Protein AF-A0A397A5M8-F1 (afdb_monomer_lite)

Sequence (441 aa):
MMSLLLGSLPPAYLTAELLSSIERLCSAVSSDRFISDEIHRYLLYNFRLWVPASLKIQNSIFDKLHVAIKKKFVSSSVVSIRYMLRLLSTQYQSSILPPTAGTGGGGRSSHMRGRILETIRILLYDPESWAKAQSQRKYQLNSIIMGVSNSVNSMGVSFDAARTLIYSMLGKATFPQGNIDDTIKGTVVSEAEMDAGAIPEHVAETDIPDLLQILVDFSVTPATQTEFLSIFERLGGLRIWLPLISTANAQVRRMTLRLLRTYIVIKCDSYPNANPKPSLSAVDVRMILDSLHVAEFPLQMGSFNELVSLVLGIEYGDPTADPFALVSHDHAEMLADNILLTSSIRHPNMVVPMLELIQKCHLHVRWVGLECFKLLLSDDNVEGALNRRVFLACYATQGYAPYPVEVFFASFVTDAPQLPASDNSFAEAFSSVSTTGIVLS

Radius of gyration: 26.4 Å; chains: 1; bounding box: 61×60×76 Å

Structure (mmCIF, N/CA/C/O backbone):
data_AF-A0A397A5M8-F1
#
_entry.id   AF-A0A397A5M8-F1
#
loop_
_atom_site.group_PDB
_atom_site.id
_atom_site.type_symbol
_atom_site.label_atom_id
_atom_site.label_alt_id
_atom_site.label_comp_id
_atom_site.label_asym_id
_atom_site.label_entity_id
_atom_site.label_seq_id
_atom_site.pdbx_PDB_ins_code
_atom_site.Cartn_x
_atom_site.Cartn_y
_atom_site.Cartn_z
_atom_site.occupancy
_atom_site.B_iso_or_equiv
_atom_site.auth_seq_id
_atom_site.auth_comp_id
_atom_site.auth_asym_id
_atom_site.auth_atom_id
_atom_site.pdbx_PDB_model_num
ATOM 1 N N . MET A 1 1 ? -17.939 -7.088 41.141 1.00 52.75 1 MET A N 1
ATOM 2 C CA . MET A 1 1 ? -19.241 -7.792 40.987 1.00 52.75 1 MET A CA 1
ATOM 3 C C . MET A 1 1 ? -19.966 -7.382 39.707 1.00 52.75 1 MET A C 1
ATOM 5 O O . MET A 1 1 ? -20.363 -8.246 38.943 1.00 52.75 1 MET A O 1
ATOM 9 N N . MET A 1 2 ? -20.092 -6.085 39.421 1.00 58.66 2 MET A N 1
ATOM 10 C CA . MET A 1 2 ? -20.733 -5.603 38.191 1.00 58.66 2 MET A CA 1
ATOM 11 C C . MET A 1 2 ? -19.908 -5.829 36.915 1.00 58.66 2 MET A C 1
ATOM 13 O O . MET A 1 2 ? -20.463 -6.196 35.886 1.00 58.66 2 MET A O 1
ATOM 17 N N . SER A 1 3 ? -18.582 -5.695 36.996 1.00 52.03 3 SER A N 1
ATOM 18 C CA . SER A 1 3 ? -17.651 -6.123 35.943 1.00 52.03 3 SER A CA 1
ATOM 19 C C . SER A 1 3 ? -17.813 -7.606 35.595 1.00 52.03 3 SER A C 1
ATOM 21 O O . SER A 1 3 ? -17.889 -7.966 34.425 1.00 52.03 3 SER A O 1
ATOM 23 N N . LEU A 1 4 ? -17.961 -8.456 36.616 1.00 61.22 4 LEU A N 1
ATOM 24 C CA . LEU A 1 4 ? -18.234 -9.888 36.457 1.00 61.22 4 LEU A CA 1
ATOM 25 C C . LEU A 1 4 ? -19.601 -10.151 35.804 1.00 61.22 4 LEU A C 1
ATOM 27 O O . LEU A 1 4 ? -19.684 -11.016 34.941 1.00 61.22 4 LEU A O 1
ATOM 31 N N . LEU A 1 5 ? -20.640 -9.383 36.156 1.00 65.56 5 LEU A N 1
ATOM 32 C CA . LEU A 1 5 ? -21.968 -9.464 35.526 1.00 65.56 5 LEU A CA 1
ATOM 33 C C . LEU A 1 5 ? -21.950 -9.045 34.049 1.00 65.56 5 LEU A C 1
ATOM 35 O O . LEU A 1 5 ? -22.602 -9.678 33.229 1.00 65.56 5 LEU A O 1
ATOM 39 N N . LEU A 1 6 ? -21.187 -8.007 33.689 1.00 64.38 6 LEU A N 1
ATOM 40 C CA . LEU A 1 6 ? -20.979 -7.617 32.287 1.00 64.38 6 LEU A CA 1
ATOM 41 C C . LEU A 1 6 ? -20.141 -8.649 31.520 1.00 64.38 6 LEU A C 1
ATOM 43 O O . LEU A 1 6 ? -20.343 -8.841 30.323 1.00 64.38 6 LEU A O 1
ATOM 47 N N . GLY A 1 7 ? -19.209 -9.315 32.204 1.00 60.00 7 GLY A N 1
ATOM 48 C CA . GLY A 1 7 ? -18.420 -10.413 31.650 1.00 60.00 7 GLY A CA 1
ATOM 49 C C . GLY A 1 7 ? -19.240 -11.678 31.378 1.00 60.00 7 GLY A C 1
ATOM 50 O O . GLY A 1 7 ? -18.936 -12.397 30.430 1.00 60.00 7 GLY A O 1
ATOM 51 N N . SER A 1 8 ? -20.286 -11.932 32.170 1.00 67.00 8 SER A N 1
ATOM 52 C CA . SER A 1 8 ? -21.163 -13.104 32.046 1.00 67.00 8 SER A CA 1
ATOM 53 C C . SER A 1 8 ? -22.466 -12.842 31.285 1.00 67.00 8 SER A C 1
ATOM 55 O O . SER A 1 8 ? -23.243 -13.775 31.077 1.00 67.00 8 SER A O 1
ATOM 57 N N . LEU A 1 9 ? -22.719 -11.599 30.862 1.00 68.44 9 LEU A N 1
ATOM 58 C CA . LEU A 1 9 ? -23.963 -11.233 30.194 1.00 68.44 9 LEU A CA 1
ATOM 59 C C . LEU A 1 9 ? -24.041 -11.896 28.806 1.00 68.44 9 LEU A C 1
ATOM 61 O O . LEU A 1 9 ? -23.155 -11.677 27.973 1.00 68.44 9 LEU A O 1
ATOM 65 N N . PRO A 1 10 ? -25.102 -12.668 28.504 1.00 71.00 10 PRO A N 1
ATOM 66 C CA . PRO A 1 10 ? -25.277 -13.195 27.163 1.00 71.00 10 PRO A CA 1
ATOM 67 C C . PRO A 1 10 ? -25.513 -12.041 26.175 1.00 71.00 10 PRO A C 1
ATOM 69 O O . PRO A 1 10 ? -26.248 -11.100 26.493 1.00 71.00 10 PRO A O 1
ATOM 72 N N . PRO A 1 11 ? -24.957 -12.110 24.954 1.00 65.44 11 PRO A N 1
ATOM 73 C CA . PRO A 1 11 ? -25.002 -11.007 23.991 1.00 65.44 11 PRO A CA 1
ATOM 74 C C . PRO A 1 11 ? -26.427 -10.596 23.589 1.00 65.44 11 PRO A C 1
ATOM 76 O O . PRO A 1 11 ? -26.665 -9.439 23.252 1.00 65.44 11 PRO A O 1
ATOM 79 N N . ALA A 1 12 ? -27.393 -11.516 23.684 1.00 67.62 12 ALA A N 1
ATOM 80 C CA . ALA A 1 12 ? -28.809 -11.253 23.421 1.00 67.62 12 ALA A CA 1
ATOM 81 C C . ALA A 1 12 ? -29.438 -10.215 24.372 1.00 67.62 12 ALA A C 1
ATOM 83 O O . ALA A 1 12 ? -30.454 -9.614 24.030 1.00 67.62 12 ALA A O 1
ATOM 84 N N . TYR A 1 13 ? -28.843 -9.986 25.546 1.00 71.31 13 TYR A N 1
ATOM 85 C CA . TYR A 1 13 ? -29.378 -9.074 26.558 1.00 71.31 13 TYR A CA 1
ATOM 86 C C . TYR A 1 13 ? -28.771 -7.670 26.506 1.00 71.31 13 TYR A C 1
ATOM 88 O O . TYR A 1 13 ? -29.216 -6.797 27.252 1.00 71.31 13 TYR A O 1
ATOM 96 N N . LEU A 1 14 ? -27.798 -7.407 25.624 1.00 76.69 14 LEU A N 1
ATOM 97 C CA . LEU A 1 14 ? -27.300 -6.048 25.422 1.00 76.69 14 LEU A CA 1
ATOM 98 C C . LEU A 1 14 ? -28.309 -5.234 24.597 1.00 76.69 14 LEU A C 1
ATOM 100 O O . LEU A 1 14 ? -28.233 -5.167 23.370 1.00 76.69 14 LEU A O 1
ATOM 104 N N . THR A 1 15 ? -29.267 -4.613 25.286 1.00 81.56 15 THR A N 1
ATOM 105 C CA . THR A 1 15 ? -30.270 -3.709 24.706 1.00 81.56 15 THR A CA 1
ATOM 106 C C . THR A 1 15 ? -29.846 -2.242 24.828 1.00 81.56 15 THR A C 1
ATOM 108 O O . THR A 1 15 ? -28.948 -1.894 25.595 1.00 81.56 15 THR A O 1
ATOM 111 N N . ALA A 1 16 ? -30.504 -1.348 24.082 1.00 80.69 16 ALA A N 1
ATOM 112 C CA . ALA A 1 16 ? -30.236 0.091 24.164 1.00 80.69 16 ALA A CA 1
ATOM 113 C C . ALA A 1 16 ? -30.560 0.668 25.556 1.00 80.69 16 ALA A C 1
ATOM 115 O O . ALA A 1 16 ? -29.860 1.555 26.040 1.00 80.69 16 ALA A O 1
ATOM 116 N N . GLU A 1 17 ? -31.589 0.136 26.220 1.00 80.62 17 GLU A N 1
ATOM 117 C CA . GLU A 1 17 ? -31.954 0.515 27.588 1.00 80.62 17 GLU A CA 1
ATOM 118 C C . GLU A 1 17 ? -30.909 0.055 28.602 1.00 80.62 17 GLU A C 1
ATOM 120 O O . GLU A 1 17 ? -30.544 0.821 29.497 1.00 80.62 17 GLU A O 1
ATOM 125 N N . LEU A 1 18 ? -30.379 -1.164 28.440 1.00 80.81 18 LEU A N 1
ATOM 126 C CA . LEU A 1 18 ? -29.306 -1.660 29.293 1.00 80.81 18 LEU A CA 1
ATOM 127 C C . LEU A 1 18 ? -28.034 -0.831 29.097 1.00 80.81 18 LEU A C 1
ATOM 129 O O . LEU A 1 18 ? -27.423 -0.425 30.081 1.00 80.81 18 LEU A O 1
ATOM 133 N N . LEU A 1 19 ? -27.681 -0.509 27.849 1.00 82.19 19 LEU A N 1
ATOM 134 C CA . LEU A 1 19 ? -26.562 0.380 27.542 1.00 82.19 19 LEU A CA 1
ATOM 135 C C . LEU A 1 19 ? -26.747 1.752 28.213 1.00 82.19 19 LEU A C 1
ATOM 137 O O . LEU A 1 19 ? -25.863 2.204 28.933 1.00 82.19 19 LEU A O 1
ATOM 141 N N . SER A 1 20 ? -27.922 2.375 28.071 1.00 81.81 20 SER A N 1
ATOM 142 C CA . SER A 1 20 ? -28.234 3.650 28.733 1.00 81.81 20 SER A CA 1
ATOM 143 C C . SER A 1 20 ? -28.180 3.549 30.263 1.00 81.81 20 SER A C 1
ATOM 145 O O . SER A 1 20 ? -27.728 4.477 30.933 1.00 81.81 20 SER A O 1
ATOM 147 N N . SER A 1 21 ? -28.594 2.417 30.830 1.00 81.31 21 SER A N 1
ATOM 148 C CA . SER A 1 21 ? -28.544 2.173 32.273 1.00 81.31 21 SER A CA 1
ATOM 149 C C . SER A 1 21 ? -27.108 2.030 32.775 1.00 81.31 21 SER A C 1
ATOM 151 O O . SER A 1 21 ? -26.757 2.645 33.781 1.00 81.31 21 SER A O 1
ATOM 153 N N . ILE A 1 22 ? -26.258 1.299 32.044 1.00 79.50 22 ILE A N 1
ATOM 154 C CA . ILE A 1 22 ? -24.818 1.198 32.322 1.00 79.50 22 ILE A CA 1
ATOM 155 C C . ILE A 1 22 ? -24.172 2.585 32.247 1.00 79.50 22 ILE A C 1
ATOM 157 O O . ILE A 1 22 ? -23.347 2.925 33.087 1.00 79.50 22 ILE A O 1
ATOM 161 N N . GLU A 1 23 ? -24.576 3.423 31.293 1.00 78.56 23 GLU A N 1
ATOM 162 C CA . GLU A 1 23 ? -24.056 4.785 31.151 1.00 78.56 23 GLU A CA 1
ATOM 163 C C . GLU A 1 23 ? -24.457 5.710 32.295 1.00 78.56 23 GLU A C 1
ATOM 165 O O . GLU A 1 23 ? -23.599 6.381 32.866 1.00 78.56 23 GLU A O 1
ATOM 170 N N . ARG A 1 24 ? -25.743 5.729 32.665 1.00 80.62 24 ARG A N 1
ATOM 171 C CA . ARG A 1 24 ? -26.220 6.501 33.823 1.00 80.62 24 ARG A CA 1
ATOM 172 C C . ARG A 1 24 ? -25.519 6.059 35.093 1.00 80.62 24 ARG A C 1
ATOM 174 O O . ARG A 1 24 ? -25.170 6.893 35.923 1.00 80.62 24 ARG A O 1
ATOM 181 N N . LEU A 1 25 ? -25.282 4.759 35.221 1.00 74.88 25 LEU A N 1
ATOM 182 C CA . LEU A 1 25 ? -24.540 4.208 36.333 1.00 74.88 25 LEU A CA 1
ATOM 183 C C . LEU A 1 25 ? -23.081 4.664 36.305 1.00 74.88 25 LEU A C 1
ATOM 185 O O . LEU A 1 25 ? -22.619 5.195 37.304 1.00 74.88 25 LEU A O 1
ATOM 189 N N . CYS A 1 26 ? -22.386 4.578 35.167 1.00 74.69 26 CYS A N 1
ATOM 190 C CA . CYS A 1 26 ? -21.038 5.131 34.996 1.00 74.69 26 CYS A CA 1
ATOM 191 C C . CYS A 1 26 ? -20.949 6.615 35.379 1.00 74.69 26 CYS A C 1
ATOM 193 O O . CYS A 1 26 ? -19.942 7.030 35.953 1.00 74.69 26 CYS A O 1
ATOM 195 N N . SER A 1 27 ? -21.979 7.406 35.065 1.00 78.06 27 SER A N 1
ATOM 196 C CA . SER A 1 27 ? -22.089 8.803 35.493 1.00 78.06 27 SER A CA 1
ATOM 197 C C . SER A 1 27 ? -22.337 8.933 36.996 1.00 78.06 27 SER A C 1
ATOM 199 O O . SER A 1 27 ? -21.758 9.808 37.625 1.00 78.06 27 SER A O 1
ATOM 201 N N . ALA A 1 28 ? -23.150 8.062 37.593 1.00 79.00 28 ALA A N 1
ATOM 202 C CA . ALA A 1 28 ? -23.415 8.071 39.030 1.00 79.00 28 ALA A CA 1
ATOM 203 C C . ALA A 1 28 ? -22.181 7.682 39.861 1.00 79.00 28 ALA A C 1
ATOM 205 O O . ALA A 1 28 ? -21.971 8.236 40.936 1.00 79.00 28 ALA A O 1
ATOM 206 N N . VAL A 1 29 ? -21.341 6.772 39.353 1.00 75.94 29 VAL A N 1
ATOM 207 C CA . VAL A 1 29 ? -20.074 6.374 39.994 1.00 75.94 29 VAL A CA 1
ATOM 208 C C . VAL A 1 29 ? -18.871 7.178 39.491 1.00 75.94 29 VAL A C 1
ATOM 210 O O . VAL A 1 29 ? -17.735 6.797 39.748 1.00 75.94 29 VAL A O 1
ATOM 213 N N . SER A 1 30 ? -19.070 8.301 38.788 1.00 71.75 30 SER A N 1
ATOM 214 C CA . SER A 1 30 ? -17.959 9.063 38.193 1.00 71.75 30 SER A CA 1
ATOM 215 C C . SER A 1 30 ? -16.992 9.664 39.218 1.00 71.75 30 SER A C 1
ATOM 217 O O . SER A 1 30 ? -15.871 10.019 38.861 1.00 71.75 30 SER A O 1
ATOM 219 N N . SER A 1 31 ? -17.426 9.811 40.474 1.00 76.38 31 SER A N 1
ATOM 220 C CA . SER A 1 31 ? -16.577 10.218 41.599 1.00 76.38 31 SER A CA 1
ATOM 221 C C . SER A 1 31 ? -15.517 9.166 41.940 1.00 76.38 31 SER A C 1
ATOM 223 O O . SER A 1 31 ? -14.426 9.530 42.376 1.00 76.38 31 SER A O 1
ATOM 225 N N . ASP A 1 32 ? -15.798 7.885 41.683 1.00 76.56 32 ASP A N 1
ATOM 226 C CA . ASP A 1 32 ? -14.837 6.791 41.775 1.00 76.56 32 ASP A CA 1
ATOM 227 C C . ASP A 1 32 ? -14.281 6.468 40.383 1.00 76.56 32 ASP A C 1
ATOM 229 O O . ASP A 1 32 ? -14.829 5.690 39.591 1.00 76.56 32 ASP A O 1
ATOM 233 N N . ARG A 1 33 ? -13.144 7.099 40.082 1.00 70.81 33 ARG A N 1
ATOM 234 C CA . ARG A 1 33 ? -12.459 6.950 38.796 1.00 70.81 33 ARG A CA 1
ATOM 235 C C . ARG A 1 33 ? -12.072 5.499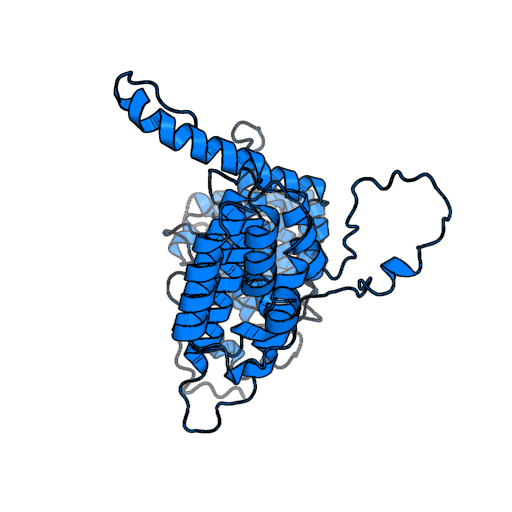 38.503 1.00 70.81 33 ARG A C 1
ATOM 237 O O . ARG A 1 33 ? -12.044 5.126 37.334 1.00 70.81 33 ARG A O 1
ATOM 244 N N . PHE A 1 34 ? -11.780 4.688 39.520 1.00 74.62 34 PHE A N 1
ATOM 245 C CA . PHE A 1 34 ? -11.373 3.298 39.325 1.00 74.62 34 PHE A CA 1
ATOM 246 C C . PHE A 1 34 ? -12.553 2.452 38.841 1.00 74.62 34 PHE A C 1
ATOM 248 O O . PHE A 1 34 ? -12.464 1.801 37.800 1.00 74.62 34 PHE A O 1
ATOM 255 N N . ILE A 1 35 ? -13.685 2.533 39.544 1.00 70.12 35 ILE A N 1
ATOM 256 C CA . ILE A 1 35 ? -14.890 1.764 39.211 1.00 70.12 35 ILE A CA 1
ATOM 257 C C . ILE A 1 35 ? -15.464 2.205 37.862 1.00 70.12 35 ILE A C 1
ATOM 259 O O . ILE A 1 35 ? -15.795 1.363 37.024 1.00 70.12 35 ILE A O 1
ATOM 263 N N . SER A 1 36 ? -15.549 3.516 37.616 1.00 69.88 36 SER A N 1
ATOM 264 C CA . SER A 1 36 ? -16.031 4.045 36.335 1.00 69.88 36 SER A CA 1
ATOM 265 C C . SER A 1 36 ? -15.164 3.567 35.163 1.00 69.88 36 SER A C 1
ATOM 267 O O . SER A 1 36 ? -15.686 3.170 34.117 1.00 69.88 36 SER A O 1
ATOM 269 N N . ASP A 1 37 ? -13.841 3.529 35.341 1.00 72.19 37 ASP A N 1
ATOM 270 C CA . ASP A 1 37 ? -12.913 3.048 34.319 1.00 72.19 37 ASP A CA 1
ATOM 271 C C . ASP A 1 37 ? -13.034 1.542 34.082 1.00 72.19 37 ASP A C 1
ATOM 273 O O . ASP A 1 37 ? -12.950 1.101 32.934 1.00 72.19 37 ASP A O 1
ATOM 277 N N . GLU A 1 38 ? -13.264 0.756 35.132 1.00 72.50 38 GLU A N 1
ATOM 278 C CA . GLU A 1 38 ? -13.459 -0.686 35.029 1.00 72.50 38 GLU A CA 1
ATOM 279 C C . GLU A 1 38 ? -14.762 -1.023 34.285 1.00 72.50 38 GLU A C 1
ATOM 281 O O . GLU A 1 38 ? -14.749 -1.836 33.362 1.00 72.50 38 GLU A O 1
ATOM 286 N N . ILE A 1 39 ? -15.873 -0.343 34.581 1.00 68.31 39 ILE A N 1
ATOM 287 C CA . ILE A 1 39 ? -17.148 -0.559 33.874 1.00 68.31 39 ILE A CA 1
ATOM 288 C C . ILE A 1 39 ? -17.009 -0.228 32.381 1.00 68.31 39 ILE A C 1
ATOM 290 O O . ILE A 1 39 ? -17.405 -1.030 31.531 1.00 68.31 39 ILE A O 1
ATOM 294 N N . HIS A 1 40 ? -16.394 0.913 32.043 1.00 72.56 40 HIS A N 1
ATOM 295 C CA . HIS A 1 40 ? -16.121 1.266 30.646 1.00 72.56 40 HIS A CA 1
ATOM 296 C C . HIS A 1 40 ? -15.199 0.248 29.970 1.00 72.56 40 HIS A C 1
ATOM 298 O O . HIS A 1 40 ? -15.418 -0.089 28.811 1.00 72.56 40 HIS A O 1
ATOM 304 N N . ARG A 1 41 ? -14.194 -0.270 30.684 1.00 73.00 41 ARG A N 1
ATOM 305 C CA . ARG A 1 41 ? -13.279 -1.298 30.178 1.00 73.00 41 ARG A CA 1
ATOM 306 C C . ARG A 1 41 ? -14.034 -2.565 29.778 1.00 73.00 41 ARG A C 1
ATOM 308 O O . ARG A 1 41 ? -13.881 -3.032 28.654 1.00 73.00 41 ARG A O 1
ATOM 315 N N . TYR A 1 42 ? -14.874 -3.096 30.662 1.00 72.75 42 TYR A N 1
ATOM 316 C CA . TYR A 1 42 ? -15.640 -4.311 30.373 1.00 72.75 42 TYR A CA 1
ATOM 317 C C . TYR A 1 42 ? -16.688 -4.099 29.278 1.00 72.75 42 TYR A C 1
ATOM 319 O O . TYR A 1 42 ? -16.881 -4.987 28.456 1.00 72.75 42 TYR A O 1
ATOM 327 N N . LEU A 1 43 ? -17.327 -2.928 29.211 1.00 72.44 43 LEU A N 1
ATOM 328 C CA . LEU A 1 43 ? -18.300 -2.631 28.160 1.00 72.44 43 LEU A CA 1
ATOM 329 C C . LEU A 1 43 ? -17.640 -2.460 26.784 1.00 72.44 43 LEU A C 1
ATOM 331 O O . LEU A 1 43 ? -18.090 -3.056 25.811 1.00 72.44 43 LEU A O 1
ATOM 335 N N . LEU A 1 44 ? -16.591 -1.63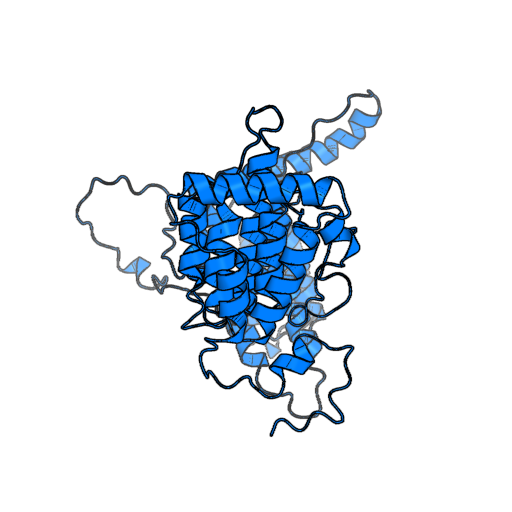9 26.690 1.00 72.06 44 LEU A N 1
ATOM 336 C CA . LEU A 1 44 ? -15.965 -1.295 25.411 1.00 72.06 44 LEU A CA 1
ATOM 337 C C . LEU A 1 44 ? -15.120 -2.445 24.859 1.00 72.06 44 LEU A C 1
ATOM 339 O O . LEU A 1 44 ? -15.060 -2.622 23.646 1.00 72.06 44 LEU A O 1
ATOM 343 N N . TYR A 1 45 ? -14.486 -3.235 25.728 1.00 71.19 45 TYR A N 1
ATOM 344 C CA . TYR A 1 45 ? -13.490 -4.224 25.308 1.00 71.19 45 TYR A CA 1
ATOM 345 C C . TYR A 1 45 ? -13.986 -5.671 25.357 1.00 71.19 45 TYR A C 1
ATOM 347 O O . TYR A 1 45 ? -13.287 -6.563 24.885 1.00 71.19 45 TYR A O 1
ATOM 355 N N . ASN A 1 46 ? -15.197 -5.932 25.860 1.00 73.81 46 ASN A N 1
ATOM 356 C CA . ASN A 1 46 ? -15.829 -7.240 25.704 1.00 73.81 46 ASN A CA 1
ATOM 357 C C . ASN A 1 46 ? -16.533 -7.322 24.343 1.00 73.81 46 ASN A C 1
ATOM 359 O O . ASN A 1 46 ? -17.750 -7.206 24.241 1.00 73.81 46 ASN A O 1
ATOM 363 N N . PHE A 1 47 ? -15.770 -7.533 23.274 1.00 73.75 47 PHE A N 1
ATOM 364 C CA . PHE A 1 47 ? -16.330 -7.602 21.921 1.00 73.75 47 PHE A CA 1
ATOM 365 C C . PHE A 1 47 ? -17.344 -8.742 21.759 1.00 73.75 47 PHE A C 1
ATOM 367 O O . PHE A 1 47 ? -18.303 -8.601 21.007 1.00 73.75 47 PHE A O 1
ATOM 374 N N . ARG A 1 48 ? -17.212 -9.837 22.522 1.00 71.44 48 ARG A N 1
ATOM 375 C CA . ARG A 1 48 ? -18.216 -10.916 22.539 1.00 71.44 48 ARG A CA 1
ATOM 376 C C . ARG A 1 48 ? -19.597 -10.412 22.963 1.00 71.44 48 ARG A C 1
ATOM 378 O O . ARG A 1 48 ? -20.597 -10.947 22.497 1.00 71.44 48 ARG A O 1
ATOM 385 N N . LEU A 1 49 ? -19.644 -9.390 23.819 1.00 73.69 49 LEU A N 1
ATOM 386 C CA . LEU A 1 49 ? -20.878 -8.808 24.333 1.00 73.69 49 LEU A CA 1
ATOM 387 C C . LEU A 1 49 ? -21.618 -7.998 23.265 1.00 73.69 49 LEU A C 1
ATOM 389 O O . LEU A 1 49 ? -22.819 -8.175 23.083 1.00 73.69 49 LEU A O 1
ATOM 393 N N . TRP A 1 50 ? -20.921 -7.098 22.568 1.00 77.19 50 TRP A N 1
ATOM 394 C CA . TRP A 1 50 ? -21.578 -6.094 21.727 1.00 77.19 50 TRP A CA 1
ATOM 395 C C . TRP A 1 50 ? -21.414 -6.288 20.219 1.00 77.19 50 TRP A C 1
ATOM 397 O O . TRP A 1 50 ? -22.198 -5.720 19.458 1.00 77.19 50 TRP A O 1
ATOM 407 N N . VAL A 1 51 ? -20.479 -7.120 19.752 1.00 76.62 51 VAL A N 1
ATOM 408 C CA . VAL A 1 51 ? -20.385 -7.472 18.324 1.00 76.62 51 VAL A CA 1
ATOM 409 C C . VAL A 1 51 ? -21.674 -8.132 17.810 1.00 76.62 51 VAL A C 1
ATOM 411 O O . VAL A 1 51 ? -22.119 -7.761 16.726 1.00 76.62 51 VAL A O 1
ATOM 414 N N . PRO A 1 52 ? -22.370 -9.010 18.556 1.00 75.50 52 PRO A N 1
ATOM 415 C CA . PRO A 1 52 ? -23.654 -9.550 18.099 1.00 75.50 52 PRO A CA 1
ATOM 416 C C . PRO A 1 52 ? -24.827 -8.560 18.215 1.00 75.50 52 PRO A C 1
ATOM 418 O O . PRO A 1 52 ? -25.869 -8.774 17.588 1.00 75.50 52 PRO A O 1
ATOM 421 N N . ALA A 1 53 ? -24.674 -7.469 18.974 1.00 77.19 53 ALA A N 1
ATOM 422 C CA . ALA A 1 53 ? -25.744 -6.515 19.260 1.00 77.19 53 ALA A CA 1
ATOM 423 C C . ALA A 1 53 ? -26.173 -5.698 18.028 1.00 77.19 53 ALA A C 1
ATOM 425 O O . ALA A 1 53 ? -25.499 -5.675 16.999 1.00 77.19 53 ALA A O 1
ATOM 426 N N . SER A 1 54 ? -27.315 -5.009 18.125 1.00 80.88 54 SER A N 1
ATOM 427 C CA . SER A 1 54 ? -27.854 -4.200 17.020 1.00 80.88 54 SER A CA 1
ATOM 428 C C . SER A 1 54 ? -26.872 -3.120 16.531 1.00 80.88 54 SER A C 1
ATOM 430 O O . SER A 1 54 ? -26.079 -2.592 17.311 1.00 80.88 54 SER A O 1
ATOM 432 N N . LEU A 1 55 ? -26.977 -2.723 15.256 1.00 81.19 55 LEU A N 1
ATOM 433 C CA . LEU A 1 55 ? -26.096 -1.717 14.638 1.00 81.19 55 LEU A CA 1
ATOM 434 C C . LEU A 1 55 ? -26.041 -0.397 15.432 1.00 81.19 55 LEU A C 1
ATOM 436 O O . LEU A 1 55 ? -24.979 0.196 15.584 1.00 81.19 55 LEU A O 1
ATOM 440 N N . LYS A 1 56 ? -27.171 0.044 16.004 1.00 82.56 56 LYS A N 1
ATOM 441 C CA . LYS A 1 56 ? -27.234 1.262 16.833 1.00 82.56 56 LYS A CA 1
ATOM 442 C C . LYS A 1 56 ? -26.350 1.162 18.082 1.00 82.56 56 LYS A C 1
ATOM 444 O O . LYS A 1 56 ? -25.688 2.130 18.444 1.00 82.56 56 LYS A O 1
ATOM 449 N N . ILE A 1 57 ? -26.331 -0.008 18.721 1.00 83.44 57 ILE A N 1
ATOM 450 C CA . ILE A 1 57 ? -25.525 -0.278 19.919 1.00 83.44 57 ILE A CA 1
ATOM 451 C C . ILE A 1 57 ? -24.045 -0.365 19.546 1.00 83.44 57 ILE A C 1
ATOM 453 O O . ILE A 1 57 ? -23.219 0.265 20.201 1.00 83.44 57 ILE A O 1
ATOM 457 N N . GLN A 1 58 ? -23.725 -1.070 18.456 1.00 82.94 58 GLN A N 1
ATOM 458 C CA . GLN A 1 58 ? -22.365 -1.135 17.919 1.00 82.94 58 GLN A CA 1
ATOM 459 C C . GLN A 1 58 ? -21.812 0.270 17.638 1.00 82.94 58 GLN A C 1
ATOM 461 O O . GLN A 1 58 ? -20.710 0.585 18.077 1.00 82.94 58 GLN A O 1
ATOM 466 N N . ASN A 1 59 ? -22.589 1.141 16.983 1.00 85.19 59 ASN A N 1
ATOM 467 C CA . ASN A 1 59 ? -22.179 2.518 16.679 1.00 85.19 59 ASN A CA 1
ATOM 468 C C . ASN A 1 59 ? -21.893 3.324 17.940 1.00 85.19 59 ASN A C 1
ATOM 470 O O . ASN A 1 59 ? -20.827 3.921 18.052 1.00 85.19 59 ASN A O 1
ATOM 474 N N . SER A 1 60 ? -22.808 3.278 18.911 1.00 84.94 60 SER A N 1
ATOM 475 C CA . SER A 1 60 ? -22.630 3.974 20.185 1.00 84.94 60 SER A CA 1
ATOM 476 C C . SER A 1 60 ? -21.360 3.519 20.913 1.00 84.94 60 SER A C 1
ATOM 478 O O . SER A 1 60 ? -20.599 4.343 21.425 1.00 84.94 60 SER A O 1
ATOM 480 N N . ILE A 1 61 ? -21.085 2.213 20.912 1.00 84.19 61 ILE A N 1
ATOM 481 C CA . ILE A 1 61 ? -19.891 1.650 21.543 1.00 84.19 61 ILE A CA 1
ATOM 482 C C . ILE A 1 61 ? -18.625 2.026 20.773 1.00 84.19 61 ILE A C 1
ATOM 484 O O . ILE A 1 61 ? -17.654 2.439 21.403 1.00 84.19 61 ILE A O 1
ATOM 488 N N . PHE A 1 62 ? -18.626 1.973 19.438 1.00 85.88 62 PHE A N 1
ATOM 489 C CA . PHE A 1 62 ? -17.478 2.413 18.648 1.00 85.88 62 PHE A CA 1
ATOM 490 C C . PHE A 1 62 ? -17.190 3.907 18.809 1.00 85.88 62 PHE A C 1
ATOM 492 O O . PHE A 1 62 ? -16.027 4.280 18.929 1.00 85.88 62 PHE A O 1
ATOM 499 N N . ASP A 1 63 ? -18.208 4.770 18.847 1.00 85.12 63 ASP A N 1
ATOM 500 C CA . ASP A 1 63 ? -18.014 6.209 19.064 1.00 85.12 63 ASP A CA 1
ATOM 501 C C . ASP A 1 63 ? -17.354 6.460 20.427 1.00 85.12 63 ASP A C 1
ATOM 503 O O . ASP A 1 63 ? -16.411 7.246 20.553 1.00 85.12 63 ASP A O 1
ATOM 507 N N . LYS A 1 64 ? -17.784 5.720 21.454 1.00 81.69 64 LYS A N 1
ATOM 508 C CA . LYS A 1 64 ? -17.183 5.776 22.791 1.00 81.69 64 LYS A CA 1
ATOM 509 C C . LYS A 1 64 ? -15.783 5.193 22.828 1.00 81.69 64 LYS A C 1
ATOM 511 O O . LYS A 1 64 ? -14.924 5.776 23.484 1.00 81.69 64 LYS A O 1
ATOM 516 N N . LEU A 1 65 ? -15.534 4.099 22.114 1.00 80.38 65 LEU A N 1
ATOM 517 C CA . LEU A 1 65 ? -14.212 3.503 21.965 1.00 80.38 65 LEU A CA 1
ATOM 518 C C . LEU A 1 65 ? -13.251 4.501 21.314 1.00 80.38 65 LEU A C 1
ATOM 520 O O . LEU A 1 65 ? -12.173 4.749 21.844 1.00 80.38 65 LEU A O 1
ATOM 524 N N . HIS A 1 66 ? -13.665 5.148 20.225 1.00 81.94 66 HIS A N 1
ATOM 525 C CA . HIS A 1 66 ? -12.873 6.165 19.532 1.00 81.94 66 HIS A CA 1
ATOM 526 C C . HIS A 1 66 ? -12.568 7.361 20.434 1.00 81.94 66 HIS A C 1
ATOM 528 O O . HIS A 1 66 ? -11.432 7.832 20.469 1.00 81.94 66 HIS A O 1
ATOM 534 N N . VAL A 1 67 ? -13.548 7.837 21.207 1.00 78.38 67 VAL A N 1
ATOM 535 C CA . VAL A 1 67 ? -13.341 8.906 22.197 1.00 78.38 67 VAL A CA 1
ATOM 536 C C . VAL A 1 67 ? -12.416 8.452 23.328 1.00 78.38 67 VAL A C 1
ATOM 538 O O . VAL A 1 67 ? -11.563 9.227 23.760 1.00 78.38 67 VAL A O 1
ATOM 541 N N . ALA A 1 68 ? -12.566 7.221 23.814 1.00 74.25 68 ALA A N 1
ATOM 542 C CA . ALA A 1 68 ? -11.759 6.672 24.896 1.00 74.25 68 ALA A CA 1
ATOM 543 C C . ALA A 1 68 ? -10.296 6.520 24.475 1.00 74.25 68 ALA A C 1
ATOM 545 O O . ALA A 1 68 ? -9.424 6.992 25.202 1.00 74.25 68 ALA A O 1
ATOM 546 N N . ILE A 1 69 ? -10.038 5.961 23.289 1.00 74.00 69 ILE A N 1
ATOM 547 C CA . ILE A 1 69 ? -8.696 5.856 22.706 1.00 74.00 69 ILE A CA 1
ATOM 548 C C . ILE A 1 69 ? -8.087 7.258 22.608 1.00 74.00 69 ILE A C 1
ATOM 550 O O . ILE A 1 69 ? -7.060 7.519 23.226 1.00 74.00 69 ILE A O 1
ATOM 554 N N . LYS A 1 70 ? -8.798 8.211 21.986 1.00 72.06 70 LYS A N 1
ATOM 555 C CA . LYS A 1 70 ? -8.339 9.604 21.832 1.00 72.06 70 LYS A CA 1
ATOM 556 C C . LYS A 1 70 ? -8.054 10.325 23.158 1.00 72.06 70 LYS A C 1
ATOM 558 O O . LYS A 1 70 ? -7.195 11.199 23.180 1.00 72.06 70 LYS A O 1
ATOM 563 N N . LYS A 1 71 ? -8.770 10.008 24.247 1.00 69.44 71 LYS A N 1
ATOM 564 C CA . LYS A 1 71 ? -8.626 10.666 25.564 1.00 69.44 71 LYS A CA 1
ATOM 565 C C . LYS A 1 71 ? -7.639 9.978 26.514 1.00 69.44 71 LYS A C 1
ATOM 567 O O . LYS A 1 71 ? -7.103 10.652 27.388 1.00 69.44 71 LYS A O 1
ATOM 572 N N . LYS A 1 72 ? -7.447 8.658 26.410 1.00 60.81 72 LYS A N 1
ATOM 573 C CA . LYS A 1 72 ? -6.715 7.826 27.390 1.00 60.81 72 LYS A CA 1
ATOM 574 C C . LYS A 1 72 ? -5.450 7.169 26.831 1.00 60.81 72 LYS A C 1
ATOM 576 O O . LYS A 1 72 ? -4.959 6.215 27.425 1.00 60.81 72 LYS A O 1
ATOM 581 N N . PHE A 1 73 ? -4.901 7.704 25.744 1.00 51.66 73 PHE A N 1
ATOM 582 C CA . PHE A 1 73 ? -3.728 7.208 25.008 1.00 51.66 73 PHE A CA 1
ATOM 583 C C . PHE A 1 73 ? -2.453 6.899 25.838 1.00 51.66 73 PHE A C 1
ATOM 585 O O . PHE A 1 73 ? -1.494 6.368 25.294 1.00 51.66 73 PHE A O 1
ATOM 592 N N . VAL A 1 74 ? -2.436 7.175 27.147 1.00 42.03 74 VAL A N 1
ATOM 593 C CA . VAL A 1 74 ? -1.282 7.023 28.051 1.00 42.03 74 VAL A CA 1
ATOM 594 C C . VAL A 1 74 ? -1.399 5.818 29.015 1.00 42.03 74 VAL A C 1
ATOM 596 O O . VAL A 1 74 ? -0.464 5.540 29.754 1.00 42.03 74 VAL A O 1
ATOM 599 N N . SER A 1 75 ? -2.491 5.035 29.019 1.00 42.31 75 SER A N 1
ATOM 600 C CA . SER A 1 75 ? -2.538 3.770 29.789 1.00 42.31 75 SER A CA 1
ATOM 601 C C . SER A 1 75 ? -2.485 2.553 28.859 1.00 42.31 75 SER A C 1
ATOM 603 O O . SER A 1 75 ? -3.493 2.146 28.281 1.00 42.31 75 SER A O 1
ATOM 605 N N . SER A 1 76 ? -1.287 1.996 28.731 1.00 38.75 76 SER A N 1
ATOM 606 C CA . SER A 1 76 ? -0.762 1.105 27.690 1.00 38.75 76 SER A CA 1
ATOM 607 C C . SER A 1 76 ? -1.355 -0.307 27.518 1.00 38.75 76 SER A C 1
ATOM 609 O O . SER A 1 76 ? -0.725 -1.104 26.831 1.00 38.75 76 SER A O 1
ATOM 611 N N . SER A 1 77 ? -2.510 -0.694 28.078 1.00 45.53 77 SER A N 1
ATOM 612 C CA . SER A 1 77 ? -2.770 -2.145 28.232 1.00 45.53 77 SER A CA 1
ATOM 613 C C . SER A 1 77 ? -4.017 -2.790 27.630 1.00 45.53 77 SER A C 1
ATOM 615 O O . SER A 1 77 ? -4.087 -4.010 27.725 1.00 45.53 77 SER A O 1
ATOM 617 N N . VAL A 1 78 ? -4.999 -2.104 27.021 1.00 50.16 78 VAL A N 1
ATOM 618 C CA . VAL A 1 78 ? -6.319 -2.781 26.891 1.00 50.16 78 VAL A CA 1
ATOM 619 C C . VAL A 1 78 ? -6.853 -3.072 25.486 1.00 50.16 78 VAL A C 1
ATOM 621 O O . VAL A 1 78 ? -7.567 -4.057 25.325 1.00 50.16 78 VAL A O 1
ATOM 624 N N . VAL A 1 79 ? -6.481 -2.327 24.442 1.00 61.12 79 VAL A N 1
ATOM 625 C CA . VAL A 1 79 ? -6.837 -2.697 23.055 1.00 61.12 79 VAL A CA 1
ATOM 626 C C . VAL A 1 79 ? -5.608 -2.572 22.179 1.00 61.12 79 VAL A C 1
ATOM 628 O O . VAL A 1 79 ? -5.095 -1.477 21.972 1.00 61.12 79 VAL A O 1
ATOM 631 N N . SER A 1 80 ? -5.128 -3.709 21.683 1.00 73.38 80 SER A N 1
ATOM 632 C CA . SER A 1 80 ? -4.001 -3.765 20.756 1.00 73.38 80 SER A CA 1
ATOM 633 C C . SER A 1 80 ? -4.496 -3.883 19.319 1.00 73.38 80 SER A C 1
ATOM 635 O O . SER A 1 80 ? -5.577 -4.420 19.063 1.00 73.38 80 SER A O 1
ATOM 637 N N . ILE A 1 81 ? -3.665 -3.445 18.370 1.00 76.19 81 ILE A N 1
ATOM 638 C CA . ILE A 1 81 ? -3.880 -3.704 16.940 1.00 76.19 81 ILE A CA 1
ATOM 639 C C . ILE A 1 81 ? -4.110 -5.201 16.703 1.00 76.19 81 ILE A C 1
ATOM 641 O O . ILE A 1 81 ? -5.057 -5.559 16.014 1.00 76.19 81 ILE A O 1
ATOM 645 N N . ARG A 1 82 ? -3.337 -6.074 17.366 1.00 77.19 82 ARG A N 1
ATOM 646 C CA . ARG A 1 82 ? -3.510 -7.534 17.289 1.00 77.19 82 ARG A CA 1
ATOM 647 C C . ARG A 1 82 ? -4.932 -7.973 17.630 1.00 77.19 82 ARG A C 1
ATOM 649 O O . ARG A 1 82 ? -5.532 -8.745 16.893 1.00 77.19 82 ARG A O 1
ATOM 656 N N . TYR A 1 83 ? -5.513 -7.438 18.702 1.00 76.81 83 TYR A N 1
ATOM 657 C CA . TYR A 1 83 ? -6.873 -7.800 19.095 1.00 76.81 83 TYR A CA 1
ATOM 658 C C . TYR A 1 83 ? -7.929 -7.333 18.080 1.00 76.81 83 TYR A C 1
ATOM 660 O O . TYR A 1 83 ? -8.832 -8.099 17.746 1.00 76.81 83 TYR A O 1
ATOM 668 N N . MET A 1 84 ? -7.781 -6.120 17.533 1.00 79.88 84 MET A N 1
ATOM 669 C CA . MET A 1 84 ? -8.656 -5.613 16.464 1.00 79.88 84 MET A CA 1
ATOM 670 C C . MET A 1 84 ? -8.543 -6.452 15.185 1.00 79.88 84 MET A C 1
ATOM 672 O O . MET A 1 84 ? -9.556 -6.729 14.549 1.00 79.88 84 MET A O 1
ATOM 676 N N . LEU A 1 85 ? -7.334 -6.904 14.842 1.00 78.56 85 LEU A N 1
ATOM 677 C CA . LEU A 1 85 ? -7.091 -7.782 13.698 1.00 78.56 85 LEU A CA 1
ATOM 678 C C . LEU A 1 85 ? -7.725 -9.165 13.894 1.00 78.56 85 LEU A C 1
ATOM 680 O O . LEU A 1 85 ? -8.421 -9.627 12.999 1.00 78.56 85 LEU A O 1
ATOM 684 N N . ARG A 1 86 ? -7.603 -9.788 15.078 1.00 77.94 86 ARG A N 1
ATOM 685 C CA . ARG A 1 86 ? -8.301 -11.057 15.388 1.00 77.94 86 ARG A CA 1
ATOM 686 C C . ARG A 1 86 ? -9.813 -10.933 15.216 1.00 77.94 86 ARG A C 1
ATOM 688 O O . ARG A 1 86 ? -10.470 -11.854 14.732 1.00 77.94 86 ARG A O 1
ATOM 695 N N . LEU A 1 87 ? -10.385 -9.810 15.647 1.00 76.19 87 LEU A N 1
ATOM 696 C CA . LEU A 1 87 ? -11.815 -9.546 15.494 1.00 76.19 87 LEU A CA 1
ATOM 697 C C . LEU A 1 87 ? -12.204 -9.397 14.033 1.00 76.19 87 LEU A C 1
ATOM 699 O O . LEU A 1 87 ? -13.229 -9.943 13.634 1.00 76.19 87 LEU A O 1
ATOM 703 N N . LEU A 1 88 ? -11.375 -8.701 13.253 1.00 75.69 88 LEU A N 1
ATOM 704 C CA . LEU A 1 88 ? -11.551 -8.594 11.816 1.00 75.69 88 LEU A CA 1
ATOM 705 C C . LEU A 1 88 ? -11.541 -9.998 11.197 1.00 75.69 88 LEU A C 1
ATOM 707 O O . LEU A 1 88 ? -12.573 -10.398 10.676 1.00 75.69 88 LEU A O 1
ATOM 711 N N . SER A 1 89 ? -10.499 -10.809 11.400 1.00 74.25 89 SER A N 1
ATOM 712 C CA . SER A 1 89 ? -10.422 -12.168 10.841 1.00 74.25 89 SER A CA 1
ATOM 713 C C . SER A 1 89 ? -11.605 -13.063 11.253 1.00 74.25 89 SER A C 1
ATOM 715 O O . SER A 1 89 ? -12.184 -13.757 10.423 1.00 74.25 89 SER A O 1
ATOM 717 N N . THR A 1 90 ? -12.012 -13.047 12.527 1.00 72.00 90 THR A N 1
ATOM 718 C CA . THR A 1 90 ? -13.067 -13.947 13.046 1.00 72.00 90 THR A CA 1
ATOM 719 C C . THR A 1 90 ? -14.489 -13.536 12.646 1.00 72.00 90 THR A C 1
ATOM 721 O O . THR A 1 90 ? -15.322 -14.386 12.317 1.00 72.00 90 THR A O 1
ATOM 724 N N . GLN A 1 91 ? -14.800 -12.239 12.667 1.00 66.25 91 GLN A N 1
ATOM 725 C CA . GLN A 1 91 ? -16.136 -11.728 12.331 1.00 66.25 91 GLN A CA 1
ATOM 726 C C . GLN A 1 91 ? -16.321 -11.541 10.823 1.00 66.25 91 GLN A C 1
ATOM 728 O O . GLN A 1 91 ? -17.442 -11.609 10.326 1.00 66.25 91 GLN A O 1
ATOM 733 N N . TYR A 1 92 ? -15.229 -11.346 10.084 1.00 62.81 92 TYR A N 1
ATOM 734 C CA . TYR A 1 92 ? -15.253 -11.270 8.630 1.00 62.81 92 TYR A CA 1
ATOM 735 C C . TYR A 1 92 ? -15.474 -12.653 8.005 1.00 62.81 92 TYR A C 1
ATOM 737 O O . TYR A 1 92 ? -16.386 -12.809 7.192 1.00 62.81 92 TYR A O 1
ATOM 745 N N . GLN A 1 93 ? -14.752 -13.688 8.458 1.00 55.81 93 GLN A N 1
ATOM 746 C CA . GLN A 1 93 ? -14.880 -15.054 7.924 1.00 55.81 93 GLN A CA 1
ATOM 747 C C . GLN A 1 93 ? -16.261 -15.680 8.159 1.00 55.81 93 GLN A C 1
ATOM 749 O O . GLN A 1 93 ? -16.781 -16.378 7.291 1.00 55.81 93 GLN A O 1
ATOM 754 N N . SER A 1 94 ? -16.906 -15.385 9.290 1.00 49.78 94 SER A N 1
ATOM 755 C CA . SER A 1 94 ? -18.263 -15.876 9.578 1.00 49.78 94 SER A CA 1
ATOM 756 C C . SER A 1 94 ? -19.347 -15.273 8.668 1.00 49.78 94 SER A C 1
ATOM 758 O O . SER A 1 94 ? -20.445 -15.820 8.594 1.00 49.78 94 SER A O 1
ATOM 760 N N . SER A 1 95 ? -19.039 -14.197 7.932 1.00 45.53 95 SER A N 1
ATOM 761 C CA . SER A 1 95 ? -19.953 -13.532 6.990 1.00 45.53 95 SER A CA 1
ATOM 762 C C . SER A 1 95 ? -19.804 -13.966 5.524 1.00 45.53 95 SER A C 1
ATOM 764 O O . SER A 1 95 ? -20.607 -13.553 4.692 1.00 45.53 95 SER A O 1
ATOM 766 N N . ILE A 1 96 ? -18.807 -14.805 5.208 1.00 42.06 96 ILE A N 1
ATOM 767 C CA . ILE A 1 96 ? -18.561 -15.341 3.853 1.00 42.06 96 ILE A CA 1
ATOM 768 C C . ILE A 1 96 ? -19.507 -16.519 3.532 1.00 42.06 96 ILE A C 1
ATOM 770 O O . ILE A 1 96 ? -19.639 -16.930 2.381 1.00 42.06 96 ILE A O 1
ATOM 774 N N . LEU A 1 97 ? -20.236 -17.038 4.527 1.00 38.69 97 LEU A N 1
ATOM 775 C CA . LEU A 1 97 ? -21.352 -17.952 4.283 1.00 38.69 97 LEU A CA 1
ATOM 776 C C . LEU A 1 97 ? -22.470 -17.196 3.540 1.00 38.69 97 LEU A C 1
ATOM 778 O O . LEU A 1 97 ? -22.878 -16.125 4.001 1.00 38.69 97 LEU A O 1
ATOM 782 N N . PRO A 1 98 ? -22.962 -17.715 2.397 1.00 37.69 98 PRO A N 1
ATOM 783 C CA . PRO A 1 98 ? -23.922 -17.006 1.565 1.00 37.69 98 PRO A CA 1
ATOM 784 C C . PRO A 1 98 ? -25.168 -16.640 2.377 1.00 37.69 98 PRO A C 1
ATOM 786 O O . PRO A 1 98 ? -25.586 -17.414 3.246 1.00 37.69 98 PRO A O 1
ATOM 789 N N . PRO A 1 99 ? -25.779 -15.471 2.106 1.00 41.19 99 PRO A N 1
ATOM 790 C CA . PRO A 1 99 ? -26.967 -15.045 2.817 1.00 41.19 99 PRO A CA 1
ATOM 791 C C . PRO A 1 99 ? -28.053 -16.088 2.572 1.00 41.19 99 PRO A C 1
ATOM 793 O O . PRO A 1 99 ? -28.562 -16.224 1.460 1.00 41.19 99 PRO A O 1
ATOM 796 N N . THR A 1 100 ? -28.431 -16.829 3.612 1.00 35.41 100 THR A N 1
ATOM 797 C CA . THR A 1 100 ? -29.711 -17.532 3.605 1.00 35.41 100 THR A CA 1
ATOM 798 C C . THR A 1 100 ? -30.778 -16.489 3.295 1.00 35.41 100 THR A C 1
ATOM 800 O O . THR A 1 100 ? -30.901 -15.492 4.016 1.00 35.41 100 THR A O 1
ATOM 803 N N . ALA A 1 101 ? -31.460 -16.682 2.165 1.00 34.78 101 ALA A N 1
ATOM 804 C CA . ALA A 1 101 ? -32.411 -15.746 1.588 1.00 34.78 101 ALA A CA 1
ATOM 805 C C . ALA A 1 101 ? -33.357 -15.194 2.668 1.00 34.78 101 ALA A C 1
ATOM 807 O O . ALA A 1 101 ? -34.105 -15.947 3.286 1.00 34.78 101 ALA A O 1
ATOM 808 N N . GLY A 1 102 ? -33.290 -13.880 2.916 1.00 36.19 102 GLY A N 1
ATOM 809 C CA . GLY A 1 102 ? -34.229 -13.188 3.807 1.00 36.19 102 GLY A CA 1
ATOM 810 C C . GLY A 1 102 ? -33.646 -12.139 4.755 1.00 36.19 102 GLY A C 1
ATOM 811 O O . GLY A 1 102 ? -34.418 -11.396 5.353 1.00 36.19 102 GLY A O 1
ATOM 812 N N . THR A 1 103 ? -32.324 -12.002 4.898 1.00 37.28 103 THR A N 1
ATOM 813 C CA . THR A 1 103 ? -31.741 -10.932 5.731 1.00 37.28 103 THR A CA 1
ATOM 814 C C . THR A 1 103 ? -30.660 -10.173 4.967 1.00 37.28 103 THR A C 1
ATOM 816 O O . THR A 1 103 ? -29.754 -10.774 4.401 1.00 37.28 103 THR A O 1
ATOM 819 N N . GLY A 1 104 ? -30.768 -8.840 4.911 1.00 37.62 104 GLY A N 1
ATOM 820 C CA . GLY A 1 104 ? -29.845 -7.927 4.215 1.00 37.62 104 GLY A CA 1
ATOM 821 C C . GLY A 1 104 ? -28.444 -7.857 4.843 1.00 37.62 104 GLY A C 1
ATOM 822 O O . GLY A 1 104 ? -28.012 -6.798 5.294 1.00 37.62 104 GLY A O 1
ATOM 823 N N . GLY A 1 105 ? -27.747 -8.993 4.909 1.00 39.69 105 GLY A N 1
ATOM 824 C CA . GLY A 1 105 ? -26.525 -9.215 5.687 1.00 39.69 105 GLY A CA 1
ATOM 825 C C . GLY A 1 105 ? -25.251 -8.565 5.140 1.00 39.69 105 GLY A C 1
ATOM 826 O O . GLY A 1 105 ? -24.337 -8.312 5.921 1.00 39.69 105 GLY A O 1
ATOM 827 N N . GLY A 1 106 ? -25.196 -8.208 3.851 1.00 47.81 106 GLY A N 1
ATOM 828 C CA . GLY A 1 106 ? -23.988 -7.629 3.239 1.00 47.81 106 GLY A CA 1
ATOM 829 C C . GLY A 1 106 ? -23.585 -6.252 3.791 1.00 47.81 106 GLY A C 1
ATOM 830 O O . GLY A 1 106 ? -22.403 -5.927 3.857 1.00 47.81 106 GLY A O 1
ATOM 831 N N . GLY A 1 107 ? -24.547 -5.444 4.257 1.00 57.16 107 GLY A N 1
ATOM 832 C CA . GLY A 1 107 ? -24.265 -4.095 4.771 1.00 57.16 107 GLY A CA 1
ATOM 833 C C . GLY A 1 107 ? -23.673 -4.069 6.185 1.00 57.16 107 GLY A C 1
ATOM 834 O O . GLY A 1 107 ? -22.931 -3.153 6.538 1.00 57.16 107 GLY A O 1
ATOM 835 N N . ARG A 1 108 ? -23.970 -5.080 7.013 1.00 61.12 108 ARG A N 1
ATOM 836 C CA . ARG A 1 108 ? -23.546 -5.106 8.424 1.00 61.12 108 ARG A CA 1
ATOM 837 C C . ARG A 1 108 ? -22.074 -5.493 8.576 1.00 61.12 108 ARG A C 1
ATOM 839 O O . ARG A 1 108 ? -21.387 -4.905 9.411 1.00 61.12 108 ARG A O 1
ATOM 846 N N . SER A 1 109 ? -21.587 -6.433 7.764 1.00 66.19 109 SER A N 1
ATOM 847 C CA . SER A 1 109 ? -20.173 -6.830 7.741 1.00 66.19 109 SER A CA 1
ATOM 848 C C . SER A 1 109 ? -19.286 -5.701 7.208 1.00 66.19 109 SER A C 1
ATOM 850 O O . SER A 1 109 ? -18.299 -5.352 7.852 1.00 66.19 109 SER A O 1
ATOM 852 N N . SER A 1 110 ? -19.690 -5.053 6.109 1.00 71.81 110 SER A N 1
ATOM 853 C CA . SER A 1 110 ? -18.995 -3.887 5.541 1.00 71.81 110 SER A CA 1
ATOM 854 C C . SER A 1 110 ? -18.906 -2.720 6.534 1.00 71.81 110 SER A C 1
ATOM 856 O O . SER A 1 110 ? -17.833 -2.153 6.744 1.00 71.81 110 SER A O 1
ATOM 858 N N . HIS A 1 111 ? -19.999 -2.414 7.239 1.00 79.88 111 HIS A N 1
ATOM 859 C CA . HIS A 1 111 ? -19.995 -1.377 8.269 1.00 79.88 111 HIS A CA 1
ATOM 860 C C . HIS A 1 111 ? -19.041 -1.705 9.433 1.00 79.88 111 HIS A C 1
ATOM 862 O O . HIS A 1 111 ? -18.247 -0.859 9.849 1.00 79.88 111 HIS A O 1
ATOM 868 N N . MET A 1 112 ? -19.108 -2.930 9.971 1.00 79.69 112 MET A N 1
ATOM 869 C CA . MET A 1 112 ? -18.226 -3.376 11.059 1.00 79.69 112 MET A CA 1
ATOM 870 C C . MET A 1 112 ? -16.753 -3.277 10.647 1.00 79.69 112 MET A C 1
ATOM 872 O O . MET A 1 112 ? -15.946 -2.714 11.386 1.00 79.69 112 MET A O 1
ATOM 876 N N . ARG A 1 113 ? -16.428 -3.748 9.437 1.00 80.88 113 ARG A N 1
ATOM 877 C CA . ARG A 1 113 ? -15.099 -3.644 8.826 1.00 80.88 113 ARG A CA 1
ATOM 878 C C . ARG A 1 113 ? -14.613 -2.195 8.812 1.00 80.88 113 ARG A C 1
ATOM 880 O O . ARG A 1 113 ? -13.556 -1.910 9.366 1.00 80.88 113 ARG A O 1
ATOM 887 N N . GLY A 1 114 ? -15.425 -1.264 8.308 1.00 84.06 114 GLY A N 1
ATOM 888 C CA . GLY A 1 114 ? -15.088 0.164 8.291 1.00 84.06 114 GLY A CA 1
ATOM 889 C C . GLY A 1 114 ? -14.792 0.744 9.682 1.00 84.06 114 GLY A C 1
ATOM 890 O O . GLY A 1 114 ? -13.809 1.462 9.859 1.00 84.06 114 GLY A O 1
ATOM 891 N N . ARG A 1 115 ? -15.586 0.394 10.705 1.00 86.25 115 ARG A N 1
ATOM 892 C CA . ARG A 1 115 ? -15.352 0.863 12.087 1.00 86.25 115 ARG A CA 1
ATOM 893 C C . ARG A 1 115 ? -14.088 0.266 12.712 1.00 86.25 115 ARG A C 1
ATOM 895 O O . ARG A 1 115 ? -13.410 0.960 13.476 1.00 86.25 115 ARG A O 1
ATOM 902 N N . ILE A 1 116 ? -13.758 -0.991 12.406 1.00 85.75 116 ILE A N 1
ATOM 903 C CA . ILE A 1 116 ? -12.515 -1.630 12.858 1.00 85.75 116 ILE A CA 1
ATOM 904 C C . ILE A 1 116 ? -11.307 -0.955 12.203 1.00 85.75 116 ILE A C 1
ATOM 906 O O . ILE A 1 116 ? -10.396 -0.546 12.923 1.00 85.75 116 ILE A O 1
ATOM 910 N N . LEU A 1 117 ? -11.327 -0.766 10.881 1.00 88.25 117 LEU A N 1
ATOM 911 C CA . LEU A 1 117 ? -10.256 -0.090 10.139 1.00 88.25 117 LEU A CA 1
ATOM 912 C C . LEU A 1 117 ? -10.019 1.336 10.650 1.00 88.25 117 LEU A C 1
ATOM 914 O O . LEU A 1 117 ? -8.877 1.724 10.876 1.00 88.25 117 LEU A O 1
ATOM 918 N N . GLU A 1 118 ? -11.084 2.087 10.939 1.00 87.50 118 GLU A N 1
ATOM 919 C CA . GLU A 1 118 ? -10.964 3.422 11.534 1.00 87.50 118 GLU A CA 1
ATOM 920 C C . GLU A 1 118 ? -10.347 3.374 12.939 1.00 87.50 118 GLU A C 1
ATOM 922 O O . GLU A 1 118 ? -9.537 4.220 13.309 1.00 87.50 118 GLU A O 1
ATOM 927 N N . THR A 1 119 ? -10.674 2.349 13.728 1.00 85.94 119 THR A N 1
ATOM 928 C CA . THR A 1 119 ? -10.053 2.156 15.046 1.00 85.94 119 THR A CA 1
ATOM 929 C C . THR A 1 119 ? -8.557 1.859 14.914 1.00 85.94 119 THR A C 1
ATOM 931 O O . THR A 1 119 ? -7.764 2.435 15.654 1.00 85.94 119 THR A O 1
ATOM 934 N N . ILE A 1 120 ? -8.158 1.008 13.959 1.00 87.81 120 ILE A N 1
ATOM 935 C CA . ILE A 1 120 ? -6.746 0.722 13.656 1.00 87.81 120 ILE A CA 1
ATOM 936 C C . ILE A 1 120 ? -6.033 2.003 13.215 1.00 87.81 120 ILE A C 1
ATOM 938 O O . ILE A 1 120 ? -4.965 2.306 13.741 1.00 87.81 120 ILE A O 1
ATOM 942 N N . ARG A 1 121 ? -6.644 2.800 12.330 1.00 88.19 121 ARG A N 1
ATOM 943 C CA . ARG A 1 121 ? -6.108 4.099 11.900 1.00 88.19 121 ARG A CA 1
ATOM 944 C C . ARG A 1 121 ? -5.876 5.034 13.087 1.00 88.19 121 ARG A C 1
ATOM 946 O O . ARG A 1 121 ? -4.807 5.624 13.186 1.00 88.19 121 ARG A O 1
ATOM 953 N N . ILE A 1 122 ? -6.829 5.129 14.019 1.00 84.19 122 ILE A N 1
ATOM 954 C CA . ILE A 1 122 ? -6.661 5.930 15.240 1.00 84.19 122 ILE A CA 1
ATOM 955 C C . ILE A 1 122 ? -5.481 5.408 16.074 1.00 84.19 122 ILE A C 1
ATOM 957 O O . ILE A 1 122 ? -4.673 6.211 16.525 1.00 84.19 122 ILE A O 1
ATOM 961 N N . LEU A 1 123 ? -5.365 4.089 16.265 1.00 84.31 123 LEU A N 1
ATOM 962 C CA . LEU A 1 123 ? -4.294 3.464 17.057 1.00 84.31 123 LEU A CA 1
ATOM 963 C C . LEU A 1 123 ? -2.892 3.638 16.456 1.00 84.31 123 LEU A C 1
ATOM 965 O O . LEU A 1 123 ? -1.913 3.526 17.188 1.00 84.31 123 LEU A O 1
ATOM 969 N N . LEU A 1 124 ? -2.788 3.887 15.149 1.00 87.38 124 LEU A N 1
ATOM 970 C CA . LEU A 1 124 ? -1.513 4.135 14.478 1.00 87.38 124 LEU A CA 1
ATOM 971 C C . LEU A 1 124 ? -0.957 5.537 14.736 1.00 87.38 124 LEU A C 1
ATOM 973 O O . LEU A 1 124 ? 0.234 5.740 14.527 1.00 87.38 124 LEU A O 1
ATOM 977 N N . TYR A 1 125 ? -1.761 6.495 15.202 1.00 85.19 125 TYR A N 1
ATOM 978 C CA . TYR A 1 125 ? -1.236 7.808 15.576 1.00 85.19 125 TYR A CA 1
ATOM 979 C C . TYR A 1 125 ? -0.405 7.736 16.858 1.00 85.19 125 TYR A C 1
ATOM 981 O O . TYR A 1 125 ? -0.730 7.007 17.796 1.00 85.19 125 TYR A O 1
ATOM 989 N N . ASP A 1 126 ? 0.659 8.533 16.909 1.00 78.38 126 ASP A N 1
ATOM 990 C CA . ASP A 1 126 ? 1.476 8.707 18.101 1.00 78.38 126 ASP A CA 1
ATOM 991 C C . ASP A 1 126 ? 0.668 9.413 19.216 1.00 78.38 126 ASP A C 1
ATOM 993 O O . ASP A 1 126 ? 0.175 10.531 19.007 1.00 78.38 126 ASP A O 1
ATOM 997 N N . PRO A 1 127 ? 0.543 8.792 20.407 1.00 70.19 127 PRO A N 1
ATOM 998 C CA . PRO A 1 127 ? -0.119 9.360 21.580 1.00 70.19 127 PRO A CA 1
ATOM 999 C C . PRO A 1 127 ? 0.294 10.798 21.907 1.00 70.19 127 PRO A C 1
ATOM 1001 O O . PRO A 1 127 ? -0.555 11.646 22.206 1.00 70.19 127 PRO A O 1
ATOM 1004 N N . GLU A 1 128 ? 1.599 11.078 21.874 1.00 69.69 128 GLU A N 1
ATOM 1005 C CA . GLU A 1 128 ? 2.141 12.364 22.304 1.00 69.69 128 GLU A CA 1
ATOM 1006 C C . GLU A 1 128 ? 1.869 13.454 21.275 1.00 69.69 128 GLU A C 1
ATOM 1008 O O . GLU A 1 128 ? 1.418 14.552 21.619 1.00 69.69 128 GLU A O 1
ATOM 1013 N N . SER A 1 129 ? 2.102 13.143 20.003 1.00 67.88 129 SER A N 1
ATOM 1014 C CA . SER A 1 129 ? 1.811 14.037 18.887 1.00 67.88 129 SER A CA 1
ATOM 1015 C C . SER A 1 129 ? 0.316 14.333 18.780 1.00 67.88 129 SER A C 1
ATOM 1017 O O . SER A 1 129 ? -0.077 15.481 18.558 1.00 67.88 129 SER A O 1
ATOM 1019 N N . TRP A 1 130 ? -0.538 13.338 19.037 1.00 66.44 130 TRP A N 1
ATOM 1020 C CA . TRP A 1 130 ? -1.987 13.518 19.092 1.00 66.44 130 TRP A CA 1
ATOM 1021 C C . TRP A 1 130 ? -2.415 14.448 20.238 1.00 66.44 130 TRP A C 1
ATOM 1023 O O . TRP A 1 130 ? -3.219 15.366 20.041 1.00 66.44 130 TRP A O 1
ATOM 1033 N N . ALA A 1 131 ? -1.853 14.260 21.437 1.00 65.06 131 ALA A N 1
ATOM 1034 C CA . ALA A 1 131 ? -2.135 15.112 22.592 1.00 65.06 131 ALA A CA 1
ATOM 1035 C C . ALA A 1 131 ? -1.691 16.569 22.363 1.00 65.06 131 ALA A C 1
ATOM 1037 O O . ALA A 1 131 ? -2.431 17.503 22.693 1.00 65.06 131 ALA A O 1
ATOM 1038 N N . LYS A 1 132 ? -0.518 16.771 21.746 1.00 65.50 132 LYS A N 1
ATOM 1039 C CA . LYS A 1 132 ? 0.007 18.094 21.362 1.00 65.50 132 LYS A CA 1
ATOM 1040 C C . LYS A 1 132 ? -0.852 18.765 20.284 1.00 65.50 132 LYS A C 1
ATOM 1042 O O . LYS A 1 132 ? -1.180 19.943 20.412 1.00 65.50 132 LYS A O 1
ATOM 1047 N N . ALA A 1 133 ? -1.302 18.023 19.272 1.00 62.34 133 ALA A N 1
ATOM 1048 C CA . ALA A 1 133 ? -2.200 18.551 18.243 1.00 62.34 133 ALA A CA 1
ATOM 1049 C C . ALA A 1 133 ? -3.549 19.014 18.832 1.00 62.34 133 ALA A C 1
ATOM 1051 O O . ALA A 1 133 ? -4.089 20.053 18.439 1.00 62.34 133 ALA A O 1
ATOM 1052 N N . GLN A 1 134 ? -4.092 18.288 19.817 1.00 60.06 134 GLN A N 1
ATOM 1053 C CA . GLN A 1 134 ? -5.327 18.689 20.497 1.00 60.06 134 GLN A CA 1
ATOM 1054 C C . GLN A 1 134 ? -5.160 19.909 21.406 1.00 60.06 134 GLN A C 1
ATOM 1056 O O . GLN A 1 134 ? -6.061 20.754 21.453 1.00 60.06 134 GLN A O 1
ATOM 1061 N N . SER A 1 135 ? -4.044 20.020 22.132 1.00 58.16 135 SER A N 1
ATOM 1062 C CA . SER A 1 135 ? -3.788 21.186 22.981 1.00 58.16 135 SER A CA 1
ATOM 1063 C C . SER A 1 135 ? -3.600 22.445 22.134 1.00 58.16 135 SER A C 1
ATOM 1065 O O . SER A 1 135 ? -4.212 23.469 22.430 1.00 58.16 135 SER A O 1
ATOM 1067 N N . GLN A 1 136 ? -2.878 22.359 21.013 1.00 54.81 136 GLN A N 1
ATOM 1068 C CA . GLN A 1 136 ? -2.699 23.482 20.093 1.00 54.81 136 GLN A CA 1
ATOM 1069 C C . GLN A 1 136 ? -3.994 23.925 19.408 1.00 54.81 136 GLN A C 1
ATOM 1071 O O . GLN A 1 136 ? -4.186 25.123 19.233 1.00 54.81 136 GLN A O 1
ATOM 1076 N N . ARG A 1 137 ? -4.939 23.022 19.106 1.00 52.22 137 ARG A N 1
ATOM 1077 C CA . ARG A 1 137 ? -6.269 23.410 18.590 1.00 52.22 137 ARG A CA 1
ATOM 1078 C C . ARG A 1 137 ? -7.040 24.321 19.553 1.00 52.22 137 ARG A C 1
ATOM 1080 O O . ARG A 1 137 ? -7.779 25.192 19.105 1.00 52.22 137 ARG A O 1
ATOM 1087 N N . LYS A 1 138 ? -6.852 24.154 20.870 1.00 49.69 138 LYS A N 1
ATOM 1088 C CA . LYS A 1 138 ? -7.422 25.059 21.885 1.00 49.69 138 LYS A CA 1
ATOM 1089 C C . LYS A 1 138 ? -6.722 26.422 21.917 1.00 49.69 138 LYS A C 1
ATOM 1091 O O . LYS A 1 138 ? -7.378 27.415 22.203 1.00 49.69 138 LYS A O 1
ATOM 1096 N N . TYR A 1 139 ? -5.427 26.483 21.596 1.00 47.19 139 TYR A N 1
ATOM 1097 C CA . TYR A 1 139 ? -4.659 27.734 21.528 1.00 47.19 139 TYR A CA 1
ATOM 1098 C C . TYR A 1 139 ? -4.758 28.451 20.171 1.00 47.19 139 TYR A C 1
ATOM 1100 O O . TYR A 1 139 ? -4.609 29.669 20.126 1.00 47.19 139 TYR A O 1
ATOM 1108 N N . GLN A 1 140 ? -5.076 27.748 19.079 1.00 45.06 140 GLN A N 1
ATOM 1109 C CA . GLN A 1 140 ? -5.281 28.342 17.751 1.00 45.06 140 GLN A CA 1
ATOM 1110 C C . GLN A 1 140 ? -6.488 29.287 17.706 1.00 45.06 140 GLN A C 1
ATOM 1112 O O . GLN A 1 140 ? -6.464 30.268 16.971 1.00 45.06 140 GLN A O 1
ATOM 1117 N N . LEU A 1 141 ? -7.497 29.067 18.554 1.00 46.59 141 LEU A N 1
ATOM 1118 C CA . LEU A 1 141 ? -8.588 30.027 18.761 1.00 46.59 141 LEU A CA 1
ATOM 1119 C C . LEU A 1 141 ? -8.100 31.370 19.342 1.00 46.59 141 LEU A C 1
ATOM 1121 O O . LEU A 1 141 ? -8.724 32.392 19.084 1.00 46.59 141 LEU A O 1
ATOM 1125 N N . ASN A 1 142 ? -6.960 31.389 20.045 1.00 42.03 142 ASN A N 1
ATOM 1126 C CA . ASN A 1 142 ? -6.339 32.613 20.565 1.00 42.03 142 ASN A CA 1
ATOM 1127 C C . ASN A 1 142 ? -5.289 33.215 19.608 1.00 42.03 142 ASN A C 1
ATOM 1129 O O . ASN A 1 142 ? -5.005 34.407 19.697 1.00 42.03 142 ASN A O 1
ATOM 1133 N N . SER A 1 143 ? -4.704 32.432 18.690 1.00 41.72 143 SER A N 1
ATOM 1134 C CA . SER A 1 143 ? -3.616 32.891 17.805 1.00 41.72 143 SER A CA 1
ATOM 1135 C C . SER A 1 143 ? -4.080 33.510 16.481 1.00 41.72 143 SER A C 1
ATOM 1137 O O . SER A 1 143 ? -3.261 34.095 15.775 1.00 41.72 143 SER A O 1
ATOM 1139 N N . ILE A 1 144 ? -5.377 33.440 16.148 1.00 46.53 144 ILE A N 1
ATOM 1140 C CA . ILE A 1 144 ? -5.970 34.132 14.981 1.00 46.53 144 ILE A CA 1
ATOM 1141 C C . ILE A 1 144 ? -5.792 35.666 15.078 1.00 46.53 144 ILE A C 1
ATOM 1143 O O . ILE A 1 144 ? -5.837 36.359 14.068 1.00 46.53 144 ILE A O 1
ATOM 1147 N N . ILE A 1 145 ? -5.491 36.199 16.268 1.00 49.72 145 ILE A N 1
ATOM 1148 C CA . ILE A 1 145 ? -5.280 37.634 16.512 1.00 49.72 145 ILE A CA 1
ATOM 1149 C C . ILE A 1 145 ? -3.879 38.126 16.068 1.00 49.72 145 ILE A C 1
ATOM 1151 O O . ILE A 1 145 ? -3.705 39.324 15.876 1.00 49.72 145 ILE A O 1
ATOM 1155 N N . MET A 1 146 ? -2.881 37.251 15.861 1.00 42.12 146 MET A N 1
ATOM 1156 C CA . MET A 1 146 ? -1.467 37.675 15.709 1.00 42.12 146 MET A CA 1
ATOM 1157 C C . MET A 1 146 ? -0.752 37.235 14.417 1.00 42.12 146 MET A C 1
ATOM 1159 O O . MET A 1 146 ? 0.462 37.371 14.330 1.00 42.12 146 MET A O 1
ATOM 1163 N N . GLY A 1 147 ? -1.462 36.754 13.391 1.00 37.56 147 GLY A N 1
ATOM 1164 C CA . GLY A 1 147 ? -0.913 36.663 12.024 1.00 37.56 147 GLY A CA 1
ATOM 1165 C C . GLY A 1 147 ? 0.373 35.837 11.842 1.00 37.56 147 GLY A C 1
ATOM 1166 O O . GLY A 1 147 ? 1.129 36.097 10.910 1.00 37.56 147 GLY A O 1
ATOM 1167 N N . VAL A 1 148 ? 0.645 34.852 12.704 1.00 38.19 148 VAL A N 1
ATOM 1168 C CA . VAL A 1 148 ? 1.804 33.958 12.553 1.00 38.19 148 VAL A CA 1
ATOM 1169 C C . VAL A 1 148 ? 1.384 32.733 11.743 1.00 38.19 148 VAL A C 1
ATOM 1171 O O . VAL A 1 148 ? 0.484 31.993 12.144 1.00 38.19 148 VAL A O 1
ATOM 1174 N N . SER A 1 149 ? 2.025 32.517 10.592 1.00 36.41 149 SER A N 1
ATOM 1175 C CA . SER A 1 149 ? 1.856 31.312 9.777 1.00 36.41 149 SER A CA 1
ATOM 1176 C C . SER A 1 149 ? 2.272 30.080 10.586 1.00 36.41 149 SER A C 1
ATOM 1178 O O . SER A 1 149 ? 3.458 29.883 10.857 1.00 36.41 149 SER A 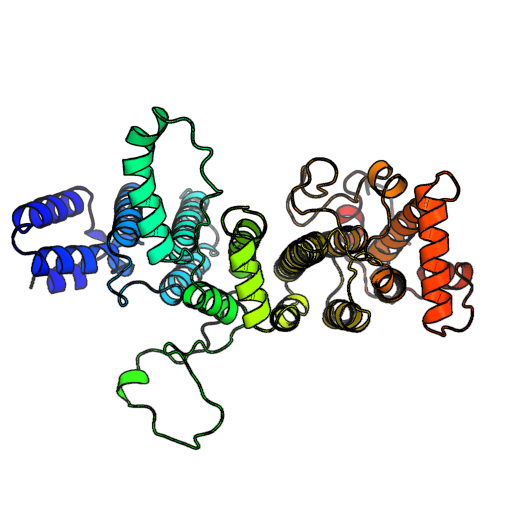O 1
ATOM 1180 N N . ASN A 1 150 ? 1.303 29.259 10.993 1.00 38.31 150 ASN A N 1
ATOM 1181 C CA . ASN A 1 150 ? 1.584 28.020 11.710 1.00 38.31 150 ASN A CA 1
ATOM 1182 C C . ASN A 1 150 ? 2.327 27.040 10.794 1.00 38.31 150 ASN A C 1
ATOM 1184 O O . ASN A 1 150 ? 1.833 26.673 9.728 1.00 38.31 150 ASN A O 1
ATOM 1188 N N . SER A 1 151 ? 3.501 26.609 11.256 1.00 41.19 151 SER A N 1
ATOM 1189 C CA . SER A 1 151 ? 4.210 25.422 10.785 1.00 41.19 151 SER A CA 1
ATOM 1190 C C . SER A 1 151 ? 3.245 24.245 10.627 1.00 41.19 151 SER A C 1
ATOM 1192 O O . SER A 1 151 ? 2.394 24.033 11.492 1.00 41.19 151 SER A O 1
ATOM 1194 N N . VAL A 1 152 ? 3.392 23.476 9.547 1.00 44.03 152 VAL A N 1
ATOM 1195 C CA . VAL A 1 152 ? 2.641 22.236 9.302 1.00 44.03 152 VAL A CA 1
ATOM 1196 C C . VAL A 1 152 ? 2.712 21.356 10.554 1.00 44.03 152 VAL A C 1
ATOM 1198 O O . VAL A 1 152 ? 3.785 20.911 10.955 1.00 44.03 152 VAL A O 1
ATOM 1201 N N . ASN A 1 153 ? 1.569 21.155 11.210 1.00 51.41 153 ASN A N 1
ATOM 1202 C CA . ASN A 1 153 ? 1.473 20.330 12.409 1.00 51.41 153 ASN A CA 1
ATOM 1203 C C . ASN A 1 153 ? 1.702 18.865 12.014 1.00 51.41 153 ASN A C 1
ATOM 1205 O O . ASN A 1 153 ? 0.779 18.212 11.526 1.00 51.41 153 ASN A O 1
ATOM 1209 N N . SER A 1 154 ? 2.921 18.362 12.214 1.00 53.75 154 SER A N 1
ATOM 1210 C CA . SER A 1 154 ? 3.244 16.942 12.055 1.00 53.75 154 SER A CA 1
ATOM 1211 C C . SER A 1 154 ? 2.397 16.141 13.046 1.00 53.75 154 SER A C 1
ATOM 1213 O O . SER A 1 154 ? 2.579 16.259 14.260 1.00 53.75 154 SER A O 1
ATOM 1215 N N . MET A 1 155 ? 1.430 15.367 12.550 1.00 65.69 155 MET A N 1
ATOM 1216 C CA . MET A 1 155 ? 0.763 14.357 13.368 1.00 65.69 155 MET A CA 1
ATOM 1217 C C . MET A 1 155 ? 1.636 13.118 13.319 1.00 65.69 155 MET A C 1
ATOM 1219 O O . MET A 1 155 ? 1.867 12.576 12.243 1.00 65.69 155 MET A O 1
ATOM 1223 N N . GLY A 1 156 ? 2.131 12.697 14.478 1.00 73.69 156 GLY A N 1
ATOM 1224 C CA . GLY A 1 156 ? 3.050 11.579 14.516 1.00 73.69 156 GLY A CA 1
ATOM 1225 C C . GLY A 1 156 ? 2.378 10.222 14.300 1.00 73.69 156 GLY A C 1
ATOM 1226 O O . GLY A 1 156 ? 1.194 10.058 14.605 1.00 73.69 156 GLY A O 1
ATOM 1227 N N . VAL A 1 157 ? 3.127 9.250 13.786 1.00 84.81 157 VAL A N 1
ATOM 1228 C CA . VAL A 1 157 ? 2.738 7.844 13.596 1.00 84.81 157 VAL A CA 1
ATOM 1229 C C . VAL A 1 157 ? 3.512 6.972 14.584 1.00 84.81 157 VAL A C 1
ATOM 1231 O O . VAL A 1 157 ? 4.734 6.923 14.571 1.00 84.81 157 VAL A O 1
ATOM 1234 N N . SER A 1 158 ? 2.815 6.207 15.420 1.00 85.88 158 SER A N 1
ATOM 1235 C CA . SER A 1 158 ? 3.450 5.322 16.396 1.00 85.88 158 SER A CA 1
ATOM 1236 C C . SER A 1 158 ? 4.230 4.193 15.709 1.00 85.88 158 SER A C 1
ATOM 1238 O O . SER A 1 158 ? 3.649 3.314 15.064 1.00 85.88 158 SER A O 1
ATOM 1240 N N . PHE A 1 159 ? 5.553 4.169 15.909 1.00 85.44 159 PHE A N 1
ATOM 1241 C CA . PHE A 1 159 ? 6.429 3.113 15.389 1.00 85.44 159 PHE A CA 1
ATOM 1242 C C . PHE A 1 159 ? 6.010 1.716 15.865 1.00 85.44 159 PHE A C 1
ATOM 1244 O O . PHE A 1 159 ? 5.953 0.791 15.059 1.00 85.44 159 PHE A O 1
ATOM 1251 N N . ASP A 1 160 ? 5.692 1.542 17.151 1.00 82.50 160 ASP A N 1
ATOM 1252 C CA . ASP A 1 160 ? 5.315 0.231 17.695 1.00 82.50 160 ASP A CA 1
ATOM 1253 C C . ASP A 1 160 ? 3.976 -0.262 17.151 1.00 82.50 160 ASP A C 1
ATOM 1255 O O . ASP A 1 160 ? 3.830 -1.448 16.835 1.00 82.50 160 ASP A O 1
ATOM 1259 N N . ALA A 1 161 ? 3.015 0.648 16.987 1.00 84.06 161 ALA A N 1
ATOM 1260 C CA . ALA A 1 161 ? 1.726 0.340 16.391 1.00 84.06 161 ALA A CA 1
ATOM 1261 C C . ALA A 1 161 ? 1.887 -0.060 14.913 1.00 84.06 161 ALA A C 1
ATOM 1263 O O . ALA A 1 161 ? 1.405 -1.117 14.498 1.00 84.06 161 ALA A O 1
ATOM 1264 N N . ALA A 1 162 ? 2.638 0.731 14.138 1.00 88.38 162 ALA A N 1
ATOM 1265 C CA . ALA A 1 162 ? 2.917 0.456 12.732 1.00 88.38 162 ALA A CA 1
ATOM 1266 C C . ALA A 1 162 ? 3.699 -0.853 12.546 1.00 88.38 162 ALA A C 1
ATOM 1268 O O . ALA A 1 162 ? 3.300 -1.700 11.749 1.00 88.38 162 ALA A O 1
ATOM 1269 N N . ARG A 1 163 ? 4.753 -1.080 13.340 1.00 87.19 163 ARG A N 1
ATOM 1270 C CA . ARG A 1 163 ? 5.515 -2.339 13.364 1.00 87.19 163 ARG A CA 1
ATOM 1271 C C . ARG A 1 163 ? 4.604 -3.528 13.641 1.00 87.19 163 ARG A C 1
ATOM 1273 O O . ARG A 1 163 ? 4.690 -4.536 12.946 1.00 87.19 163 ARG A O 1
ATOM 1280 N N . THR A 1 164 ? 3.720 -3.402 14.631 1.00 85.81 164 THR A N 1
ATOM 1281 C CA . THR A 1 164 ? 2.783 -4.469 14.995 1.00 85.81 164 THR A CA 1
ATOM 1282 C C . THR A 1 164 ? 1.849 -4.805 13.837 1.00 85.81 164 THR A C 1
ATOM 1284 O O . THR A 1 164 ? 1.681 -5.981 13.512 1.00 85.81 164 THR A O 1
ATOM 1287 N N . LEU A 1 165 ? 1.278 -3.791 13.183 1.00 88.69 165 LEU A N 1
ATOM 1288 C CA . LEU A 1 165 ? 0.412 -3.975 12.021 1.00 88.69 165 LEU A CA 1
ATOM 1289 C C . LEU A 1 165 ? 1.152 -4.661 10.864 1.00 88.69 165 LEU A C 1
ATOM 1291 O O . LEU A 1 165 ? 0.683 -5.672 10.345 1.00 88.69 165 LEU A O 1
ATOM 1295 N N . ILE A 1 166 ? 2.330 -4.148 10.502 1.00 89.31 166 ILE A N 1
ATOM 1296 C CA . ILE A 1 166 ? 3.133 -4.653 9.381 1.00 89.31 166 ILE A CA 1
ATOM 1297 C C . ILE A 1 166 ? 3.537 -6.106 9.613 1.00 89.31 166 ILE A C 1
ATOM 1299 O O . ILE A 1 166 ? 3.368 -6.952 8.739 1.00 89.31 166 ILE A O 1
ATOM 1303 N N . TYR A 1 167 ? 4.025 -6.431 10.806 1.00 87.56 167 TYR A N 1
ATOM 1304 C CA . TYR A 1 167 ? 4.448 -7.793 11.111 1.00 87.56 167 TYR A CA 1
ATOM 1305 C C . TYR A 1 167 ? 3.267 -8.768 11.170 1.00 87.56 167 TYR A C 1
ATOM 1307 O O . TYR A 1 167 ? 3.433 -9.915 10.767 1.00 87.56 167 TYR A O 1
ATOM 1315 N N . SER A 1 168 ? 2.076 -8.313 11.577 1.00 85.19 168 SER A N 1
ATOM 1316 C CA . SER A 1 168 ? 0.857 -9.137 11.528 1.00 85.19 168 SER A CA 1
ATOM 1317 C C . SER A 1 168 ? 0.467 -9.486 10.083 1.00 85.19 168 SER A C 1
ATOM 1319 O O . SER A 1 168 ? 0.092 -10.622 9.802 1.00 85.19 168 SER A O 1
ATOM 1321 N N . MET A 1 169 ? 0.634 -8.554 9.135 1.00 89.38 169 MET A N 1
ATOM 1322 C CA . MET A 1 169 ? 0.444 -8.848 7.705 1.00 89.38 169 MET A CA 1
ATOM 1323 C C . MET A 1 169 ? 1.505 -9.814 7.166 1.00 89.38 169 MET A C 1
ATOM 1325 O O . MET A 1 169 ? 1.197 -10.675 6.356 1.00 89.38 169 MET A O 1
ATOM 1329 N N . LEU A 1 170 ? 2.751 -9.710 7.633 1.00 85.88 170 LEU A N 1
ATOM 1330 C CA . LEU A 1 170 ? 3.862 -10.559 7.178 1.00 85.88 170 LEU A CA 1
ATOM 1331 C C . LEU A 1 170 ? 3.934 -11.924 7.872 1.00 85.88 170 LEU A C 1
ATOM 1333 O O . LEU A 1 170 ? 4.799 -12.727 7.532 1.00 85.88 170 LEU A O 1
ATOM 1337 N N . GLY A 1 171 ? 3.106 -12.163 8.893 1.00 76.81 171 GLY A N 1
ATOM 1338 C CA . GLY A 1 171 ? 3.205 -13.359 9.734 1.00 76.81 171 GLY A CA 1
ATOM 1339 C C . GLY A 1 171 ? 4.479 -13.407 10.592 1.00 76.81 171 GLY A C 1
ATOM 1340 O O . GLY A 1 171 ? 4.904 -14.481 11.011 1.00 76.81 171 GLY A O 1
ATOM 1341 N N . LYS A 1 172 ? 5.113 -12.256 10.859 1.00 76.50 172 LYS A N 1
ATOM 1342 C CA . LYS A 1 172 ? 6.305 -12.155 11.715 1.00 76.50 172 LYS A CA 1
ATOM 1343 C C . LYS A 1 172 ? 5.906 -11.968 13.178 1.00 76.50 172 LYS A C 1
ATOM 1345 O O . LYS A 1 172 ? 4.976 -11.229 13.497 1.00 76.50 172 LYS A O 1
ATOM 1350 N N . ALA A 1 173 ? 6.653 -12.594 14.086 1.00 62.75 173 ALA A N 1
ATOM 1351 C CA . ALA A 1 173 ? 6.437 -12.423 15.518 1.00 62.75 173 ALA A CA 1
ATOM 1352 C C . ALA A 1 173 ? 6.681 -10.962 15.943 1.00 62.75 173 ALA A C 1
ATOM 1354 O O . ALA A 1 173 ? 7.687 -10.346 15.587 1.00 62.75 173 ALA A O 1
ATOM 1355 N N . THR A 1 174 ? 5.753 -10.407 16.720 1.00 56.94 174 THR A N 1
ATOM 1356 C CA . THR A 1 174 ? 5.841 -9.054 17.283 1.00 56.94 174 THR A CA 1
ATOM 1357 C C . THR A 1 174 ? 6.209 -9.145 18.758 1.00 56.94 174 THR A C 1
ATOM 1359 O O . THR A 1 174 ? 5.370 -9.489 19.593 1.00 56.94 174 THR A O 1
ATOM 1362 N N . PHE A 1 175 ? 7.466 -8.842 19.094 1.00 47.78 175 PHE A N 1
ATOM 1363 C CA . PHE A 1 175 ? 7.897 -8.755 20.490 1.00 47.78 175 PHE A CA 1
ATOM 1364 C C . PHE A 1 175 ? 7.244 -7.531 21.154 1.00 47.78 175 PHE A C 1
ATOM 1366 O O . PHE A 1 175 ? 7.447 -6.412 20.671 1.00 47.78 175 PHE A O 1
ATOM 1373 N N . PRO A 1 176 ? 6.469 -7.703 22.244 1.00 40.06 176 PRO A N 1
ATOM 1374 C CA . PRO A 1 176 ? 5.787 -6.592 22.907 1.00 40.06 176 PRO A CA 1
ATOM 1375 C C . PRO A 1 176 ? 6.728 -5.655 23.672 1.00 40.06 176 PRO A C 1
ATOM 1377 O O . PRO A 1 176 ? 6.266 -4.643 24.187 1.00 40.06 176 PRO A O 1
ATOM 1380 N N . GLN A 1 177 ? 8.020 -5.977 23.777 1.00 35.84 177 GLN A N 1
ATOM 1381 C CA . GLN A 1 177 ? 8.995 -5.151 24.481 1.00 35.84 177 GLN A CA 1
ATOM 1382 C C . GLN A 1 177 ? 10.150 -4.790 23.549 1.00 35.84 177 GLN A C 1
ATOM 1384 O O . GLN A 1 177 ? 10.666 -5.629 22.810 1.00 35.84 177 GLN A O 1
ATOM 1389 N N . GLY A 1 178 ? 10.474 -3.499 23.521 1.00 38.31 178 GLY A N 1
ATOM 1390 C CA . GLY A 1 178 ? 11.598 -2.954 22.776 1.00 38.31 178 GLY A CA 1
ATOM 1391 C C . GLY A 1 178 ? 12.931 -3.545 23.237 1.00 38.31 178 GLY A C 1
ATOM 1392 O O . GLY A 1 178 ? 13.091 -3.912 24.396 1.00 38.31 178 GLY A O 1
ATOM 1393 N N . ASN A 1 179 ? 13.869 -3.563 22.291 1.00 34.38 179 ASN A N 1
ATOM 1394 C CA . ASN A 1 179 ? 15.266 -3.993 22.376 1.00 34.38 179 ASN A CA 1
ATOM 1395 C C . ASN A 1 179 ? 15.495 -5.503 22.521 1.00 34.38 179 ASN A C 1
ATOM 1397 O O . ASN A 1 179 ? 15.431 -6.069 23.606 1.00 34.38 179 ASN A O 1
ATOM 1401 N N . ILE A 1 180 ? 15.896 -6.125 21.410 1.00 34.41 180 ILE A N 1
ATOM 1402 C CA . ILE A 1 180 ? 16.766 -7.298 21.455 1.00 34.41 180 ILE A CA 1
ATOM 1403 C C . ILE A 1 180 ? 18.128 -6.804 20.983 1.00 34.41 180 ILE A C 1
ATOM 1405 O O . ILE A 1 180 ? 18.342 -6.562 19.799 1.00 34.41 180 ILE A O 1
ATOM 1409 N N . ASP A 1 181 ? 18.985 -6.556 21.965 1.00 28.34 181 ASP A N 1
ATOM 1410 C CA . ASP A 1 181 ? 20.424 -6.440 21.786 1.00 28.34 181 ASP A CA 1
ATOM 1411 C C . ASP A 1 181 ? 20.957 -7.840 21.426 1.00 28.34 181 ASP A C 1
ATOM 1413 O O . ASP A 1 181 ? 20.591 -8.832 22.063 1.00 28.34 181 ASP A O 1
ATOM 1417 N N . ASP A 1 182 ? 21.801 -7.932 20.401 1.00 30.66 182 ASP A N 1
ATOM 1418 C CA . ASP A 1 182 ? 22.209 -9.169 19.706 1.00 30.66 182 ASP A CA 1
ATOM 1419 C C . ASP A 1 182 ? 23.134 -10.112 20.521 1.00 30.66 182 ASP A C 1
ATOM 1421 O O . ASP A 1 182 ? 23.872 -10.924 19.961 1.00 30.66 182 ASP A O 1
ATOM 1425 N N . THR A 1 183 ? 23.152 -10.037 21.857 1.00 29.98 183 THR A N 1
ATOM 1426 C CA . THR A 1 183 ? 24.245 -10.629 22.659 1.00 29.98 183 THR A CA 1
ATOM 1427 C C . THR A 1 183 ? 23.883 -11.629 23.757 1.00 29.98 183 THR A C 1
ATOM 1429 O O . THR A 1 183 ? 24.808 -12.154 24.377 1.00 29.98 183 THR A O 1
ATOM 1432 N N . ILE A 1 184 ? 22.620 -12.009 23.994 1.00 31.95 184 ILE A N 1
ATOM 1433 C CA . ILE A 1 184 ? 22.313 -12.915 25.124 1.00 31.95 184 ILE A CA 1
ATOM 1434 C C . ILE A 1 184 ? 21.653 -14.227 24.688 1.00 31.95 184 ILE A C 1
ATOM 1436 O O . ILE A 1 184 ? 20.477 -14.307 24.344 1.00 31.95 184 ILE A O 1
ATOM 1440 N N . LYS A 1 185 ? 22.459 -15.293 24.772 1.00 31.27 185 LYS A N 1
ATOM 1441 C CA . LYS A 1 185 ? 22.039 -16.695 24.782 1.00 31.27 185 LYS A CA 1
ATOM 1442 C C . LYS A 1 185 ? 21.085 -16.956 25.955 1.00 31.27 185 LYS A C 1
ATOM 1444 O O . LYS A 1 185 ? 21.494 -16.817 27.099 1.00 31.27 185 LYS A O 1
ATOM 1449 N N . GLY A 1 186 ? 19.883 -17.432 25.630 1.00 41.25 186 GLY A N 1
ATOM 1450 C CA . GLY A 1 186 ? 19.032 -18.295 26.454 1.00 41.25 186 GLY A CA 1
ATOM 1451 C C . GLY A 1 186 ? 18.577 -17.768 27.817 1.00 41.25 186 GLY A C 1
ATOM 1452 O O . GLY A 1 186 ? 19.292 -17.936 28.798 1.00 41.25 186 GLY A O 1
ATOM 1453 N N . THR A 1 187 ? 17.312 -17.338 27.913 1.00 28.55 187 THR A N 1
ATOM 1454 C CA . THR A 1 187 ? 16.591 -17.365 29.197 1.00 28.55 187 THR A CA 1
ATOM 1455 C C . THR A 1 187 ? 15.079 -17.518 29.013 1.00 28.55 187 THR A C 1
ATOM 1457 O O . THR A 1 187 ? 14.402 -16.640 28.494 1.00 28.55 187 THR A O 1
ATOM 1460 N N . VAL A 1 188 ? 14.610 -18.698 29.426 1.00 33.94 188 VAL A N 1
ATOM 1461 C CA . VAL A 1 188 ? 13.319 -19.072 30.031 1.00 33.94 188 VAL A CA 1
ATOM 1462 C C . VAL A 1 188 ? 12.166 -18.066 29.891 1.00 33.94 188 VAL A C 1
ATOM 1464 O O . VAL A 1 188 ? 12.091 -17.070 30.606 1.00 33.94 188 VAL A O 1
ATOM 1467 N N . VAL A 1 189 ? 11.219 -18.420 29.020 1.00 31.48 189 VAL A N 1
ATOM 1468 C CA . VAL A 1 189 ? 9.875 -17.834 28.928 1.00 31.48 189 VAL A CA 1
ATOM 1469 C C . VAL A 1 189 ? 9.078 -18.247 30.171 1.00 31.48 189 VAL A C 1
ATOM 1471 O O . VAL A 1 189 ? 9.038 -19.427 30.515 1.00 31.48 189 VAL A O 1
ATOM 1474 N N . SER A 1 190 ? 8.468 -17.283 30.860 1.00 30.02 190 SER A N 1
ATOM 1475 C CA . SER A 1 190 ? 7.587 -17.535 32.008 1.00 30.02 190 SER A CA 1
ATOM 1476 C C . SER A 1 190 ? 6.280 -18.183 31.536 1.00 30.02 190 SER A C 1
ATOM 1478 O O . SER A 1 190 ? 5.670 -17.706 30.582 1.00 30.02 190 SER A O 1
ATOM 1480 N N . GLU A 1 191 ? 5.810 -19.239 32.210 1.00 31.08 191 GLU A N 1
ATOM 1481 C CA . GLU A 1 191 ? 4.574 -19.974 31.865 1.00 31.08 191 GLU A CA 1
ATOM 1482 C C . GLU A 1 191 ? 3.319 -19.076 31.802 1.00 31.08 191 GLU A C 1
ATOM 1484 O O . GLU A 1 191 ? 2.366 -19.397 31.096 1.00 31.08 191 GLU A O 1
ATOM 1489 N N . ALA A 1 192 ? 3.331 -17.902 32.444 1.00 34.53 192 ALA A N 1
ATOM 1490 C CA . ALA A 1 192 ? 2.251 -16.914 32.350 1.00 34.53 192 ALA A CA 1
ATOM 1491 C C . ALA A 1 192 ? 2.162 -16.201 30.978 1.00 34.53 192 ALA A C 1
ATOM 1493 O O . ALA A 1 192 ? 1.153 -15.561 30.685 1.00 34.53 192 ALA A O 1
ATOM 1494 N N . GLU A 1 193 ? 3.187 -16.312 30.127 1.00 37.84 193 GLU A N 1
ATOM 1495 C CA . GLU A 1 193 ? 3.214 -15.762 28.762 1.00 37.84 193 GLU A CA 1
ATOM 1496 C C . GLU A 1 193 ? 2.805 -16.794 27.696 1.00 37.84 193 GLU A C 1
ATOM 1498 O O . GLU A 1 193 ? 2.480 -16.416 26.569 1.00 37.84 193 GLU A O 1
ATOM 1503 N N . MET A 1 194 ? 2.741 -18.087 28.047 1.00 35.12 194 MET A N 1
ATOM 1504 C CA . MET A 1 194 ? 2.304 -19.150 27.130 1.00 35.12 194 MET A CA 1
ATOM 1505 C C . MET A 1 194 ? 0.798 -19.103 26.825 1.00 35.12 194 MET A C 1
ATOM 1507 O O . MET A 1 194 ? 0.393 -19.520 25.742 1.00 35.12 194 MET A O 1
ATOM 1511 N N . ASP A 1 195 ? -0.021 -18.514 27.703 1.00 31.97 195 ASP A N 1
ATOM 1512 C CA . ASP A 1 195 ? -1.469 -18.346 27.477 1.00 31.97 195 ASP A CA 1
ATOM 1513 C C . ASP A 1 195 ? -1.828 -17.058 26.706 1.00 31.97 195 ASP A C 1
ATOM 1515 O O . ASP A 1 195 ? -2.955 -16.886 26.234 1.00 31.97 195 ASP A O 1
ATOM 1519 N N . ALA A 1 196 ? -0.858 -16.159 26.502 1.00 35.28 196 ALA A N 1
ATOM 1520 C CA . ALA A 1 196 ? -1.005 -14.940 25.706 1.00 35.28 196 ALA A CA 1
ATOM 1521 C C . ALA A 1 196 ? -0.366 -15.073 24.313 1.00 35.28 196 ALA A C 1
ATOM 1523 O O . ALA A 1 196 ? 0.165 -14.108 23.770 1.00 35.28 196 ALA A O 1
ATOM 1524 N N . GLY A 1 197 ? -0.458 -16.264 23.718 1.00 35.84 197 GLY A N 1
ATOM 1525 C CA . GLY A 1 197 ? -0.400 -16.470 22.274 1.00 35.84 197 GLY A CA 1
ATOM 1526 C C . GLY A 1 197 ? 0.802 -15.845 21.565 1.00 35.84 197 GLY A C 1
ATOM 1527 O O . GLY A 1 197 ? 0.636 -14.926 20.765 1.00 35.84 197 GLY A O 1
ATOM 1528 N N . ALA A 1 198 ? 1.977 -16.455 21.723 1.00 36.41 198 ALA A N 1
ATOM 1529 C CA . ALA A 1 198 ? 3.004 -16.481 20.677 1.00 36.41 198 ALA A CA 1
ATOM 1530 C C . ALA A 1 198 ? 2.551 -17.358 19.485 1.00 36.41 198 ALA A C 1
ATOM 1532 O O . ALA A 1 198 ? 3.291 -18.195 18.977 1.00 36.41 198 ALA A O 1
ATOM 1533 N N . ILE A 1 199 ? 1.297 -17.195 19.065 1.00 39.94 199 ILE A N 1
ATOM 1534 C CA . ILE A 1 199 ? 0.786 -17.741 17.817 1.00 39.94 199 ILE A CA 1
ATOM 1535 C C . ILE A 1 199 ? 1.209 -16.718 16.760 1.00 39.94 199 ILE A C 1
ATOM 1537 O O . ILE A 1 199 ? 0.978 -15.525 16.972 1.00 39.94 199 ILE A O 1
ATOM 1541 N N . PRO A 1 200 ? 1.863 -17.113 15.658 1.00 45.41 200 PRO A N 1
ATOM 1542 C CA . PRO A 1 200 ? 2.079 -16.206 14.541 1.00 45.41 200 PRO A CA 1
ATOM 1543 C C . PRO A 1 200 ? 0.701 -15.782 14.022 1.00 45.41 200 PRO A C 1
ATOM 1545 O O . PRO A 1 200 ? 0.030 -16.527 13.315 1.00 45.41 200 PRO A O 1
ATOM 1548 N N . GLU A 1 201 ? 0.229 -14.611 14.449 1.00 57.47 201 GLU A N 1
ATOM 1549 C CA . GLU A 1 201 ? -1.086 -14.085 14.081 1.00 57.47 201 GLU A CA 1
ATOM 1550 C C . GLU A 1 201 ? -1.005 -13.466 12.698 1.00 57.47 201 GLU A C 1
ATOM 1552 O O . GLU A 1 201 ? -1.039 -12.247 12.528 1.00 57.47 201 GLU A O 1
ATOM 1557 N N . HIS A 1 202 ? -0.824 -14.330 11.707 1.00 72.25 202 HIS A N 1
ATOM 1558 C CA . HIS A 1 202 ? -0.950 -13.930 10.327 1.00 72.25 202 HIS A CA 1
ATOM 1559 C C . HIS A 1 202 ? -2.408 -13.545 10.069 1.00 72.25 202 HIS A C 1
ATOM 1561 O O . HIS A 1 202 ? -3.335 -14.316 10.331 1.00 72.25 202 HIS A O 1
ATOM 1567 N N . VAL A 1 203 ? -2.607 -12.318 9.602 1.00 80.31 203 VAL A N 1
ATOM 1568 C CA . VAL A 1 203 ? -3.919 -11.851 9.154 1.00 80.31 203 VAL A CA 1
ATOM 1569 C C . VAL A 1 203 ? -4.285 -12.591 7.866 1.00 80.31 203 VAL A C 1
ATOM 1571 O O . VAL A 1 203 ? -3.407 -12.912 7.071 1.00 80.31 203 VAL A O 1
ATOM 1574 N N . ALA A 1 204 ? -5.571 -12.867 7.645 1.00 81.94 204 ALA A N 1
ATOM 1575 C CA . ALA A 1 204 ? -6.003 -13.501 6.407 1.00 81.94 204 ALA A CA 1
ATOM 1576 C C . ALA A 1 204 ? -5.659 -12.612 5.200 1.00 81.94 204 ALA A C 1
ATOM 1578 O O . ALA A 1 204 ? -5.839 -11.394 5.246 1.00 81.94 204 ALA A O 1
ATOM 1579 N N . GLU A 1 205 ? -5.219 -13.219 4.094 1.00 82.62 205 GLU A N 1
ATOM 1580 C CA . GLU A 1 205 ? -4.829 -12.475 2.887 1.00 82.62 205 GLU A CA 1
ATOM 1581 C C . GLU A 1 205 ? -5.951 -11.587 2.329 1.00 82.62 205 GLU A C 1
ATOM 1583 O O . GLU A 1 205 ? -5.674 -10.575 1.694 1.00 82.62 205 GLU A O 1
ATOM 1588 N N . THR A 1 206 ? -7.217 -11.924 2.593 1.00 82.25 206 THR A N 1
ATOM 1589 C CA . THR A 1 206 ? -8.391 -11.131 2.193 1.00 82.25 206 THR A CA 1
ATOM 1590 C C . THR A 1 206 ? -8.465 -9.761 2.861 1.00 82.25 206 THR A C 1
ATOM 1592 O O . THR A 1 206 ? -9.112 -8.859 2.331 1.00 82.25 206 THR A O 1
ATOM 1595 N N . ASP A 1 207 ? -7.821 -9.606 4.015 1.00 82.94 207 ASP A N 1
ATOM 1596 C CA . ASP A 1 207 ? -7.924 -8.409 4.849 1.00 82.94 207 ASP A CA 1
ATOM 1597 C C . ASP A 1 207 ? -6.708 -7.489 4.661 1.00 82.94 207 ASP A C 1
ATOM 1599 O O . ASP A 1 207 ? -6.799 -6.275 4.849 1.00 82.94 207 ASP A O 1
ATOM 1603 N N . ILE A 1 208 ? -5.572 -8.058 4.239 1.00 88.94 208 ILE A N 1
ATOM 1604 C CA . ILE A 1 208 ? -4.314 -7.347 3.970 1.00 88.94 208 ILE A CA 1
ATOM 1605 C C . ILE A 1 208 ? -4.498 -6.132 3.034 1.00 88.94 208 ILE A C 1
ATOM 1607 O O . ILE A 1 208 ? -3.904 -5.093 3.328 1.00 88.94 208 ILE A O 1
ATOM 1611 N N . PRO A 1 209 ? -5.312 -6.176 1.956 1.00 88.19 209 PRO A N 1
ATOM 1612 C CA . PRO A 1 209 ? -5.491 -5.028 1.068 1.00 88.19 209 PRO A CA 1
ATOM 1613 C C . PRO A 1 209 ? -5.989 -3.755 1.764 1.00 88.19 209 PRO A C 1
ATOM 1615 O O . PRO A 1 209 ? -5.490 -2.672 1.460 1.00 88.19 209 PRO A O 1
ATOM 1618 N N . ASP A 1 210 ? -6.915 -3.862 2.723 1.00 86.38 210 ASP A N 1
ATOM 1619 C CA . ASP A 1 210 ? -7.386 -2.685 3.469 1.00 86.38 210 ASP A CA 1
ATOM 1620 C C . ASP A 1 210 ? -6.297 -2.122 4.370 1.00 86.38 210 ASP A C 1
ATOM 1622 O O . ASP A 1 210 ? -6.163 -0.911 4.535 1.00 86.38 210 ASP A O 1
ATOM 1626 N N . LEU A 1 211 ? -5.531 -3.017 4.994 1.00 91.56 211 LEU A N 1
ATOM 1627 C CA . LEU A 1 211 ? -4.458 -2.638 5.899 1.00 91.56 211 LEU A CA 1
ATOM 1628 C C . LEU A 1 211 ? -3.351 -1.928 5.116 1.00 91.56 211 LEU A C 1
ATOM 1630 O O . LEU A 1 211 ? -2.862 -0.892 5.560 1.00 91.56 211 LEU A O 1
ATOM 1634 N N . LEU A 1 212 ? -3.022 -2.422 3.918 1.00 92.12 212 LEU A N 1
ATOM 1635 C CA . LEU A 1 212 ? -2.132 -1.741 2.981 1.00 92.12 212 LEU A CA 1
ATOM 1636 C C . LEU A 1 212 ? -2.697 -0.384 2.549 1.00 92.12 212 LEU A C 1
ATOM 1638 O O . LEU A 1 212 ? -1.930 0.573 2.488 1.00 92.12 212 LEU A O 1
ATOM 1642 N N . GLN A 1 213 ? -4.009 -0.255 2.317 1.00 89.88 213 GLN A N 1
ATOM 1643 C CA . GLN A 1 213 ? -4.619 1.041 1.999 1.00 89.88 213 GLN A CA 1
ATOM 1644 C C . GLN A 1 213 ? -4.418 2.056 3.130 1.00 89.88 213 GLN A C 1
ATOM 1646 O O . GLN A 1 213 ? -4.035 3.188 2.858 1.00 89.88 213 GLN A O 1
ATOM 1651 N N . ILE A 1 214 ? -4.584 1.652 4.395 1.00 91.00 214 ILE A N 1
ATOM 1652 C CA . ILE A 1 214 ? -4.297 2.527 5.543 1.00 91.00 214 ILE A CA 1
ATOM 1653 C C . ILE A 1 214 ? -2.844 3.019 5.493 1.00 91.00 214 ILE A C 1
ATOM 1655 O O . ILE A 1 214 ? -2.588 4.206 5.686 1.00 91.00 214 ILE A O 1
ATOM 1659 N N . LEU A 1 215 ? -1.888 2.126 5.220 1.00 92.25 215 LEU A N 1
ATOM 1660 C CA . LEU A 1 215 ? -0.474 2.493 5.115 1.00 92.25 215 LEU A CA 1
ATOM 1661 C C . LEU A 1 215 ? -0.198 3.444 3.943 1.00 92.25 215 LEU A C 1
ATOM 1663 O O . LEU A 1 215 ? 0.569 4.395 4.096 1.00 92.25 215 LEU A O 1
ATOM 1667 N N . VAL A 1 216 ? -0.849 3.224 2.799 1.00 90.19 216 VAL A N 1
ATOM 1668 C CA . VAL A 1 216 ? -0.777 4.132 1.650 1.00 90.19 216 VAL A CA 1
ATOM 1669 C C . VAL A 1 216 ? -1.315 5.512 2.036 1.00 90.19 216 VAL A C 1
ATOM 1671 O O . VAL A 1 216 ? -0.617 6.500 1.812 1.00 90.19 216 VAL A O 1
ATOM 1674 N N . ASP A 1 217 ? -2.474 5.594 2.695 1.00 88.38 217 ASP A N 1
ATOM 1675 C CA . ASP A 1 217 ? -3.060 6.861 3.154 1.00 88.38 217 ASP A CA 1
ATOM 1676 C C . ASP A 1 217 ? -2.089 7.634 4.066 1.00 88.38 217 ASP A C 1
ATOM 1678 O O . ASP A 1 217 ? -1.883 8.837 3.889 1.00 88.38 217 ASP A O 1
ATOM 1682 N N . PHE A 1 218 ? -1.441 6.947 5.016 1.00 88.44 218 PHE A N 1
ATOM 1683 C CA . PHE A 1 218 ? -0.433 7.553 5.895 1.00 88.44 218 PHE A CA 1
ATOM 1684 C C . PHE A 1 218 ? 0.808 8.037 5.138 1.00 88.44 218 PHE A C 1
ATOM 1686 O O . PHE A 1 218 ? 1.393 9.052 5.521 1.00 88.44 218 PHE A O 1
ATOM 1693 N N . SER A 1 219 ? 1.203 7.337 4.074 1.00 86.69 219 SER A N 1
ATOM 1694 C CA . SER A 1 219 ? 2.376 7.694 3.274 1.00 86.69 219 SER A CA 1
ATOM 1695 C C . SER A 1 219 ? 2.153 8.927 2.391 1.00 86.69 219 SER A C 1
ATOM 1697 O O . SER A 1 219 ? 3.077 9.718 2.219 1.00 86.69 219 SER A O 1
ATOM 1699 N N . VAL A 1 220 ? 0.935 9.139 1.878 1.00 84.94 220 VAL A N 1
ATOM 1700 C CA . VAL A 1 220 ? 0.605 10.314 1.046 1.00 84.94 220 VAL A CA 1
ATOM 1701 C C . VAL A 1 220 ? 0.132 11.516 1.857 1.00 84.94 220 VAL A C 1
ATOM 1703 O O . VAL A 1 220 ? 0.172 12.642 1.371 1.00 84.94 220 VAL A O 1
ATOM 1706 N N . THR A 1 221 ? -0.322 11.308 3.095 1.00 86.38 221 THR A N 1
ATOM 1707 C CA . THR A 1 221 ? -0.817 12.398 3.940 1.00 86.38 221 THR A CA 1
ATOM 1708 C C . THR A 1 221 ? 0.352 13.282 4.406 1.00 86.38 221 THR A C 1
ATOM 1710 O O . THR A 1 221 ? 1.195 12.805 5.171 1.00 86.38 221 THR A O 1
ATOM 1713 N N . PRO A 1 222 ? 0.391 14.589 4.062 1.00 84.19 222 PRO A N 1
ATOM 1714 C CA . PRO A 1 222 ? 1.539 15.457 4.359 1.00 84.19 222 PRO A CA 1
ATOM 1715 C C . PRO A 1 222 ? 1.902 15.545 5.846 1.00 84.19 222 PRO A C 1
ATOM 1717 O O . PRO A 1 222 ? 3.060 15.725 6.205 1.00 84.19 222 PRO A O 1
ATOM 1720 N N . ALA A 1 223 ? 0.909 15.405 6.728 1.00 82.38 223 ALA A N 1
ATOM 1721 C CA . ALA A 1 223 ? 1.109 15.484 8.172 1.00 82.38 223 ALA A CA 1
ATOM 1722 C C . ALA A 1 223 ? 1.843 14.269 8.768 1.00 82.38 223 ALA A C 1
ATOM 1724 O O . ALA A 1 223 ? 2.387 14.398 9.859 1.00 82.38 223 ALA A O 1
ATOM 1725 N N . THR A 1 224 ? 1.823 13.113 8.094 1.00 85.81 224 THR A N 1
ATOM 1726 C CA . THR A 1 224 ? 2.347 11.826 8.597 1.00 85.81 224 THR A CA 1
ATOM 1727 C C . THR A 1 224 ? 3.455 11.247 7.717 1.00 85.81 224 THR A C 1
ATOM 1729 O O . THR A 1 224 ? 4.188 10.363 8.156 1.00 85.81 224 THR A O 1
ATOM 1732 N N . GLN A 1 225 ? 3.593 11.751 6.489 1.00 85.94 225 GLN A N 1
ATOM 1733 C CA . GLN A 1 225 ? 4.494 11.253 5.452 1.00 85.94 225 GLN A CA 1
ATOM 1734 C C . GLN A 1 225 ? 5.938 11.067 5.940 1.00 85.94 225 GLN A C 1
ATOM 1736 O O . GLN A 1 225 ? 6.481 9.971 5.828 1.00 85.94 225 GLN A O 1
ATOM 1741 N N . THR A 1 226 ? 6.554 12.098 6.528 1.00 85.00 226 THR A N 1
ATOM 1742 C CA . THR A 1 226 ? 7.963 12.051 6.966 1.00 85.00 226 THR A CA 1
ATOM 1743 C C . THR A 1 226 ? 8.222 10.960 8.002 1.00 85.00 226 THR A C 1
ATOM 1745 O O . THR A 1 226 ? 9.214 10.236 7.922 1.00 85.00 226 THR A O 1
ATOM 1748 N N . GLU A 1 227 ? 7.328 10.814 8.979 1.00 86.00 227 GLU A N 1
ATOM 1749 C CA . GLU A 1 227 ? 7.486 9.783 10.002 1.00 86.00 227 GLU A CA 1
ATOM 1750 C C . GLU A 1 227 ? 7.224 8.394 9.433 1.00 86.00 227 GLU A C 1
ATOM 1752 O O . GLU A 1 227 ? 7.964 7.458 9.732 1.00 86.00 227 GLU A O 1
ATOM 1757 N N . PHE A 1 228 ? 6.240 8.267 8.542 1.00 86.12 228 PHE A N 1
ATOM 1758 C CA . PHE A 1 228 ? 5.975 7.009 7.865 1.00 86.12 228 PHE A CA 1
ATOM 1759 C C . PHE A 1 228 ? 7.181 6.529 7.038 1.00 86.12 228 PHE A C 1
ATOM 1761 O O . PHE A 1 228 ? 7.542 5.354 7.118 1.00 86.12 228 PHE A O 1
ATOM 1768 N N . LEU A 1 229 ? 7.872 7.430 6.325 1.00 85.88 229 LEU A N 1
ATOM 1769 C CA . LEU A 1 229 ? 9.135 7.121 5.638 1.00 85.88 229 LEU A CA 1
ATOM 1770 C C . LEU A 1 229 ? 10.203 6.609 6.613 1.00 85.88 229 LEU A C 1
ATOM 1772 O O . LEU A 1 229 ? 10.855 5.603 6.338 1.00 85.88 229 LEU A O 1
ATOM 1776 N N . SER A 1 230 ? 10.356 7.264 7.769 1.00 87.44 230 SER A N 1
ATOM 1777 C CA . SER A 1 230 ? 11.319 6.847 8.795 1.00 87.44 230 SER A CA 1
ATOM 1778 C C . SER A 1 230 ? 11.003 5.452 9.345 1.00 87.44 230 SER A C 1
ATOM 1780 O O . SER A 1 230 ? 11.901 4.618 9.479 1.00 87.44 230 SER A O 1
ATOM 1782 N N . ILE A 1 231 ? 9.728 5.155 9.623 1.00 87.94 231 ILE A N 1
ATOM 1783 C CA . ILE A 1 231 ? 9.282 3.823 10.058 1.00 87.94 231 ILE A CA 1
ATOM 1784 C C . ILE A 1 231 ? 9.624 2.780 8.991 1.00 87.94 231 ILE A C 1
ATOM 1786 O O . ILE A 1 231 ? 10.171 1.724 9.313 1.00 87.94 231 ILE A O 1
ATOM 1790 N N . PHE A 1 232 ? 9.336 3.086 7.726 1.00 87.00 232 PHE A N 1
ATOM 1791 C CA . PHE A 1 232 ? 9.605 2.202 6.599 1.00 87.00 232 PHE A CA 1
ATOM 1792 C C . PHE A 1 232 ? 11.098 1.851 6.499 1.00 87.00 232 PHE A C 1
ATOM 1794 O O . PHE A 1 232 ? 11.454 0.680 6.376 1.00 87.00 232 PHE A O 1
ATOM 1801 N N . GLU A 1 233 ? 11.987 2.838 6.630 1.00 86.94 233 GLU A N 1
ATOM 1802 C CA . GLU A 1 233 ? 13.439 2.617 6.621 1.00 86.94 233 GLU A CA 1
ATOM 1803 C C . GLU A 1 233 ? 13.912 1.789 7.820 1.00 86.94 233 GLU A C 1
ATOM 1805 O O . GLU A 1 233 ? 14.667 0.829 7.649 1.00 86.94 233 GLU A O 1
ATOM 1810 N N . ARG A 1 234 ? 13.405 2.087 9.022 1.00 89.00 234 ARG A N 1
ATOM 1811 C CA . ARG A 1 234 ? 13.752 1.370 10.261 1.00 89.00 234 ARG A CA 1
ATOM 1812 C C . ARG A 1 234 ? 13.334 -0.099 10.254 1.00 89.00 234 ARG A C 1
ATOM 1814 O O . ARG A 1 234 ? 13.997 -0.914 10.887 1.00 89.00 234 ARG A O 1
ATOM 1821 N N . LEU A 1 235 ? 12.246 -0.446 9.568 1.00 86.38 235 LEU A N 1
ATOM 1822 C CA . LEU A 1 235 ? 11.747 -1.824 9.484 1.00 86.38 235 LEU A CA 1
ATOM 1823 C C . LEU A 1 235 ? 12.430 -2.664 8.390 1.00 86.38 235 LEU A C 1
ATOM 1825 O O . LEU A 1 235 ? 12.077 -3.827 8.204 1.00 86.38 235 LEU A O 1
ATOM 1829 N N . GLY A 1 236 ? 13.428 -2.117 7.691 1.00 81.00 236 GLY A N 1
ATOM 1830 C CA . GLY A 1 236 ? 14.180 -2.832 6.654 1.00 81.00 236 GLY A CA 1
ATOM 1831 C C . GLY A 1 236 ? 13.900 -2.353 5.230 1.00 81.00 236 GLY A C 1
ATOM 1832 O O . GLY A 1 236 ? 14.262 -3.043 4.271 1.00 81.00 236 GLY A O 1
ATOM 1833 N N . GLY A 1 237 ? 13.273 -1.183 5.077 1.00 85.94 237 GLY A N 1
ATOM 1834 C CA . GLY A 1 237 ? 13.066 -0.530 3.792 1.00 85.94 237 GLY A CA 1
ATOM 1835 C C . GLY A 1 237 ? 12.250 -1.392 2.837 1.00 85.94 237 GLY A C 1
ATOM 1836 O O . GLY A 1 237 ? 11.242 -1.980 3.206 1.00 85.94 237 GLY A O 1
ATOM 1837 N N . LEU A 1 238 ? 12.707 -1.500 1.593 1.00 86.69 238 LEU A N 1
ATOM 1838 C CA . LEU A 1 238 ? 12.028 -2.273 0.554 1.00 86.69 238 LEU A CA 1
ATOM 1839 C C . LEU A 1 238 ? 11.925 -3.775 0.879 1.00 86.69 238 LEU A C 1
ATOM 1841 O O . LEU A 1 238 ? 10.936 -4.427 0.546 1.00 86.69 238 LEU A O 1
ATOM 1845 N N . ARG A 1 239 ? 12.932 -4.333 1.563 1.00 87.62 239 ARG A N 1
ATOM 1846 C CA . ARG A 1 239 ? 13.093 -5.787 1.738 1.00 87.62 239 ARG A CA 1
ATOM 1847 C C . ARG A 1 239 ? 11.975 -6.424 2.548 1.00 87.62 239 ARG A C 1
ATOM 1849 O O . ARG A 1 239 ? 11.643 -7.584 2.327 1.00 87.62 239 ARG A O 1
ATOM 1856 N N . ILE A 1 240 ? 11.409 -5.678 3.494 1.00 89.00 240 ILE A N 1
ATOM 1857 C CA . ILE A 1 240 ? 10.361 -6.199 4.369 1.00 89.00 240 ILE A CA 1
ATOM 1858 C C . ILE A 1 240 ? 9.060 -6.504 3.603 1.00 89.00 240 ILE A C 1
ATOM 1860 O O . ILE A 1 240 ? 8.292 -7.352 4.049 1.00 89.00 240 ILE A O 1
ATOM 1864 N N . TRP A 1 241 ? 8.849 -5.882 2.440 1.00 91.50 241 TRP A N 1
ATOM 1865 C CA . TRP A 1 241 ? 7.621 -5.990 1.644 1.00 91.50 241 TRP A CA 1
ATOM 1866 C C . TRP A 1 241 ? 7.667 -7.063 0.562 1.00 91.50 241 TRP A C 1
ATOM 1868 O O . TRP A 1 241 ? 6.613 -7.489 0.096 1.00 91.50 241 TRP A O 1
ATOM 1878 N N . LEU A 1 242 ? 8.862 -7.527 0.184 1.00 90.62 242 LEU A N 1
ATOM 1879 C CA . LEU A 1 242 ? 9.038 -8.542 -0.861 1.00 90.62 242 LEU A CA 1
ATOM 1880 C C . LEU A 1 242 ? 8.183 -9.803 -0.650 1.00 90.62 242 LEU A C 1
ATOM 1882 O O . LEU A 1 242 ? 7.585 -10.250 -1.627 1.00 90.62 242 LEU A O 1
ATOM 1886 N N . PRO A 1 243 ? 8.014 -10.331 0.584 1.00 90.38 243 PRO A N 1
ATOM 1887 C CA . PRO A 1 243 ? 7.149 -11.488 0.805 1.00 90.38 243 PRO A CA 1
ATOM 1888 C C . PRO A 1 243 ? 5.679 -11.267 0.418 1.00 90.38 243 PRO A C 1
ATOM 1890 O O . PRO A 1 243 ? 5.010 -12.220 0.039 1.00 90.38 243 PRO A O 1
ATOM 1893 N N . LEU A 1 244 ? 5.158 -10.033 0.499 1.00 90.94 244 LEU A N 1
ATOM 1894 C CA . LEU A 1 244 ? 3.778 -9.729 0.087 1.00 90.94 244 LEU A CA 1
ATOM 1895 C C . LEU A 1 244 ? 3.644 -9.601 -1.438 1.00 90.94 244 LEU A C 1
ATOM 1897 O O . LEU A 1 244 ? 2.575 -9.863 -1.988 1.00 90.94 244 LEU A O 1
ATOM 1901 N N . ILE A 1 245 ? 4.732 -9.253 -2.132 1.00 89.94 245 ILE A N 1
ATOM 1902 C CA . ILE A 1 245 ? 4.787 -9.233 -3.601 1.00 89.94 245 ILE A CA 1
ATOM 1903 C C . ILE A 1 245 ? 4.725 -10.661 -4.154 1.00 89.94 245 ILE A C 1
ATOM 1905 O O . ILE A 1 245 ? 4.001 -10.910 -5.118 1.00 89.94 245 ILE A O 1
ATOM 1909 N N . SER A 1 246 ? 5.420 -11.602 -3.510 1.00 86.44 246 SER A N 1
ATOM 1910 C CA . SER A 1 246 ? 5.504 -13.009 -3.921 1.00 86.44 246 SER A CA 1
ATOM 1911 C C . SER A 1 246 ? 4.253 -13.844 -3.605 1.00 86.44 246 SER A C 1
ATOM 1913 O O . SER A 1 246 ? 4.298 -15.064 -3.701 1.00 86.44 246 SER A O 1
ATOM 1915 N N . THR A 1 247 ? 3.141 -13.228 -3.194 1.00 86.62 247 THR A N 1
ATOM 1916 C CA . THR A 1 247 ? 1.894 -13.943 -2.863 1.00 86.62 247 THR A CA 1
ATOM 1917 C C . THR A 1 247 ? 1.091 -14.292 -4.115 1.00 86.62 247 THR A C 1
ATOM 1919 O O . THR A 1 247 ? 1.142 -13.562 -5.105 1.00 86.62 247 THR A O 1
ATOM 1922 N N . ALA A 1 248 ? 0.300 -15.368 -4.072 1.00 85.88 248 ALA A N 1
ATOM 1923 C CA . ALA A 1 248 ? -0.647 -15.710 -5.142 1.00 85.88 248 ALA A CA 1
ATOM 1924 C C . ALA A 1 248 ? -1.834 -14.728 -5.223 1.00 85.88 248 ALA A C 1
ATOM 1926 O O . ALA A 1 248 ? -2.501 -14.6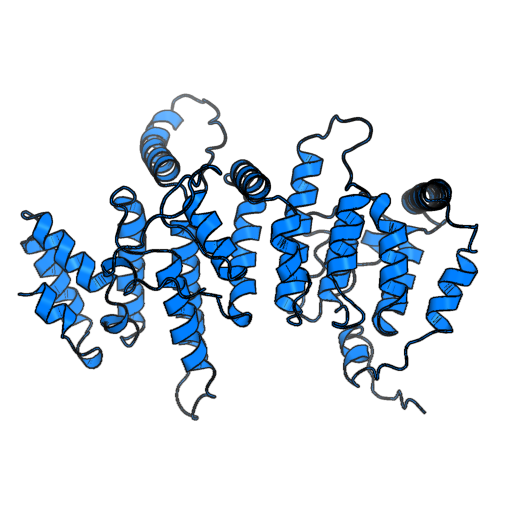25 -6.252 1.00 85.88 248 ALA A O 1
ATOM 1927 N N . ASN A 1 249 ? -2.102 -13.995 -4.139 1.00 88.25 249 ASN A N 1
ATOM 1928 C CA . ASN A 1 249 ? -3.176 -13.019 -4.067 1.00 88.25 249 ASN A CA 1
ATOM 1929 C C . ASN A 1 249 ? -2.810 -11.740 -4.833 1.00 88.25 249 ASN A C 1
ATOM 1931 O O . ASN A 1 249 ? -2.050 -10.885 -4.369 1.00 88.25 249 ASN A O 1
ATOM 1935 N N . ALA A 1 250 ? -3.398 -11.588 -6.016 1.00 85.75 250 ALA A N 1
ATOM 1936 C CA . ALA A 1 250 ? -3.083 -10.478 -6.900 1.00 85.75 250 ALA A CA 1
ATOM 1937 C C . ALA A 1 250 ? -3.448 -9.099 -6.327 1.00 85.75 250 ALA A C 1
ATOM 1939 O O . ALA A 1 250 ? -2.748 -8.117 -6.591 1.00 85.75 250 ALA A O 1
ATOM 1940 N N . GLN A 1 251 ? -4.489 -9.012 -5.492 1.00 86.38 251 GLN A N 1
ATOM 1941 C CA . GLN A 1 251 ? -4.856 -7.765 -4.827 1.00 86.38 251 GLN A CA 1
ATOM 1942 C C . GLN A 1 251 ? -3.797 -7.359 -3.793 1.00 86.38 251 GLN A C 1
ATOM 1944 O O . GLN A 1 251 ? -3.400 -6.193 -3.757 1.00 86.38 251 GLN A O 1
ATOM 1949 N N . VAL A 1 252 ? -3.296 -8.307 -2.994 1.00 91.00 252 VAL A N 1
ATOM 1950 C CA . VAL A 1 252 ? -2.196 -8.066 -2.041 1.00 91.00 252 VAL A CA 1
ATOM 1951 C C . VAL A 1 252 ? -0.939 -7.619 -2.779 1.00 91.00 252 VAL A C 1
ATOM 1953 O O . VAL A 1 252 ? -0.340 -6.603 -2.415 1.00 91.00 252 VAL A O 1
ATOM 1956 N N . ARG A 1 253 ? -0.580 -8.309 -3.864 1.00 91.25 253 ARG A N 1
ATOM 1957 C CA . ARG A 1 253 ? 0.558 -7.942 -4.713 1.00 91.25 253 ARG A CA 1
ATOM 1958 C C . ARG A 1 253 ? 0.435 -6.524 -5.264 1.00 91.25 253 ARG A C 1
ATOM 1960 O O . ARG A 1 253 ? 1.356 -5.726 -5.101 1.00 91.25 253 ARG A O 1
ATOM 1967 N N . ARG A 1 254 ? -0.703 -6.182 -5.876 1.00 89.75 254 ARG A N 1
ATOM 1968 C CA . ARG A 1 254 ? -0.976 -4.840 -6.420 1.00 89.75 254 ARG A CA 1
ATOM 1969 C C . ARG A 1 254 ? -0.866 -3.766 -5.342 1.00 89.75 254 ARG A C 1
ATOM 1971 O O . ARG A 1 254 ? -0.166 -2.779 -5.536 1.00 89.75 254 ARG A O 1
ATOM 1978 N N . MET A 1 255 ? -1.523 -3.961 -4.202 1.00 90.62 255 MET A N 1
ATOM 1979 C CA . MET A 1 255 ? -1.503 -2.992 -3.103 1.00 90.62 255 MET A CA 1
ATOM 1980 C C . MET A 1 255 ? -0.107 -2.835 -2.489 1.00 90.62 255 MET A C 1
ATOM 1982 O O . MET A 1 255 ? 0.270 -1.739 -2.076 1.00 90.62 255 MET A O 1
ATOM 1986 N N . THR A 1 256 ? 0.691 -3.903 -2.482 1.00 93.94 256 THR A N 1
ATOM 1987 C CA . THR A 1 256 ? 2.091 -3.845 -2.049 1.00 93.94 256 THR A CA 1
ATOM 1988 C C . THR A 1 256 ? 2.933 -3.039 -3.038 1.00 93.94 256 THR A C 1
ATOM 1990 O O . THR A 1 256 ? 3.670 -2.150 -2.619 1.00 93.94 256 THR A O 1
ATOM 1993 N N . LEU A 1 257 ? 2.790 -3.280 -4.347 1.00 94.00 257 LEU A N 1
ATOM 1994 C CA . LEU A 1 257 ? 3.462 -2.490 -5.387 1.00 94.00 257 LEU A CA 1
ATOM 1995 C C . LEU A 1 257 ? 3.064 -1.012 -5.328 1.00 94.00 257 LEU A C 1
ATOM 1997 O O . LEU A 1 257 ? 3.929 -0.150 -5.447 1.00 94.00 257 LEU A O 1
ATOM 2001 N N . ARG A 1 258 ? 1.789 -0.718 -5.059 1.00 91.88 258 ARG A N 1
ATOM 2002 C CA . ARG A 1 258 ? 1.292 0.644 -4.840 1.00 91.88 258 ARG A CA 1
ATOM 2003 C C . ARG A 1 258 ? 1.984 1.324 -3.666 1.00 91.88 258 ARG A C 1
ATOM 2005 O O . ARG A 1 258 ? 2.465 2.443 -3.815 1.00 91.88 258 ARG A O 1
ATOM 2012 N N . LEU A 1 259 ? 2.059 0.651 -2.517 1.00 92.62 259 LEU A N 1
ATOM 2013 C CA . LEU A 1 259 ? 2.758 1.167 -1.340 1.00 92.62 259 LEU A CA 1
ATOM 2014 C C . LEU A 1 259 ? 4.241 1.424 -1.641 1.00 92.62 259 LEU A C 1
ATOM 2016 O O . LEU A 1 259 ? 4.765 2.475 -1.275 1.00 92.62 259 LEU A O 1
ATOM 2020 N N . LEU A 1 260 ? 4.903 0.495 -2.342 1.00 92.62 260 LEU A N 1
ATOM 2021 C CA . LEU A 1 260 ? 6.292 0.662 -2.768 1.00 92.62 260 LEU A CA 1
ATOM 2022 C C . LEU A 1 260 ? 6.463 1.838 -3.724 1.00 92.62 260 LEU A C 1
ATOM 2024 O O . LEU A 1 260 ? 7.383 2.629 -3.527 1.00 92.62 260 LEU A O 1
ATOM 2028 N N . ARG A 1 261 ? 5.580 1.984 -4.718 1.00 91.31 261 ARG A N 1
ATOM 2029 C CA . ARG A 1 261 ? 5.599 3.117 -5.645 1.00 91.31 261 ARG A CA 1
ATOM 2030 C C . ARG A 1 261 ? 5.526 4.425 -4.881 1.00 91.31 261 ARG A C 1
ATOM 2032 O O . ARG A 1 261 ? 6.407 5.263 -5.038 1.00 91.31 261 ARG A O 1
ATOM 2039 N N . THR A 1 262 ? 4.521 4.566 -4.023 1.00 89.81 262 THR A N 1
ATOM 2040 C CA . THR A 1 262 ? 4.330 5.770 -3.218 1.00 89.81 262 THR A CA 1
ATOM 2041 C C . THR A 1 262 ? 5.569 6.072 -2.376 1.00 89.81 262 THR A C 1
ATOM 2043 O O . THR A 1 262 ? 6.077 7.188 -2.406 1.00 89.81 262 THR A O 1
ATOM 2046 N N . TYR A 1 263 ? 6.119 5.067 -1.690 1.00 88.62 263 TYR A N 1
ATOM 2047 C CA . TYR A 1 263 ? 7.342 5.220 -0.902 1.00 88.62 263 TYR A CA 1
ATOM 2048 C C . TYR A 1 263 ? 8.543 5.684 -1.743 1.00 88.62 263 TYR A C 1
ATOM 2050 O O . TYR A 1 263 ? 9.237 6.625 -1.357 1.00 88.62 263 TYR A O 1
ATOM 2058 N N . ILE A 1 264 ? 8.797 5.036 -2.884 1.00 89.31 264 ILE A N 1
ATOM 2059 C CA . ILE A 1 264 ? 9.953 5.319 -3.748 1.00 89.31 264 ILE A CA 1
ATOM 2060 C C . ILE A 1 264 ? 9.868 6.735 -4.314 1.00 89.31 264 ILE A C 1
ATOM 2062 O O . ILE A 1 264 ? 10.848 7.473 -4.238 1.00 89.31 264 ILE A O 1
ATOM 2066 N N . VAL A 1 265 ? 8.701 7.122 -4.833 1.00 87.88 265 VAL A N 1
ATOM 2067 C CA . VAL A 1 265 ? 8.442 8.459 -5.380 1.00 87.88 265 VAL A CA 1
ATOM 2068 C C . VAL A 1 265 ? 8.752 9.522 -4.329 1.00 87.88 265 VAL A C 1
ATOM 2070 O O . VAL A 1 265 ? 9.625 10.361 -4.546 1.00 87.88 265 VAL A O 1
ATOM 2073 N N . ILE A 1 266 ? 8.152 9.412 -3.140 1.00 85.69 266 ILE A N 1
ATOM 2074 C CA . ILE A 1 266 ? 8.356 10.371 -2.047 1.00 85.69 266 ILE A CA 1
ATOM 2075 C C . ILE A 1 266 ? 9.830 10.424 -1.622 1.00 85.69 266 ILE A C 1
ATOM 2077 O O . ILE A 1 266 ? 10.392 11.503 -1.412 1.00 85.69 266 ILE A O 1
ATOM 2081 N N . LYS A 1 267 ? 10.483 9.263 -1.497 1.00 84.31 267 LYS A N 1
ATOM 2082 C CA . LYS A 1 267 ? 11.901 9.189 -1.133 1.00 84.31 267 LYS A CA 1
ATOM 2083 C C . LYS A 1 267 ? 12.783 9.890 -2.166 1.00 84.31 267 LYS A C 1
ATOM 2085 O O . LYS A 1 267 ? 13.709 10.605 -1.791 1.00 84.31 267 LYS A O 1
ATOM 2090 N N . CYS A 1 268 ? 12.506 9.698 -3.453 1.00 81.88 268 CYS A N 1
ATOM 2091 C CA . CYS A 1 268 ? 13.237 10.354 -4.530 1.00 81.88 268 CYS A CA 1
ATOM 2092 C C . CYS A 1 268 ? 12.960 11.866 -4.580 1.00 81.88 268 CYS A C 1
ATOM 2094 O O . CYS A 1 268 ? 13.892 12.637 -4.804 1.00 81.88 268 CYS A O 1
ATOM 2096 N N . ASP A 1 269 ? 11.727 12.306 -4.320 1.00 80.19 269 ASP A N 1
ATOM 2097 C CA . ASP A 1 269 ? 11.355 13.731 -4.315 1.00 80.19 269 ASP A CA 1
ATOM 2098 C C . ASP A 1 269 ? 11.842 14.492 -3.082 1.00 80.19 269 ASP A C 1
ATOM 2100 O O . ASP A 1 269 ? 11.998 15.709 -3.133 1.00 80.19 269 ASP A O 1
ATOM 2104 N N . SER A 1 270 ? 12.185 13.789 -2.000 1.00 76.06 270 SER A N 1
ATOM 2105 C CA . SER A 1 270 ? 12.801 14.390 -0.809 1.00 76.06 270 SER A CA 1
ATOM 2106 C C . SER A 1 270 ? 14.199 14.978 -1.078 1.00 76.06 270 SER A C 1
ATOM 2108 O O . SER A 1 270 ? 14.691 15.782 -0.286 1.00 76.06 270 SER A O 1
ATOM 2110 N N . TYR A 1 271 ? 14.837 14.626 -2.203 1.00 67.44 271 TYR A N 1
ATOM 2111 C CA . TYR A 1 271 ? 16.155 15.135 -2.608 1.00 67.44 271 TYR A CA 1
ATOM 2112 C C . TYR A 1 271 ? 16.127 15.752 -4.022 1.00 67.44 271 TYR A C 1
ATOM 2114 O O . TYR A 1 271 ? 16.858 15.304 -4.9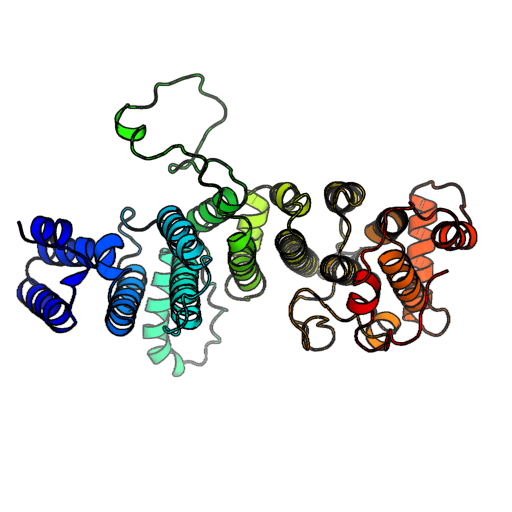11 1.00 67.44 271 TYR A O 1
ATOM 2122 N N . PRO A 1 272 ? 15.329 16.812 -4.256 1.00 62.22 272 PRO A N 1
ATOM 2123 C CA . PRO A 1 272 ? 15.046 17.316 -5.603 1.00 62.22 272 PRO A CA 1
ATOM 2124 C C . PRO A 1 272 ? 16.259 17.990 -6.267 1.00 62.22 272 PRO A C 1
ATOM 2126 O O . PRO A 1 272 ? 16.327 18.084 -7.490 1.00 62.22 272 PRO A O 1
ATOM 2129 N N . ASN A 1 273 ? 17.235 18.428 -5.464 1.00 68.56 273 ASN A N 1
ATOM 2130 C CA . ASN A 1 273 ? 18.437 19.132 -5.920 1.00 68.56 273 ASN A CA 1
ATOM 2131 C C . ASN A 1 273 ? 19.646 18.209 -6.147 1.00 68.56 273 ASN A C 1
ATOM 2133 O O . ASN A 1 273 ? 20.732 18.697 -6.462 1.00 68.56 273 ASN A O 1
ATOM 2137 N N . ALA A 1 274 ? 19.502 16.894 -5.959 1.00 63.44 274 ALA A N 1
ATOM 2138 C CA . ALA A 1 274 ? 20.578 15.959 -6.265 1.00 63.44 274 ALA A CA 1
ATOM 2139 C C . ALA A 1 274 ? 20.776 15.867 -7.788 1.00 63.44 274 ALA A C 1
ATOM 2141 O O . ALA A 1 274 ? 19.814 15.718 -8.542 1.00 63.44 274 ALA A O 1
ATOM 2142 N N . ASN A 1 275 ? 22.029 15.956 -8.241 1.00 59.84 275 ASN A N 1
ATOM 2143 C CA . ASN A 1 275 ? 22.404 15.693 -9.627 1.00 59.84 275 ASN A CA 1
ATOM 2144 C C . ASN A 1 275 ? 23.407 14.525 -9.659 1.00 59.84 275 ASN A C 1
ATOM 2146 O O . ASN A 1 275 ? 24.498 14.677 -9.102 1.00 59.84 275 ASN A O 1
ATOM 2150 N N . PRO A 1 276 ? 23.074 13.375 -10.277 1.00 65.69 276 PRO A N 1
ATOM 2151 C CA . PRO A 1 276 ? 21.817 13.064 -10.973 1.00 65.69 276 PRO A CA 1
ATOM 2152 C C . PRO A 1 276 ? 20.605 12.984 -10.032 1.00 65.69 276 PRO A C 1
ATOM 2154 O O . PRO A 1 276 ? 20.760 12.710 -8.840 1.00 65.69 276 PRO A O 1
ATOM 2157 N N . LYS A 1 277 ? 19.398 13.207 -10.583 1.00 67.56 277 LYS A N 1
ATOM 2158 C CA . LYS A 1 277 ? 18.139 13.037 -9.839 1.00 67.56 277 LYS A CA 1
ATOM 2159 C C . LYS A 1 277 ? 18.091 11.633 -9.211 1.00 67.56 277 LYS A C 1
ATOM 2161 O O . LYS A 1 277 ? 18.493 10.672 -9.878 1.00 67.56 277 LYS A O 1
ATOM 2166 N N . PRO A 1 278 ? 17.587 11.482 -7.973 1.00 74.56 278 PRO A N 1
ATOM 2167 C CA . PRO A 1 278 ? 17.529 10.183 -7.317 1.00 74.56 278 PRO A CA 1
ATOM 2168 C C . PRO A 1 278 ? 16.683 9.202 -8.133 1.00 74.56 278 PRO A C 1
ATOM 2170 O O . PRO A 1 278 ? 15.562 9.515 -8.531 1.00 74.56 278 PRO A O 1
ATOM 2173 N N . SER A 1 279 ? 17.216 8.006 -8.369 1.00 80.62 279 SER A N 1
ATOM 2174 C CA . SER A 1 279 ? 16.528 6.916 -9.062 1.00 80.62 279 SER A CA 1
ATOM 2175 C C . SER A 1 279 ? 16.740 5.603 -8.317 1.00 80.62 279 SER A C 1
ATOM 2177 O O . SER A 1 279 ? 17.659 5.486 -7.500 1.00 80.62 279 SER A O 1
ATOM 2179 N N . LEU A 1 280 ? 15.878 4.618 -8.578 1.00 87.12 280 LEU A N 1
ATOM 2180 C CA . LEU A 1 280 ? 15.998 3.310 -7.947 1.00 87.12 280 LEU A CA 1
ATOM 2181 C C . LEU A 1 280 ? 17.318 2.627 -8.346 1.00 87.12 280 LEU A C 1
ATOM 2183 O O . LEU A 1 280 ? 17.704 2.619 -9.522 1.00 87.12 280 LEU A O 1
ATOM 2187 N N . SER A 1 281 ? 18.012 2.038 -7.369 1.00 87.31 281 SER A N 1
ATOM 2188 C CA . SER A 1 281 ? 19.253 1.305 -7.624 1.00 87.31 281 SER A CA 1
ATOM 2189 C C . SER A 1 281 ? 18.975 0.027 -8.422 1.00 87.31 281 SER A C 1
ATOM 2191 O O . SER A 1 281 ? 17.931 -0.599 -8.252 1.00 87.31 281 SER A O 1
ATOM 2193 N N . ALA A 1 282 ? 19.916 -0.408 -9.266 1.00 85.88 282 ALA A N 1
ATOM 2194 C CA . ALA A 1 282 ? 19.762 -1.649 -10.036 1.00 85.88 282 ALA A CA 1
ATOM 2195 C C . ALA A 1 282 ? 19.530 -2.887 -9.143 1.00 85.88 282 ALA A C 1
ATOM 2197 O O . ALA A 1 282 ? 18.825 -3.814 -9.540 1.00 85.88 282 ALA A O 1
ATOM 2198 N N . VAL A 1 283 ? 20.081 -2.881 -7.922 1.00 88.25 283 VAL A N 1
ATOM 2199 C CA . VAL A 1 283 ? 19.873 -3.944 -6.930 1.00 88.25 283 VAL A CA 1
ATOM 2200 C C . VAL A 1 283 ? 18.424 -3.955 -6.452 1.00 88.25 283 VAL A C 1
ATOM 2202 O O . VAL A 1 283 ? 17.782 -4.999 -6.505 1.00 88.25 283 VAL A O 1
ATOM 2205 N N . ASP A 1 284 ? 17.886 -2.804 -6.044 1.00 89.69 284 ASP A N 1
ATOM 2206 C CA . ASP A 1 284 ? 16.498 -2.709 -5.575 1.00 89.69 284 ASP A CA 1
ATOM 2207 C C . ASP A 1 284 ? 15.505 -3.063 -6.690 1.00 89.69 284 ASP A C 1
ATOM 2209 O O . ASP A 1 284 ? 14.529 -3.765 -6.439 1.00 89.69 284 ASP A O 1
ATOM 2213 N N . VAL A 1 285 ? 15.786 -2.651 -7.934 1.00 90.62 285 VAL A N 1
ATOM 2214 C CA . VAL A 1 285 ? 14.998 -3.038 -9.116 1.00 90.62 285 VAL A CA 1
ATOM 2215 C C . VAL A 1 285 ? 14.906 -4.556 -9.237 1.00 90.62 285 VAL A C 1
ATOM 2217 O O . VAL A 1 285 ? 13.805 -5.098 -9.339 1.00 90.62 285 VAL A O 1
ATOM 2220 N N . ARG A 1 286 ? 16.053 -5.247 -9.226 1.00 89.94 286 ARG A N 1
ATOM 2221 C CA . ARG A 1 286 ? 16.094 -6.711 -9.332 1.00 89.94 286 ARG A CA 1
ATOM 2222 C C . ARG A 1 286 ? 15.360 -7.362 -8.169 1.00 89.94 286 ARG A C 1
ATOM 2224 O O . ARG A 1 286 ? 14.537 -8.236 -8.397 1.00 89.94 286 ARG A O 1
ATOM 2231 N N . MET A 1 287 ? 15.552 -6.863 -6.948 1.00 91.12 287 MET A N 1
ATOM 2232 C CA . MET A 1 287 ? 14.832 -7.365 -5.777 1.00 91.12 287 MET A CA 1
ATOM 2233 C C . MET A 1 287 ? 13.307 -7.279 -5.938 1.00 91.12 287 MET A C 1
ATOM 2235 O O . MET A 1 287 ? 12.628 -8.256 -5.631 1.00 91.12 287 MET A O 1
ATOM 2239 N N . ILE A 1 288 ? 12.758 -6.162 -6.433 1.00 93.06 288 ILE A N 1
ATOM 2240 C CA . ILE A 1 288 ? 11.309 -6.033 -6.685 1.00 93.06 288 ILE A CA 1
ATOM 2241 C C . ILE A 1 288 ? 10.858 -7.023 -7.762 1.00 93.06 288 ILE A C 1
ATOM 2243 O O . ILE A 1 288 ? 9.906 -7.772 -7.549 1.00 93.06 288 ILE A O 1
ATOM 2247 N N . LEU A 1 289 ? 11.515 -6.999 -8.925 1.00 92.56 289 LEU A N 1
ATOM 2248 C CA . LEU A 1 289 ? 11.035 -7.708 -10.109 1.00 92.56 289 LEU A CA 1
ATOM 2249 C C . LEU A 1 289 ? 11.211 -9.223 -9.999 1.00 92.56 289 LEU A C 1
ATOM 2251 O O . LEU A 1 289 ? 10.311 -9.965 -10.385 1.00 92.56 289 LEU A O 1
ATOM 2255 N N . ASP A 1 290 ? 12.317 -9.690 -9.420 1.00 90.19 290 ASP A N 1
ATOM 2256 C CA . ASP A 1 290 ? 12.554 -11.119 -9.215 1.00 90.19 290 ASP A CA 1
ATOM 2257 C C . ASP A 1 290 ? 11.574 -11.694 -8.172 1.00 90.19 290 ASP A C 1
ATOM 2259 O O . ASP A 1 290 ? 11.092 -12.814 -8.340 1.00 90.19 290 ASP A O 1
ATOM 2263 N N . SER A 1 291 ? 11.180 -10.901 -7.162 1.00 92.38 291 SER A N 1
ATOM 2264 C CA . SER A 1 291 ? 10.198 -11.308 -6.137 1.00 92.38 291 SER A CA 1
ATOM 2265 C C . SER A 1 291 ? 8.766 -11.450 -6.664 1.00 92.38 291 SER A C 1
ATOM 2267 O O . SER A 1 291 ? 7.920 -12.015 -5.975 1.00 92.38 291 SER A O 1
ATOM 2269 N N . LEU A 1 292 ? 8.455 -10.951 -7.866 1.00 91.44 292 LEU A N 1
ATOM 2270 C CA . LEU A 1 292 ? 7.128 -11.135 -8.469 1.00 91.44 292 LEU A CA 1
ATOM 2271 C C . LEU A 1 292 ? 6.863 -12.591 -8.859 1.00 91.44 292 LEU A C 1
ATOM 2273 O O . LEU A 1 292 ? 5.699 -12.973 -8.962 1.00 91.44 292 LEU A O 1
ATOM 2277 N N . HIS A 1 293 ? 7.923 -13.378 -9.098 1.00 88.19 293 HIS A N 1
ATOM 2278 C CA . HIS A 1 293 ? 7.832 -14.789 -9.475 1.00 88.19 293 HIS A CA 1
ATOM 2279 C C . HIS A 1 293 ? 6.767 -15.047 -10.560 1.00 88.19 293 HIS A C 1
ATOM 2281 O O . HIS A 1 293 ? 5.952 -15.958 -10.448 1.00 88.19 293 HIS A O 1
ATOM 2287 N N . VAL A 1 294 ? 6.771 -14.240 -11.634 1.00 87.19 294 VAL A N 1
ATOM 2288 C CA . VAL A 1 294 ? 5.696 -14.210 -12.654 1.00 87.19 294 VAL A CA 1
ATOM 2289 C C . VAL A 1 294 ? 5.447 -15.537 -13.378 1.00 87.19 294 VAL A C 1
ATOM 2291 O O . VAL A 1 294 ? 4.392 -15.714 -13.978 1.00 87.19 294 VAL A O 1
ATOM 2294 N N . ALA A 1 295 ? 6.409 -16.462 -13.320 1.00 82.44 295 ALA A N 1
ATOM 2295 C CA . ALA A 1 295 ? 6.268 -17.816 -13.848 1.00 82.44 295 ALA A CA 1
ATOM 2296 C C . ALA A 1 295 ? 5.367 -18.708 -12.973 1.00 82.44 295 ALA A C 1
ATOM 2298 O O . ALA A 1 295 ? 4.668 -19.565 -13.500 1.00 82.44 295 ALA A O 1
ATOM 2299 N N . GLU A 1 296 ? 5.391 -18.514 -11.652 1.00 84.56 296 GLU A N 1
ATOM 2300 C CA . GLU A 1 296 ? 4.544 -19.238 -10.693 1.00 84.56 296 GLU A CA 1
ATOM 2301 C C . GLU A 1 296 ? 3.218 -18.504 -10.472 1.00 84.56 296 GLU A C 1
ATOM 2303 O O . GLU A 1 296 ? 2.155 -19.114 -10.386 1.00 84.56 296 GLU A O 1
ATOM 2308 N N . PHE A 1 297 ? 3.276 -17.174 -10.446 1.00 86.31 297 PHE A N 1
ATOM 2309 C CA . PHE A 1 297 ? 2.134 -16.318 -10.183 1.00 86.31 297 PHE A CA 1
ATOM 2310 C C . PHE A 1 297 ? 1.992 -15.270 -11.293 1.00 86.31 297 PHE A C 1
ATOM 2312 O O . PHE A 1 297 ? 2.635 -14.214 -11.221 1.00 86.31 297 PHE A O 1
ATOM 2319 N N . PRO A 1 298 ? 1.152 -15.525 -12.305 1.00 85.44 298 PRO A N 1
ATOM 2320 C CA . PRO A 1 298 ? 0.946 -14.627 -13.434 1.00 85.44 298 PRO A CA 1
ATOM 2321 C C . PRO A 1 298 ? 0.745 -13.156 -13.050 1.00 85.44 298 PRO A C 1
ATOM 2323 O O . PRO A 1 298 ? 0.000 -12.828 -12.123 1.00 85.44 298 PRO A O 1
ATOM 2326 N N . LEU A 1 299 ? 1.407 -12.250 -13.775 1.00 86.00 299 LEU A N 1
ATOM 2327 C CA . LEU A 1 299 ? 1.229 -10.812 -13.581 1.00 86.00 299 LEU A CA 1
ATOM 2328 C C . LEU A 1 299 ? -0.160 -10.386 -14.077 1.00 86.00 299 LEU A C 1
ATOM 2330 O O . LEU A 1 299 ? -0.484 -10.595 -15.241 1.00 86.00 299 LEU A O 1
ATOM 2334 N N . GLN A 1 300 ? -0.953 -9.758 -13.211 1.00 85.00 300 GLN A N 1
ATOM 2335 C CA . GLN A 1 300 ? -2.228 -9.149 -13.597 1.00 85.00 300 GLN A CA 1
ATOM 2336 C C . GLN A 1 300 ? -2.049 -7.697 -14.056 1.00 85.00 300 GLN A C 1
ATOM 2338 O O . GLN A 1 300 ? -1.120 -7.011 -13.620 1.00 85.00 300 GLN A O 1
ATOM 2343 N N . MET A 1 301 ? -2.998 -7.200 -14.856 1.00 82.38 301 MET A N 1
ATOM 2344 C CA . MET A 1 301 ? -2.994 -5.832 -15.394 1.00 82.38 301 MET A CA 1
ATOM 2345 C C . MET A 1 301 ? -2.860 -4.751 -14.317 1.00 82.38 301 MET A C 1
ATOM 2347 O O . MET A 1 301 ? -2.067 -3.824 -14.465 1.00 82.38 301 MET A O 1
ATOM 2351 N N . GLY A 1 302 ? -3.540 -4.905 -13.179 1.00 82.38 302 GLY A N 1
ATOM 2352 C CA . GLY A 1 302 ? -3.402 -3.962 -12.068 1.00 82.38 302 GLY A CA 1
ATOM 2353 C C . GLY A 1 302 ? -1.976 -3.893 -11.502 1.00 82.38 302 GLY A C 1
ATOM 2354 O O . GLY A 1 302 ? -1.494 -2.808 -11.197 1.00 82.38 302 GLY A O 1
ATOM 2355 N N . SER A 1 303 ? -1.273 -5.026 -11.385 1.00 88.06 303 SER A N 1
ATOM 2356 C CA . SER A 1 303 ? 0.134 -5.045 -10.954 1.00 88.06 303 SER A CA 1
ATOM 2357 C C . SER A 1 303 ? 1.072 -4.506 -12.034 1.00 88.06 303 SER A C 1
ATOM 2359 O O . SER A 1 303 ? 2.032 -3.815 -11.706 1.00 88.06 303 SER A O 1
ATOM 2361 N N . PHE A 1 304 ? 0.787 -4.786 -13.309 1.00 89.69 304 PHE A N 1
ATOM 2362 C CA . PHE A 1 304 ? 1.521 -4.213 -14.436 1.00 89.69 304 PHE A CA 1
ATOM 2363 C C . PHE A 1 304 ? 1.445 -2.679 -14.431 1.00 89.69 304 PHE A C 1
ATOM 2365 O O . PHE A 1 304 ? 2.481 -2.024 -14.503 1.00 89.69 304 PHE A O 1
ATOM 2372 N N . ASN A 1 305 ? 0.254 -2.104 -14.242 1.00 87.31 305 ASN A N 1
ATOM 2373 C CA . ASN A 1 305 ? 0.075 -0.653 -14.175 1.00 87.31 305 ASN A CA 1
ATOM 2374 C C . ASN A 1 305 ? 0.851 -0.021 -13.013 1.00 87.31 305 ASN A C 1
ATOM 2376 O O . ASN A 1 305 ? 1.497 1.003 -13.208 1.00 87.31 305 ASN A O 1
ATOM 2380 N N . GLU A 1 306 ? 0.864 -0.641 -11.829 1.00 90.00 306 GLU A N 1
ATOM 2381 C CA . GLU A 1 306 ? 1.670 -0.144 -10.701 1.00 90.00 306 GLU A CA 1
ATOM 2382 C C . GLU A 1 306 ? 3.178 -0.155 -11.023 1.00 90.00 306 GLU A C 1
ATOM 2384 O O . GLU A 1 306 ? 3.895 0.769 -10.634 1.00 90.00 306 GLU A O 1
ATOM 2389 N N . LEU A 1 307 ? 3.664 -1.147 -11.784 1.00 92.81 307 LEU A N 1
ATOM 2390 C CA . LEU A 1 307 ? 5.052 -1.186 -12.259 1.00 92.81 307 LEU A CA 1
ATOM 2391 C C . LEU A 1 307 ? 5.336 -0.096 -13.299 1.00 92.81 307 LEU A C 1
ATOM 2393 O O . LEU A 1 307 ? 6.360 0.574 -13.184 1.00 92.81 307 LEU A O 1
ATOM 2397 N N . VAL A 1 308 ? 4.447 0.121 -14.276 1.00 91.75 308 VAL A N 1
ATOM 2398 C CA . VAL A 1 308 ? 4.608 1.206 -15.262 1.00 91.75 308 VAL A CA 1
ATOM 2399 C C . VAL A 1 308 ? 4.598 2.561 -14.558 1.00 91.75 308 VAL A C 1
ATOM 2401 O O . VAL A 1 308 ? 5.513 3.359 -14.751 1.00 91.75 308 VAL A O 1
ATOM 2404 N N . SER A 1 309 ? 3.623 2.812 -13.680 1.00 90.88 309 SER A N 1
ATOM 2405 C CA . SER A 1 309 ? 3.569 4.044 -12.893 1.00 90.88 309 SER A CA 1
ATOM 2406 C C . SER A 1 309 ? 4.821 4.244 -12.045 1.00 90.88 309 SER A C 1
ATOM 2408 O O . SER A 1 309 ? 5.281 5.374 -11.915 1.00 90.88 309 SER A O 1
ATOM 2410 N N . LEU A 1 310 ? 5.405 3.172 -11.499 1.00 92.69 310 LEU A N 1
ATOM 2411 C CA . LEU A 1 310 ? 6.682 3.247 -10.798 1.00 92.69 310 LEU A CA 1
ATOM 2412 C C . LEU A 1 310 ? 7.825 3.647 -11.742 1.00 92.69 310 LEU A C 1
ATOM 2414 O O . LEU A 1 310 ? 8.550 4.581 -11.421 1.00 92.69 310 LEU A O 1
ATOM 2418 N N . VAL A 1 311 ? 7.963 3.029 -12.921 1.00 92.12 311 VAL A N 1
ATOM 2419 C CA . VAL A 1 311 ? 8.999 3.400 -13.912 1.00 92.12 311 VAL A CA 1
ATOM 2420 C C . VAL A 1 311 ? 8.935 4.883 -14.287 1.00 92.12 311 VAL A C 1
ATOM 2422 O O . VAL A 1 311 ? 9.976 5.537 -14.416 1.00 92.12 311 VAL A O 1
ATOM 2425 N N . LEU A 1 312 ? 7.720 5.406 -14.447 1.00 91.06 312 LEU A N 1
ATOM 2426 C CA . LEU A 1 312 ? 7.456 6.798 -14.812 1.00 91.06 312 LEU A CA 1
ATOM 2427 C C . LEU A 1 312 ? 7.488 7.749 -13.609 1.00 91.06 312 LEU A C 1
ATOM 2429 O O . LEU A 1 312 ? 7.583 8.959 -13.779 1.00 91.06 312 LEU A O 1
ATOM 2433 N N . GLY A 1 313 ? 7.454 7.216 -12.386 1.00 88.31 313 GLY A N 1
ATOM 2434 C CA . GLY A 1 313 ? 7.415 8.015 -11.170 1.00 88.31 313 GLY A CA 1
ATOM 2435 C C . GLY A 1 313 ? 6.113 8.775 -10.957 1.00 88.31 313 GLY A C 1
ATOM 2436 O O . GLY A 1 313 ? 6.158 9.849 -10.361 1.00 88.31 313 GLY A O 1
ATOM 2437 N N . ILE A 1 314 ? 5.003 8.241 -11.467 1.00 88.38 314 ILE A N 1
ATOM 2438 C CA . ILE A 1 314 ? 3.662 8.811 -11.322 1.00 88.38 314 ILE A CA 1
ATOM 2439 C C . ILE A 1 314 ? 3.223 8.666 -9.863 1.00 88.38 314 ILE A C 1
ATOM 2441 O O . ILE A 1 314 ? 3.289 7.574 -9.286 1.00 88.38 314 ILE A O 1
ATOM 2445 N N . GLU A 1 315 ? 2.770 9.769 -9.272 1.00 84.81 315 GLU A N 1
ATOM 2446 C CA . GLU A 1 315 ? 2.295 9.800 -7.892 1.00 84.81 315 GLU A CA 1
ATOM 2447 C C . GLU A 1 315 ? 0.980 9.021 -7.741 1.00 84.81 315 GLU A C 1
ATOM 2449 O O . GLU A 1 315 ? 0.112 9.024 -8.615 1.00 84.81 315 GLU A O 1
ATOM 2454 N N . TYR A 1 316 ? 0.809 8.336 -6.608 1.00 82.88 316 TYR A N 1
ATOM 2455 C CA . TYR A 1 316 ? -0.470 7.694 -6.315 1.00 82.88 316 TYR A CA 1
ATOM 2456 C C . TYR A 1 316 ? -1.550 8.745 -6.043 1.00 82.88 316 TYR A C 1
ATOM 2458 O O . TYR A 1 316 ? -1.373 9.597 -5.174 1.00 82.88 316 TYR A O 1
ATOM 2466 N N . GLY A 1 317 ? -2.687 8.626 -6.731 1.00 72.62 317 GLY A N 1
ATOM 2467 C CA . GLY A 1 317 ? -3.805 9.560 -6.602 1.00 72.62 317 GLY A CA 1
ATOM 2468 C C . GLY A 1 317 ? -3.666 10.819 -7.459 1.00 72.62 317 GLY A C 1
ATOM 2469 O O . GLY A 1 317 ? -4.451 11.746 -7.269 1.00 72.62 317 GLY A O 1
ATOM 2470 N N . ASP A 1 318 ? -2.704 10.863 -8.390 1.00 74.12 318 ASP A N 1
ATOM 2471 C CA . ASP A 1 318 ? -2.639 11.911 -9.408 1.00 74.12 318 ASP A CA 1
ATOM 2472 C C . ASP A 1 318 ? -3.886 11.837 -10.312 1.00 74.12 318 ASP A C 1
ATOM 2474 O O . ASP A 1 318 ? -4.016 10.893 -11.094 1.00 74.12 318 ASP A O 1
ATOM 2478 N N . PRO A 1 319 ? -4.802 12.823 -10.260 1.00 66.12 319 PRO A N 1
ATOM 2479 C CA . PRO A 1 319 ? -6.048 12.781 -11.021 1.00 66.12 319 PRO A CA 1
ATOM 2480 C C . PRO A 1 319 ? -5.829 12.837 -12.538 1.00 66.12 319 PRO A C 1
ATOM 2482 O O . PRO A 1 319 ? -6.746 12.532 -13.296 1.00 66.12 319 PRO A O 1
ATOM 2485 N N . THR A 1 320 ? -4.641 13.246 -12.993 1.00 63.00 320 THR A N 1
ATOM 2486 C CA . THR A 1 320 ? -4.290 13.313 -14.416 1.00 63.00 320 THR A CA 1
ATOM 2487 C C . THR A 1 320 ? -3.759 11.992 -14.960 1.00 63.00 320 THR A C 1
ATOM 2489 O O . THR A 1 320 ? -3.730 11.808 -16.177 1.00 63.00 320 THR A O 1
ATOM 2492 N N . ALA A 1 321 ? -3.375 11.068 -14.074 1.00 59.00 321 ALA A N 1
ATOM 2493 C CA . ALA A 1 321 ? -2.721 9.820 -14.431 1.00 59.00 321 ALA A CA 1
ATOM 2494 C C . ALA A 1 321 ? -3.146 8.631 -13.554 1.00 59.00 321 ALA A C 1
ATOM 2496 O O . ALA A 1 321 ? -2.370 7.689 -13.393 1.00 59.00 321 ALA A O 1
ATOM 2497 N N . ASP A 1 322 ? -4.362 8.659 -12.994 1.00 61.59 322 ASP A N 1
ATOM 2498 C CA . ASP A 1 322 ? -4.904 7.581 -12.164 1.00 61.59 322 ASP A CA 1
ATOM 2499 C C . ASP A 1 322 ? -5.598 6.505 -13.025 1.00 61.59 322 ASP A C 1
ATOM 2501 O O . ASP A 1 322 ? -6.747 6.693 -13.438 1.00 61.59 322 ASP A O 1
ATOM 2505 N N . PRO A 1 323 ? -4.962 5.338 -13.266 1.00 54.31 323 PRO A N 1
ATOM 2506 C CA . PRO A 1 323 ? -5.576 4.247 -14.026 1.00 54.31 323 PRO A CA 1
ATOM 2507 C C . PRO A 1 323 ? -6.722 3.557 -13.260 1.00 54.31 323 PRO A C 1
ATOM 2509 O O . PRO A 1 323 ? -7.327 2.612 -13.765 1.00 54.31 323 PRO A O 1
ATOM 2512 N N . PHE A 1 324 ? -7.018 3.990 -12.028 1.00 55.88 324 PHE A N 1
ATOM 2513 C CA . PHE A 1 324 ? -8.063 3.438 -11.167 1.00 55.88 324 PHE A CA 1
ATOM 2514 C C . PHE A 1 324 ? -9.256 4.390 -10.970 1.00 55.88 324 PHE A C 1
ATOM 2516 O O . PHE A 1 324 ? -10.151 4.074 -10.185 1.00 55.88 324 PHE A O 1
ATOM 2523 N N . ALA A 1 325 ? -9.305 5.521 -11.685 1.00 50.69 325 ALA A N 1
ATOM 2524 C CA . ALA A 1 325 ? -10.338 6.545 -11.509 1.00 50.69 325 ALA A CA 1
ATOM 2525 C C . ALA A 1 325 ? -11.765 6.083 -11.883 1.00 50.69 325 ALA A C 1
ATOM 2527 O O . ALA A 1 325 ? -12.737 6.639 -11.369 1.00 50.69 325 ALA A O 1
ATOM 2528 N N . LEU A 1 326 ? -11.908 5.088 -12.773 1.00 41.28 326 LEU A N 1
ATOM 2529 C CA . LEU A 1 326 ? -13.192 4.741 -13.406 1.00 41.28 326 LEU A CA 1
ATOM 2530 C C . LEU A 1 326 ? -13.688 3.296 -13.178 1.00 41.28 326 LEU A C 1
ATOM 2532 O O . LEU A 1 326 ? -14.869 3.042 -13.414 1.00 41.28 326 LEU A O 1
ATOM 2536 N N . VAL A 1 327 ? -12.864 2.348 -12.698 1.00 43.75 327 VAL A N 1
ATOM 2537 C CA . VAL A 1 327 ? -13.238 0.912 -12.638 1.00 43.75 327 VAL A CA 1
ATOM 2538 C C . VAL A 1 327 ? -12.752 0.213 -11.357 1.00 43.75 327 VAL A C 1
ATOM 2540 O O . VAL A 1 327 ? -11.736 0.577 -10.763 1.00 43.75 327 VAL A O 1
ATOM 2543 N N . SER A 1 328 ? -13.496 -0.814 -10.915 1.00 41.19 328 SER A N 1
ATOM 2544 C CA . SER A 1 328 ? -13.144 -1.668 -9.773 1.00 41.19 328 SER A CA 1
ATOM 2545 C C . SER A 1 328 ? -11.757 -2.291 -9.924 1.00 41.19 328 SER A C 1
ATOM 2547 O O . SER A 1 328 ? -11.358 -2.684 -11.017 1.00 41.19 328 SER A O 1
ATOM 2549 N N . HIS A 1 329 ? -11.074 -2.440 -8.791 1.00 48.69 329 HIS A N 1
ATOM 2550 C CA . HIS A 1 329 ? -9.629 -2.608 -8.656 1.00 48.69 329 HIS A CA 1
ATOM 2551 C C . HIS A 1 329 ? -8.943 -3.732 -9.459 1.00 48.69 329 HIS A C 1
ATOM 2553 O O . HIS A 1 329 ? -7.720 -3.685 -9.568 1.00 48.69 329 HIS A O 1
ATOM 2559 N N . ASP A 1 330 ? -9.669 -4.688 -10.040 1.00 40.19 330 ASP A N 1
ATOM 2560 C CA . ASP A 1 330 ? -9.097 -5.809 -10.801 1.00 40.19 330 ASP A CA 1
ATOM 2561 C C . ASP A 1 330 ? -9.105 -5.606 -12.333 1.00 40.19 330 ASP A C 1
ATOM 2563 O O . ASP A 1 330 ? -8.388 -6.314 -13.036 1.00 40.19 330 ASP A O 1
ATOM 2567 N N . HIS A 1 331 ? -9.792 -4.573 -12.843 1.00 49.75 331 HIS A N 1
ATOM 2568 C CA . HIS A 1 331 ? -9.807 -4.179 -14.264 1.00 49.75 331 HIS A CA 1
ATOM 2569 C C . HIS A 1 331 ? -9.257 -2.760 -14.437 1.00 49.75 331 HIS A C 1
ATOM 2571 O O . HIS A 1 331 ? -9.952 -1.860 -14.904 1.00 49.75 331 HIS A O 1
ATOM 2577 N N . ALA A 1 332 ? -8.029 -2.528 -13.973 1.00 52.12 332 ALA A N 1
ATOM 2578 C CA . ALA A 1 332 ? -7.377 -1.240 -14.176 1.00 52.12 332 ALA A CA 1
ATOM 2579 C C . ALA A 1 332 ? -7.245 -0.975 -15.681 1.00 52.12 332 ALA A C 1
ATOM 2581 O O . ALA A 1 332 ? -6.647 -1.788 -16.392 1.00 52.12 332 ALA A O 1
ATOM 2582 N N . GLU A 1 333 ? -7.800 0.140 -16.154 1.00 60.91 333 GLU A N 1
ATOM 2583 C CA . GLU A 1 333 ? -7.593 0.575 -17.532 1.00 60.91 333 GLU A CA 1
ATOM 2584 C C . GLU A 1 333 ? -6.097 0.827 -17.751 1.00 60.91 333 GLU A C 1
ATOM 2586 O O . GLU A 1 333 ? -5.349 1.152 -16.822 1.00 60.91 333 GLU A O 1
ATOM 2591 N N . MET A 1 334 ? -5.626 0.621 -18.978 1.00 70.19 334 MET A N 1
ATOM 2592 C CA . MET A 1 334 ? -4.261 0.998 -19.329 1.00 70.19 334 MET A CA 1
ATOM 2593 C C . MET A 1 334 ? -4.063 2.498 -19.094 1.00 70.19 334 MET A C 1
ATOM 2595 O O . MET A 1 334 ? -4.998 3.286 -19.241 1.00 70.19 334 MET A O 1
ATOM 2599 N N . LEU A 1 335 ? -2.834 2.903 -18.756 1.00 74.62 335 LEU A N 1
ATOM 2600 C CA . LEU A 1 335 ? -2.490 4.323 -18.789 1.00 74.62 335 LEU A CA 1
ATOM 2601 C C . LEU A 1 335 ? -2.793 4.861 -20.187 1.00 74.62 335 LEU A C 1
ATOM 2603 O O . LEU A 1 335 ? -2.377 4.265 -21.179 1.00 74.62 335 LEU A O 1
ATOM 2607 N N . ALA A 1 336 ? -3.526 5.970 -20.244 1.00 80.00 336 ALA A N 1
ATOM 2608 C CA . ALA A 1 336 ? -3.957 6.547 -21.503 1.00 80.00 336 ALA A CA 1
ATOM 2609 C C . ALA A 1 336 ? -2.754 6.940 -22.377 1.00 80.00 336 ALA A C 1
ATOM 2611 O O . ALA A 1 336 ? -1.727 7.411 -21.876 1.00 80.00 336 ALA A O 1
ATOM 2612 N N . ASP A 1 337 ? -2.894 6.775 -23.693 1.00 83.75 337 ASP A N 1
ATOM 2613 C CA . ASP A 1 337 ? -1.806 6.984 -24.654 1.00 83.75 337 ASP A CA 1
ATOM 2614 C C . ASP A 1 337 ? -1.183 8.378 -24.544 1.00 83.75 337 ASP A C 1
ATOM 2616 O O . ASP A 1 337 ? 0.031 8.531 -24.647 1.00 83.75 337 ASP A O 1
ATOM 2620 N N . ASN A 1 338 ? -1.998 9.401 -24.274 1.00 84.00 338 ASN A N 1
ATOM 2621 C CA . ASN A 1 338 ? -1.523 10.767 -24.073 1.00 84.00 338 ASN A CA 1
ATOM 2622 C C . ASN A 1 338 ? -0.567 10.878 -22.877 1.00 84.00 338 ASN A C 1
ATOM 2624 O O . ASN A 1 338 ? 0.433 11.577 -22.986 1.00 84.00 338 ASN A O 1
ATOM 2628 N N . ILE A 1 339 ? -0.838 10.171 -21.774 1.00 85.06 339 ILE A N 1
ATOM 2629 C CA . ILE A 1 339 ? 0.044 10.140 -20.601 1.00 85.06 339 ILE A CA 1
ATOM 2630 C C . ILE A 1 339 ? 1.368 9.485 -20.987 1.00 85.06 339 ILE A C 1
ATOM 2632 O O . ILE A 1 339 ? 2.427 10.028 -20.679 1.00 85.06 339 ILE A O 1
ATOM 2636 N N . LEU A 1 340 ? 1.325 8.346 -21.685 1.00 86.50 340 LEU A N 1
ATOM 2637 C CA . LEU A 1 340 ? 2.527 7.623 -22.109 1.00 86.50 340 LEU A CA 1
ATOM 2638 C C . LEU A 1 340 ? 3.384 8.456 -23.072 1.00 86.50 340 LEU A C 1
ATOM 2640 O O . LEU A 1 340 ? 4.597 8.520 -22.900 1.00 86.50 340 LEU A O 1
ATOM 2644 N N . LEU A 1 341 ? 2.764 9.147 -24.030 1.00 86.44 341 LEU A N 1
ATOM 2645 C CA . LEU A 1 341 ? 3.461 9.991 -25.005 1.00 86.44 341 LEU A CA 1
ATOM 2646 C C . LEU A 1 341 ? 4.145 11.210 -24.371 1.00 86.44 341 LEU A C 1
ATOM 2648 O O . LEU A 1 341 ? 5.144 11.678 -24.902 1.00 86.44 341 LEU A O 1
ATOM 2652 N N . THR A 1 342 ? 3.634 11.726 -23.250 1.00 86.50 342 THR A N 1
ATOM 2653 C CA . THR A 1 342 ? 4.210 12.900 -22.567 1.00 86.50 342 THR A CA 1
ATOM 2654 C C . THR A 1 342 ? 5.048 12.549 -21.336 1.00 86.50 342 THR A C 1
ATOM 2656 O O . THR A 1 342 ? 5.534 13.445 -20.648 1.00 86.50 342 THR A O 1
ATOM 2659 N N . SER A 1 343 ? 5.196 11.264 -21.001 1.00 88.81 343 SER A N 1
ATOM 2660 C CA . SER A 1 343 ? 5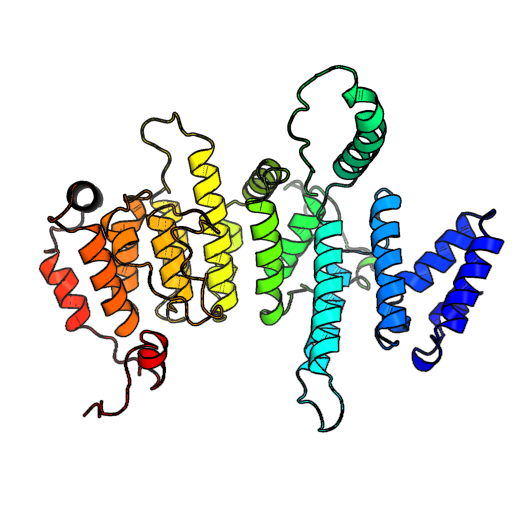.894 10.835 -19.785 1.00 88.81 343 SER A CA 1
ATOM 2661 C C . SER A 1 343 ? 7.393 10.642 -20.005 1.00 88.81 343 SER A C 1
ATOM 2663 O O . SER A 1 343 ? 7.841 10.098 -21.013 1.00 88.81 343 SER A O 1
ATOM 2665 N N . SER A 1 344 ? 8.188 11.010 -18.999 1.00 89.06 344 SER A N 1
ATOM 2666 C CA . SER A 1 344 ? 9.627 10.736 -18.955 1.00 89.06 344 SER A CA 1
ATOM 2667 C C . SER A 1 344 ? 9.928 9.551 -18.036 1.00 89.06 344 SER A C 1
ATOM 2669 O O . SER A 1 344 ? 9.368 9.438 -16.947 1.00 89.06 344 SER A O 1
ATOM 2671 N N . ILE A 1 345 ? 10.847 8.675 -18.447 1.00 90.00 345 ILE A N 1
ATOM 2672 C CA . ILE A 1 345 ? 11.320 7.562 -17.617 1.00 90.00 345 ILE A CA 1
ATOM 2673 C C . ILE A 1 345 ? 12.091 8.113 -16.410 1.00 90.00 345 ILE A C 1
ATOM 2675 O O . ILE A 1 345 ? 13.214 8.607 -16.538 1.00 90.00 345 ILE A O 1
ATOM 2679 N N . ARG A 1 346 ? 11.514 7.965 -15.211 1.00 89.12 346 ARG A N 1
ATOM 2680 C CA . ARG A 1 346 ? 12.122 8.401 -13.944 1.00 89.12 346 ARG A CA 1
ATOM 2681 C C . ARG A 1 346 ? 13.105 7.383 -13.373 1.00 89.12 346 ARG A C 1
ATOM 2683 O O . ARG A 1 346 ? 14.055 7.756 -12.679 1.00 89.12 346 ARG A O 1
ATOM 2690 N N . HIS A 1 347 ? 12.903 6.095 -13.650 1.00 90.06 347 HIS A N 1
ATOM 2691 C CA . HIS A 1 347 ? 13.754 5.016 -13.141 1.00 90.06 347 HIS A CA 1
ATOM 2692 C C . HIS A 1 347 ? 14.380 4.190 -14.279 1.00 90.06 347 HIS A C 1
ATOM 2694 O O . HIS A 1 347 ? 13.920 3.087 -14.573 1.00 90.06 347 HIS A O 1
ATOM 2700 N N . PRO A 1 348 ? 15.475 4.678 -14.898 1.00 87.25 348 PRO A N 1
ATOM 2701 C CA . PRO A 1 348 ? 16.122 4.027 -16.044 1.00 87.25 348 PRO A CA 1
ATOM 2702 C C . PRO A 1 348 ? 16.537 2.573 -15.797 1.00 87.25 348 PRO A C 1
ATOM 2704 O O . PRO A 1 348 ? 16.363 1.712 -16.657 1.00 87.25 348 PRO A O 1
ATOM 2707 N N . ASN A 1 349 ? 17.025 2.275 -14.588 1.00 86.50 349 ASN A N 1
ATOM 2708 C CA . ASN A 1 349 ? 17.463 0.930 -14.207 1.00 86.50 349 ASN A CA 1
ATOM 2709 C C . ASN A 1 349 ? 16.336 -0.112 -14.248 1.00 86.50 349 ASN A C 1
ATOM 2711 O O . ASN A 1 349 ? 16.634 -1.301 -14.293 1.00 86.50 349 ASN A O 1
ATOM 2715 N N . MET A 1 350 ? 15.066 0.312 -14.233 1.00 89.50 350 MET A N 1
ATOM 2716 C CA . MET A 1 350 ? 13.912 -0.583 -14.327 1.00 89.50 350 MET A CA 1
ATOM 2717 C C . MET A 1 350 ? 13.594 -1.022 -15.750 1.00 89.50 350 MET A C 1
ATOM 2719 O O . MET A 1 350 ? 12.980 -2.069 -15.910 1.00 89.50 350 MET A O 1
ATOM 2723 N N . VAL A 1 351 ? 14.003 -0.265 -16.771 1.00 86.62 351 VAL A N 1
ATOM 2724 C CA . VAL A 1 351 ? 13.521 -0.462 -18.145 1.00 86.62 351 VAL A CA 1
ATOM 2725 C C . VAL A 1 351 ? 13.878 -1.853 -18.670 1.00 86.62 351 VAL A C 1
ATOM 2727 O O . VAL A 1 351 ? 12.991 -2.610 -19.051 1.00 86.62 351 VAL A O 1
ATOM 2730 N N . VAL A 1 352 ? 15.162 -2.224 -18.643 1.00 83.31 352 VAL A N 1
ATOM 2731 C CA . VAL A 1 352 ? 15.617 -3.527 -19.163 1.00 83.31 352 VAL A CA 1
ATOM 2732 C C . VAL A 1 352 ? 15.079 -4.700 -18.323 1.00 83.31 352 VAL A C 1
ATOM 2734 O O . VAL A 1 352 ? 14.468 -5.598 -18.900 1.00 83.31 352 VAL A O 1
ATOM 2737 N N . PRO A 1 353 ? 15.190 -4.701 -16.980 1.00 87.44 353 PRO A N 1
ATOM 2738 C CA . PRO A 1 353 ? 14.599 -5.760 -16.158 1.00 87.44 353 PRO A CA 1
ATOM 2739 C C . PRO A 1 353 ? 13.074 -5.900 -16.300 1.00 87.44 353 PRO A C 1
ATOM 2741 O O . PRO A 1 353 ? 12.550 -7.011 -16.248 1.00 87.44 353 PRO A O 1
ATOM 2744 N N . MET A 1 354 ? 12.345 -4.795 -16.492 1.00 88.94 354 MET A N 1
ATOM 2745 C CA . MET A 1 354 ? 10.899 -4.834 -16.718 1.00 88.94 354 MET A CA 1
ATOM 2746 C C . MET A 1 354 ? 10.569 -5.503 -18.048 1.00 88.94 354 MET A C 1
ATOM 2748 O O . MET A 1 354 ? 9.683 -6.350 -18.101 1.00 88.94 354 MET A O 1
ATOM 2752 N N . LEU A 1 355 ? 11.307 -5.174 -19.106 1.00 84.19 355 LEU A N 1
ATOM 2753 C CA . LEU A 1 355 ? 11.176 -5.831 -20.399 1.00 84.19 355 LEU A CA 1
ATOM 2754 C C . LEU A 1 355 ? 11.404 -7.352 -20.276 1.00 84.19 355 LEU A C 1
ATOM 2756 O O . LEU A 1 355 ? 10.548 -8.127 -20.708 1.00 84.19 355 LEU A O 1
ATOM 2760 N N . GLU A 1 356 ? 12.488 -7.793 -19.625 1.00 84.06 356 GLU A N 1
ATOM 2761 C CA . GLU A 1 356 ? 12.760 -9.222 -19.363 1.00 84.06 356 GLU A CA 1
ATOM 2762 C C . GLU A 1 356 ? 11.627 -9.915 -18.587 1.00 84.06 356 GLU A C 1
ATOM 2764 O O . GLU A 1 356 ? 11.325 -11.087 -18.817 1.00 84.06 356 GLU A O 1
ATOM 2769 N N . LEU A 1 357 ? 10.997 -9.204 -17.647 1.00 88.25 357 LEU A N 1
ATOM 2770 C CA . LEU A 1 357 ? 9.860 -9.710 -16.883 1.00 88.25 357 LEU A CA 1
ATOM 2771 C C . LEU A 1 357 ? 8.607 -9.854 -17.757 1.00 88.25 357 LEU A C 1
ATOM 2773 O O . LEU A 1 357 ? 7.950 -10.895 -17.712 1.00 88.25 357 LEU A O 1
ATOM 2777 N N . ILE A 1 358 ? 8.293 -8.856 -18.590 1.00 86.38 358 ILE A N 1
ATOM 2778 C CA . ILE A 1 358 ? 7.157 -8.912 -19.523 1.00 86.38 358 ILE A CA 1
ATOM 2779 C C . ILE A 1 358 ? 7.348 -10.082 -20.497 1.00 86.38 358 ILE A C 1
ATOM 2781 O O . ILE A 1 358 ? 6.390 -10.807 -20.763 1.00 86.38 358 ILE A O 1
ATOM 2785 N N . GLN A 1 359 ? 8.579 -10.346 -20.953 1.00 82.12 359 GLN A N 1
ATOM 2786 C CA . GLN A 1 359 ? 8.889 -11.482 -21.832 1.00 82.12 359 GLN A CA 1
ATOM 2787 C C . GLN A 1 359 ? 8.534 -12.836 -21.196 1.00 82.12 359 GLN A C 1
ATOM 2789 O O . GLN A 1 359 ? 8.328 -13.812 -21.906 1.00 82.12 359 GLN A O 1
ATOM 2794 N N . LYS A 1 360 ? 8.419 -12.918 -19.866 1.00 83.19 360 LYS A N 1
ATOM 2795 C CA . LYS A 1 360 ? 8.018 -14.133 -19.138 1.00 83.19 360 LYS A CA 1
ATOM 2796 C C . LYS A 1 360 ? 6.512 -14.205 -18.853 1.00 83.19 360 LYS A C 1
ATOM 2798 O O . LYS A 1 360 ? 6.036 -15.251 -18.432 1.00 83.19 360 LYS A O 1
ATOM 2803 N N . CYS A 1 361 ? 5.756 -13.131 -19.087 1.00 84.19 361 CYS A N 1
ATOM 2804 C CA . CYS A 1 361 ? 4.320 -13.055 -18.789 1.00 84.19 361 CYS A CA 1
ATOM 2805 C C . CYS A 1 361 ? 3.453 -13.741 -19.864 1.00 84.19 361 CYS A C 1
ATOM 2807 O O . CYS A 1 361 ? 3.966 -14.185 -20.892 1.00 84.19 361 CYS A O 1
ATOM 2809 N N . HIS A 1 362 ? 2.133 -13.808 -19.658 1.00 80.88 362 HIS A N 1
ATOM 2810 C CA . HIS A 1 362 ? 1.180 -14.270 -20.679 1.00 80.88 362 HIS A CA 1
ATOM 2811 C C . HIS A 1 362 ? 1.064 -13.294 -21.853 1.00 80.88 362 HIS A C 1
ATOM 2813 O O . HIS A 1 362 ? 1.356 -12.106 -21.722 1.00 80.88 362 HIS A O 1
ATOM 2819 N N . LEU A 1 363 ? 0.560 -13.796 -22.985 1.00 77.81 363 LEU A N 1
ATOM 2820 C CA . LEU A 1 363 ? 0.451 -13.053 -24.240 1.00 77.81 363 LEU A CA 1
ATOM 2821 C C . LEU A 1 363 ? -0.231 -11.682 -24.076 1.00 77.81 363 LEU A C 1
ATOM 2823 O O . LEU A 1 363 ? 0.307 -10.692 -24.550 1.00 77.81 363 LEU A O 1
ATOM 2827 N N . HIS A 1 364 ? -1.352 -11.582 -23.359 1.00 75.25 364 HIS A N 1
ATOM 2828 C CA . HIS A 1 364 ? -2.055 -10.301 -23.193 1.00 75.25 364 HIS A CA 1
ATOM 2829 C C . HIS A 1 364 ? -1.185 -9.227 -22.504 1.00 75.25 364 HIS A C 1
ATOM 2831 O O . HIS A 1 364 ? -1.087 -8.112 -23.007 1.00 75.25 364 HIS A O 1
ATOM 2837 N N . VAL A 1 365 ? -0.459 -9.574 -21.432 1.00 81.50 365 VAL A N 1
ATOM 2838 C CA . VAL A 1 365 ? 0.484 -8.655 -20.759 1.00 81.50 365 VAL A CA 1
ATOM 2839 C C . VAL A 1 365 ? 1.644 -8.276 -21.676 1.00 81.50 365 VAL A C 1
ATOM 2841 O O . VAL A 1 365 ? 2.108 -7.140 -21.647 1.00 81.50 365 VAL A O 1
ATOM 2844 N N . ARG A 1 366 ? 2.113 -9.210 -22.513 1.00 81.81 366 ARG A N 1
ATOM 2845 C CA . ARG A 1 366 ? 3.166 -8.939 -23.503 1.00 81.81 366 ARG A CA 1
ATOM 2846 C C . ARG A 1 366 ? 2.743 -7.899 -24.520 1.00 81.81 366 ARG A C 1
ATOM 2848 O O . ARG A 1 366 ? 3.493 -6.959 -24.757 1.00 81.81 366 ARG A O 1
ATOM 2855 N N . TRP A 1 367 ? 1.558 -8.073 -25.098 1.00 79.50 367 TRP A N 1
ATOM 2856 C CA . TRP A 1 367 ? 0.991 -7.135 -26.062 1.00 79.50 367 TRP A CA 1
ATOM 2857 C C . TRP A 1 367 ? 0.837 -5.748 -25.452 1.00 79.50 367 TRP A C 1
ATOM 2859 O O . TRP A 1 367 ? 1.329 -4.778 -26.018 1.00 79.50 367 TRP A O 1
ATOM 2869 N N . VAL A 1 368 ? 0.241 -5.667 -24.262 1.00 81.12 368 VAL A N 1
ATOM 2870 C CA . VAL A 1 368 ? 0.076 -4.395 -23.553 1.00 81.12 368 VAL A CA 1
ATOM 2871 C C . VAL A 1 368 ? 1.428 -3.754 -23.233 1.00 81.12 368 VAL A C 1
ATOM 2873 O O . VAL A 1 368 ? 1.638 -2.581 -23.527 1.00 81.12 368 VAL A O 1
ATOM 2876 N N . GLY A 1 369 ? 2.378 -4.525 -22.699 1.00 84.50 369 GLY A N 1
ATOM 2877 C CA . GLY A 1 369 ? 3.730 -4.045 -22.432 1.00 84.50 369 GLY A CA 1
ATOM 2878 C C . GLY A 1 369 ? 4.403 -3.475 -23.677 1.00 84.50 369 GLY A C 1
ATOM 2879 O O . GLY A 1 369 ? 4.987 -2.396 -23.629 1.00 84.50 369 GLY A O 1
ATOM 2880 N N . LEU A 1 370 ? 4.275 -4.170 -24.803 1.00 81.81 370 LEU A N 1
ATOM 2881 C CA . LEU A 1 370 ? 4.841 -3.765 -26.081 1.00 81.81 370 LEU A CA 1
ATOM 2882 C C . LEU A 1 370 ? 4.227 -2.456 -26.596 1.00 81.81 370 LEU A C 1
ATOM 2884 O O . LEU A 1 370 ? 4.976 -1.570 -27.003 1.00 81.81 370 LEU A O 1
ATOM 2888 N N . GLU A 1 371 ? 2.907 -2.289 -26.517 1.00 82.06 371 GLU A N 1
ATOM 2889 C CA . GLU A 1 371 ? 2.245 -1.030 -26.883 1.00 82.06 371 GLU A CA 1
ATOM 2890 C C . GLU A 1 371 ? 2.644 0.124 -25.948 1.00 82.06 371 GLU A C 1
ATOM 2892 O O . GLU A 1 371 ? 3.017 1.199 -26.422 1.00 82.06 371 GLU A O 1
ATOM 2897 N N . CYS A 1 372 ? 2.709 -0.108 -24.631 1.00 87.12 372 CYS A N 1
ATOM 2898 C CA . CYS A 1 372 ? 3.170 0.909 -23.684 1.00 87.12 372 CYS A CA 1
ATOM 2899 C C . CYS A 1 372 ? 4.600 1.381 -23.983 1.00 87.12 372 CYS A C 1
ATOM 2901 O O . CYS A 1 372 ? 4.865 2.583 -24.021 1.00 87.12 372 CYS A O 1
ATOM 2903 N N . PHE A 1 373 ? 5.533 0.451 -24.207 1.00 85.94 373 PHE A N 1
ATOM 2904 C CA . PHE A 1 373 ? 6.927 0.801 -24.482 1.00 85.94 373 PHE A CA 1
ATOM 2905 C C . PHE A 1 373 ? 7.124 1.426 -25.867 1.00 85.94 373 PHE A C 1
ATOM 2907 O O . PHE A 1 373 ? 7.997 2.277 -26.007 1.00 85.94 373 PHE A O 1
ATOM 2914 N N . LYS A 1 374 ? 6.311 1.075 -26.872 1.00 83.56 374 LYS A N 1
ATOM 2915 C CA . LYS A 1 374 ? 6.315 1.774 -28.168 1.00 83.56 374 LYS A CA 1
ATOM 2916 C C . LYS A 1 374 ? 5.940 3.244 -28.018 1.00 83.56 374 LYS A C 1
ATOM 2918 O O . LYS A 1 374 ? 6.636 4.094 -28.560 1.00 83.56 374 LYS A O 1
ATOM 2923 N N . LEU A 1 375 ? 4.877 3.541 -27.270 1.00 87.12 375 LEU A N 1
ATOM 2924 C CA . LEU A 1 375 ? 4.443 4.920 -27.031 1.00 87.12 375 LEU A CA 1
ATOM 2925 C C . LEU A 1 375 ? 5.490 5.701 -26.223 1.00 87.12 375 LEU A C 1
ATOM 2927 O O . LEU A 1 375 ? 5.861 6.807 -26.610 1.00 87.12 375 LEU A O 1
ATOM 2931 N N . LEU A 1 376 ? 6.037 5.096 -25.162 1.00 87.94 376 LEU A N 1
ATOM 2932 C CA . LEU A 1 376 ? 7.078 5.709 -24.322 1.00 87.94 376 LEU A CA 1
ATOM 2933 C C . LEU A 1 376 ? 8.393 5.987 -25.059 1.00 87.94 376 LEU A C 1
ATOM 2935 O O . LEU A 1 376 ? 9.149 6.859 -24.634 1.00 87.94 376 LEU A O 1
ATOM 2939 N N . LEU A 1 377 ? 8.693 5.225 -26.112 1.00 84.56 377 LEU A N 1
ATOM 2940 C CA . LEU A 1 377 ? 9.913 5.331 -26.917 1.00 84.56 377 LEU A CA 1
ATOM 2941 C C . LEU A 1 377 ? 9.628 5.868 -28.329 1.00 84.56 377 LEU A C 1
ATOM 2943 O O . LEU A 1 377 ? 10.443 5.657 -29.229 1.00 84.56 377 LEU A O 1
ATOM 2947 N N . SER A 1 378 ? 8.478 6.521 -28.528 1.00 82.62 378 SER A N 1
ATOM 2948 C CA . SER A 1 378 ? 8.069 7.067 -29.824 1.00 82.62 378 SER A CA 1
ATOM 2949 C C . SER A 1 378 ? 9.079 8.102 -30.335 1.00 82.62 378 SER A C 1
ATOM 2951 O O . SER A 1 378 ? 9.593 8.926 -29.578 1.00 82.62 378 SER A O 1
ATOM 2953 N N . ASP A 1 379 ? 9.342 8.074 -31.642 1.00 76.69 379 ASP A N 1
ATOM 2954 C CA . ASP A 1 379 ? 10.156 9.087 -32.324 1.00 76.69 379 ASP A CA 1
ATOM 2955 C C . ASP A 1 379 ? 9.331 10.350 -32.672 1.00 76.69 379 ASP A C 1
ATOM 2957 O O . ASP A 1 379 ? 9.889 11.347 -33.133 1.00 76.69 379 ASP A O 1
ATOM 2961 N N . ASP A 1 380 ? 8.013 10.334 -32.431 1.00 78.19 380 ASP A N 1
ATOM 2962 C CA . ASP A 1 380 ? 7.080 11.396 -32.830 1.00 78.19 380 ASP A CA 1
ATOM 2963 C C . ASP A 1 380 ? 7.037 12.573 -31.841 1.00 78.19 380 ASP A C 1
ATOM 2965 O O . ASP A 1 380 ? 6.428 13.607 -32.125 1.00 78.19 380 ASP A O 1
ATOM 2969 N N . ASN A 1 381 ? 7.666 12.438 -30.669 1.00 84.19 381 ASN A N 1
ATOM 2970 C CA . ASN A 1 381 ? 7.695 13.476 -29.641 1.00 84.19 381 ASN A CA 1
ATOM 2971 C C . ASN A 1 381 ? 9.054 13.562 -28.916 1.00 84.19 381 ASN A C 1
ATOM 2973 O O . ASN A 1 381 ? 9.908 12.675 -29.003 1.00 84.19 381 ASN A O 1
ATOM 2977 N N . VAL A 1 382 ? 9.281 14.691 -28.235 1.00 87.69 382 VAL A N 1
ATOM 2978 C CA . VAL A 1 382 ? 10.574 15.026 -27.613 1.00 87.69 382 VAL A CA 1
ATOM 2979 C C . VAL A 1 382 ? 10.880 14.087 -26.447 1.00 87.69 382 VAL A C 1
ATOM 2981 O O . VAL A 1 382 ? 12.011 13.618 -26.305 1.00 87.69 382 VAL A O 1
ATOM 2984 N N . GLU A 1 383 ? 9.876 13.797 -25.628 1.00 87.25 383 GLU A N 1
ATOM 2985 C CA . GLU A 1 383 ? 9.953 12.929 -24.458 1.00 87.25 383 GLU A CA 1
ATOM 2986 C C . GLU A 1 383 ? 10.335 11.496 -24.848 1.00 87.25 383 GLU A C 1
ATOM 2988 O O . GLU A 1 383 ? 11.250 10.917 -24.260 1.00 87.25 383 GLU A O 1
ATOM 2993 N N . GLY A 1 384 ? 9.723 10.956 -25.899 1.00 85.06 384 GLY A N 1
ATOM 2994 C CA . GLY A 1 384 ? 10.014 9.640 -26.454 1.00 85.06 384 GLY A CA 1
ATOM 2995 C C . GLY A 1 384 ? 11.435 9.541 -27.007 1.00 85.06 384 GLY A C 1
ATOM 2996 O O . GLY A 1 384 ? 12.170 8.607 -26.666 1.00 85.06 384 GLY A O 1
ATOM 2997 N N . ALA A 1 385 ? 11.903 10.564 -27.731 1.00 81.56 385 ALA A N 1
ATOM 2998 C CA . ALA A 1 385 ? 13.291 10.636 -28.188 1.00 81.56 385 ALA A CA 1
ATOM 2999 C C . ALA A 1 385 ? 14.300 10.665 -27.018 1.00 81.56 385 ALA A C 1
ATOM 3001 O O . ALA A 1 385 ? 15.380 10.066 -27.102 1.00 81.56 385 ALA A O 1
ATOM 3002 N N . LEU A 1 386 ? 13.967 11.335 -25.908 1.00 85.62 386 LEU A N 1
ATOM 3003 C CA . LEU A 1 386 ? 14.780 11.332 -24.686 1.00 85.62 386 LEU A CA 1
ATOM 3004 C C . LEU A 1 386 ? 14.768 9.959 -24.002 1.00 85.62 386 LEU A C 1
ATOM 3006 O O . LEU A 1 386 ? 15.833 9.432 -23.672 1.00 85.62 386 LEU A O 1
ATOM 3010 N N . ASN A 1 387 ? 13.594 9.350 -23.846 1.00 88.44 387 ASN A N 1
ATOM 3011 C CA . ASN A 1 387 ? 13.432 8.022 -23.258 1.00 88.44 387 ASN A CA 1
ATOM 3012 C C . ASN A 1 387 ? 14.190 6.951 -24.055 1.00 88.44 387 ASN A C 1
ATOM 3014 O O . ASN A 1 387 ? 14.828 6.077 -23.469 1.00 88.44 387 ASN A O 1
ATOM 3018 N N . ARG A 1 388 ? 14.222 7.055 -25.387 1.00 82.00 388 ARG A N 1
ATOM 3019 C CA . ARG A 1 388 ? 15.013 6.169 -26.251 1.00 82.00 388 ARG A CA 1
ATOM 3020 C C . ARG A 1 388 ? 16.510 6.274 -25.982 1.00 82.00 388 ARG A C 1
ATOM 3022 O O . ARG A 1 388 ? 17.188 5.251 -25.900 1.00 82.00 388 ARG A O 1
ATOM 3029 N N . ARG A 1 389 ? 17.040 7.488 -25.792 1.00 81.69 389 ARG A N 1
ATOM 3030 C CA . ARG A 1 389 ? 18.451 7.678 -25.404 1.00 81.69 389 ARG A CA 1
ATOM 3031 C C . ARG A 1 389 ? 18.746 7.039 -24.051 1.00 81.69 389 ARG A C 1
ATOM 3033 O O . ARG A 1 389 ? 19.778 6.389 -23.908 1.00 81.69 389 ARG A O 1
ATOM 3040 N N . VAL A 1 390 ? 17.837 7.196 -23.088 1.00 82.38 390 VAL A N 1
ATOM 3041 C CA . VAL A 1 390 ? 17.937 6.564 -21.765 1.00 82.38 390 VAL A CA 1
ATOM 3042 C C . VAL A 1 390 ? 17.961 5.042 -21.898 1.00 82.38 390 VAL A C 1
ATOM 3044 O O . VAL A 1 390 ? 18.874 4.400 -21.384 1.00 82.38 390 VAL A O 1
ATOM 3047 N N . PHE A 1 391 ? 17.017 4.468 -22.643 1.00 81.44 391 PHE A N 1
ATOM 3048 C CA . PHE A 1 391 ? 16.947 3.033 -22.893 1.00 81.44 391 PHE A CA 1
ATOM 3049 C C . PHE A 1 391 ? 18.237 2.490 -23.525 1.00 81.44 391 PHE A C 1
ATOM 3051 O O . PHE A 1 391 ? 18.820 1.543 -23.000 1.00 81.44 391 PHE A O 1
ATOM 3058 N N . LEU A 1 392 ? 18.733 3.123 -24.594 1.00 76.69 392 LEU A N 1
ATOM 3059 C CA . LEU A 1 392 ? 19.973 2.716 -25.265 1.00 76.69 392 LEU A CA 1
ATOM 3060 C C . LEU A 1 392 ? 21.196 2.806 -24.338 1.00 76.69 392 LEU A C 1
ATOM 3062 O O . LEU A 1 392 ? 22.057 1.927 -24.366 1.00 76.69 392 LEU A O 1
ATOM 3066 N N . ALA A 1 393 ? 21.266 3.832 -23.485 1.00 75.50 393 ALA A N 1
ATOM 3067 C CA . ALA A 1 393 ? 22.337 3.972 -22.501 1.00 75.50 393 ALA A CA 1
ATOM 3068 C C . ALA A 1 393 ? 22.281 2.877 -21.421 1.00 75.50 393 ALA A C 1
ATOM 3070 O O . ALA A 1 393 ? 23.311 2.296 -21.071 1.00 75.50 393 ALA A O 1
ATOM 3071 N N . CYS A 1 394 ? 21.090 2.550 -20.914 1.00 73.56 394 CYS A N 1
ATOM 3072 C CA . CYS A 1 394 ? 20.895 1.445 -19.971 1.00 73.56 394 CYS A CA 1
ATOM 3073 C C . CYS A 1 394 ? 21.278 0.099 -20.590 1.00 73.56 394 CYS A C 1
ATOM 3075 O O . CYS A 1 394 ? 21.932 -0.719 -19.948 1.00 73.56 394 CYS A O 1
ATOM 3077 N N . TYR A 1 395 ? 20.925 -0.101 -21.857 1.00 70.00 395 TYR A N 1
ATOM 3078 C CA . TYR A 1 395 ? 21.255 -1.308 -22.596 1.00 70.00 395 TYR A CA 1
ATOM 3079 C C . TYR A 1 395 ? 22.775 -1.494 -22.733 1.00 70.00 395 TYR A C 1
ATOM 3081 O O . TYR A 1 395 ? 23.315 -2.550 -22.406 1.00 70.00 395 TYR A O 1
ATOM 3089 N N . ALA A 1 396 ? 23.481 -0.434 -23.142 1.00 67.38 396 ALA A N 1
ATOM 3090 C CA . ALA A 1 396 ? 24.931 -0.447 -23.315 1.00 67.38 396 ALA A CA 1
ATOM 3091 C C . ALA A 1 396 ? 25.698 -0.626 -21.990 1.00 67.38 396 ALA A C 1
ATOM 3093 O O . ALA A 1 396 ? 26.715 -1.316 -21.948 1.00 67.38 396 ALA A O 1
ATOM 3094 N N . THR A 1 397 ? 25.223 -0.014 -20.901 1.00 66.56 397 THR A N 1
ATOM 3095 C CA . THR A 1 397 ? 25.902 -0.050 -19.589 1.00 66.56 397 THR A CA 1
ATOM 3096 C C . THR A 1 397 ? 25.765 -1.384 -18.863 1.00 66.56 397 THR A C 1
ATOM 3098 O O . THR A 1 397 ? 26.649 -1.739 -18.088 1.00 66.56 397 THR A O 1
ATOM 3101 N N . GLN A 1 398 ? 24.702 -2.149 -19.120 1.00 61.03 398 GLN A N 1
ATOM 3102 C CA . GLN A 1 398 ? 24.491 -3.456 -18.489 1.00 61.03 398 GLN A CA 1
ATOM 3103 C C . GLN A 1 398 ? 25.220 -4.608 -19.210 1.00 61.03 398 GLN A C 1
ATOM 3105 O O . GLN A 1 398 ? 25.099 -5.759 -18.798 1.00 61.03 398 GLN A O 1
ATOM 3110 N N . GLY A 1 399 ? 26.018 -4.317 -20.248 1.00 50.09 399 GLY A N 1
ATOM 3111 C CA . GLY A 1 399 ? 26.878 -5.309 -20.902 1.00 50.09 399 GLY A CA 1
ATOM 3112 C C . GLY A 1 399 ? 26.117 -6.405 -21.651 1.00 50.09 399 GLY A C 1
ATOM 3113 O O . GLY A 1 399 ? 26.708 -7.429 -21.996 1.00 50.09 399 GLY A O 1
ATOM 3114 N N . TYR A 1 400 ? 24.822 -6.203 -21.914 1.00 47.44 400 TYR A N 1
ATOM 3115 C CA . TYR A 1 400 ? 24.077 -7.070 -22.814 1.00 47.44 400 TYR A CA 1
ATOM 3116 C C . TYR A 1 400 ? 24.735 -7.008 -24.192 1.00 47.44 400 TYR A C 1
ATOM 3118 O O . TYR A 1 400 ? 25.023 -5.924 -24.709 1.00 47.44 400 TYR A O 1
ATOM 3126 N N . ALA A 1 401 ? 24.980 -8.175 -24.797 1.00 40.75 401 ALA A N 1
ATOM 3127 C CA . ALA A 1 401 ? 25.286 -8.230 -26.223 1.00 40.75 401 ALA A CA 1
ATOM 3128 C C . ALA A 1 401 ? 24.199 -7.428 -26.956 1.00 40.75 401 ALA A C 1
ATOM 3130 O O . ALA A 1 401 ? 23.056 -7.526 -26.517 1.00 40.75 401 ALA A O 1
ATOM 3131 N N . PRO A 1 402 ? 24.510 -6.638 -28.004 1.00 44.28 402 PRO A N 1
ATOM 3132 C CA . PRO A 1 402 ? 23.511 -5.902 -28.775 1.00 44.28 402 PRO A CA 1
ATOM 3133 C C . PRO A 1 402 ? 22.483 -6.888 -29.332 1.00 44.28 402 PRO A C 1
ATOM 3135 O O . PRO A 1 402 ? 22.637 -7.437 -30.418 1.00 44.28 402 PRO A O 1
ATOM 3138 N N . TYR A 1 403 ? 21.456 -7.168 -28.540 1.00 42.16 403 TYR A N 1
ATOM 3139 C CA . TYR A 1 403 ? 20.303 -7.940 -28.925 1.00 42.16 403 TYR A CA 1
ATOM 3140 C C . TYR A 1 403 ? 19.444 -6.917 -29.645 1.00 42.16 403 TYR A C 1
ATOM 3142 O O . TYR A 1 403 ? 19.100 -5.893 -29.041 1.00 42.16 403 TYR A O 1
ATOM 3150 N N . PRO A 1 404 ? 19.162 -7.104 -30.940 1.00 45.62 404 PRO A N 1
ATOM 3151 C CA . PRO A 1 404 ? 18.361 -6.140 -31.659 1.00 45.62 404 PRO A CA 1
ATOM 3152 C C . PRO A 1 404 ? 17.058 -5.982 -30.892 1.00 45.62 404 PRO A C 1
ATOM 3154 O O . PRO A 1 404 ? 16.395 -6.967 -30.561 1.00 45.62 404 PRO A O 1
ATOM 3157 N N . VAL A 1 405 ? 16.709 -4.741 -30.583 1.00 46.22 405 VAL A N 1
ATOM 3158 C CA . VAL A 1 405 ? 15.423 -4.382 -29.981 1.00 46.22 405 VAL A CA 1
ATOM 3159 C C . VAL A 1 405 ? 14.288 -5.061 -30.764 1.00 46.22 405 VAL A C 1
ATOM 3161 O O . VAL A 1 405 ? 13.341 -5.569 -30.178 1.00 46.22 405 VAL A O 1
ATOM 3164 N N . GLU A 1 406 ? 14.473 -5.205 -32.079 1.00 43.97 406 GLU A N 1
ATOM 3165 C CA . GLU A 1 406 ? 13.637 -5.963 -33.013 1.00 43.97 406 GLU A CA 1
ATOM 3166 C C . GLU A 1 406 ? 13.536 -7.473 -32.717 1.00 43.97 406 GLU A C 1
ATOM 3168 O O . GLU A 1 406 ? 12.449 -8.026 -32.829 1.00 43.97 406 GLU A O 1
ATOM 3173 N N . VAL A 1 407 ? 14.615 -8.154 -32.308 1.00 44.22 407 VAL A N 1
ATOM 3174 C CA . VAL A 1 407 ? 14.605 -9.587 -31.933 1.00 44.22 407 VAL A CA 1
ATOM 3175 C C . VAL A 1 407 ? 13.980 -9.776 -30.554 1.00 44.22 407 VAL A C 1
ATOM 3177 O O . VAL A 1 407 ? 13.247 -10.736 -30.335 1.00 44.22 407 VAL A O 1
ATOM 3180 N N . PHE A 1 408 ? 14.210 -8.838 -29.633 1.00 49.41 408 PHE A N 1
ATOM 3181 C CA . PHE A 1 408 ? 13.526 -8.829 -28.345 1.00 49.41 408 PHE A CA 1
ATOM 3182 C C . PHE A 1 408 ? 12.012 -8.647 -28.534 1.00 49.41 408 PHE A C 1
ATOM 3184 O O . PHE A 1 408 ? 11.241 -9.460 -28.030 1.00 49.41 408 PHE A O 1
ATOM 3191 N N . PHE A 1 409 ? 11.583 -7.681 -29.356 1.00 54.34 409 PHE A N 1
ATOM 3192 C CA . PHE A 1 409 ? 10.179 -7.495 -29.736 1.00 54.34 409 PHE A CA 1
ATOM 3193 C C . PHE A 1 409 ? 9.600 -8.685 -30.523 1.00 54.34 409 PHE A C 1
ATOM 3195 O O . PHE A 1 409 ? 8.467 -9.084 -30.259 1.00 54.34 409 PHE A O 1
ATOM 3202 N N . ALA A 1 410 ? 10.379 -9.319 -31.406 1.00 49.38 410 ALA A N 1
ATOM 3203 C CA . ALA A 1 410 ? 9.982 -10.552 -32.090 1.00 49.38 410 ALA A CA 1
ATOM 3204 C C . ALA A 1 410 ? 9.800 -11.732 -31.115 1.00 49.38 410 ALA A C 1
ATOM 3206 O O . ALA A 1 410 ? 8.859 -12.510 -31.271 1.00 49.38 410 ALA A O 1
ATOM 3207 N N . SER A 1 411 ? 10.621 -11.824 -30.061 1.00 50.59 411 SER A N 1
ATOM 3208 C CA . SER A 1 411 ? 10.531 -12.889 -29.048 1.00 50.59 411 SER A CA 1
ATOM 3209 C C . SER A 1 411 ? 9.229 -12.866 -28.235 1.00 50.59 411 SER A C 1
ATOM 3211 O O . SER A 1 411 ? 8.783 -13.908 -27.752 1.00 50.59 411 SER A O 1
ATOM 3213 N N . PHE A 1 412 ? 8.560 -11.708 -28.126 1.00 53.03 412 PHE A N 1
ATOM 3214 C CA . PHE A 1 412 ? 7.236 -11.633 -27.494 1.00 53.03 412 PHE A CA 1
ATOM 3215 C C . PHE A 1 412 ? 6.161 -12.368 -28.296 1.00 53.03 412 PHE A C 1
ATOM 3217 O O . PHE A 1 412 ? 5.156 -12.777 -27.711 1.00 53.03 412 PHE A O 1
ATOM 3224 N N . VAL A 1 413 ? 6.385 -12.541 -29.602 1.00 52.38 413 VAL A N 1
ATOM 3225 C CA . VAL A 1 413 ? 5.458 -13.154 -30.557 1.00 52.38 413 VAL A CA 1
ATOM 3226 C C . VAL A 1 413 ? 5.799 -14.629 -30.809 1.00 52.38 413 VAL A C 1
ATOM 3228 O O . VAL A 1 413 ? 4.888 -15.425 -31.014 1.00 52.38 413 VAL A O 1
ATOM 3231 N N . THR A 1 414 ? 7.080 -15.019 -30.770 1.00 45.97 414 THR A N 1
ATOM 3232 C CA . THR A 1 414 ? 7.527 -16.370 -31.166 1.00 45.97 414 THR A CA 1
ATOM 3233 C C . THR A 1 414 ? 7.638 -17.385 -30.025 1.00 45.97 414 THR A C 1
ATOM 3235 O O . THR A 1 414 ? 7.363 -18.557 -30.261 1.00 45.97 414 THR A O 1
ATOM 3238 N N . ASP A 1 415 ? 7.965 -16.961 -28.796 1.00 47.44 415 ASP A N 1
ATOM 3239 C CA . ASP A 1 415 ? 8.184 -17.860 -27.645 1.00 47.44 415 ASP A CA 1
ATOM 3240 C C . ASP A 1 415 ? 7.137 -17.631 -26.543 1.00 47.44 415 ASP A C 1
ATOM 3242 O O . ASP A 1 415 ? 7.439 -17.270 -25.397 1.00 47.44 415 ASP A O 1
ATOM 3246 N N . ALA A 1 416 ? 5.857 -17.776 -26.889 1.00 45.94 416 ALA A N 1
ATOM 3247 C CA . ALA A 1 416 ? 4.787 -17.779 -25.898 1.00 45.94 416 ALA A CA 1
ATOM 3248 C C . ALA A 1 416 ? 4.837 -19.097 -25.094 1.00 45.94 416 ALA A C 1
ATOM 3250 O O . ALA A 1 416 ? 4.680 -20.165 -25.690 1.00 45.94 416 ALA A O 1
ATOM 3251 N N . PRO A 1 417 ? 5.021 -19.083 -23.757 1.00 43.34 417 PRO A N 1
ATOM 3252 C CA . PRO A 1 417 ? 4.728 -20.245 -22.947 1.00 43.34 417 PRO A CA 1
ATOM 3253 C C . PRO A 1 417 ? 3.257 -20.561 -23.197 1.00 43.34 417 PRO A C 1
ATOM 3255 O O . PRO A 1 417 ? 2.394 -19.695 -23.041 1.00 43.34 417 PRO A O 1
ATOM 3258 N N . GLN A 1 418 ? 2.990 -21.795 -23.618 1.00 44.78 418 GLN A N 1
ATOM 3259 C CA . GLN A 1 418 ? 1.651 -22.345 -23.829 1.00 44.78 418 GLN A CA 1
ATOM 3260 C C . GLN A 1 418 ? 0.919 -22.535 -22.490 1.00 44.78 418 GLN A C 1
ATOM 3262 O O . GLN A 1 418 ? 0.379 -23.597 -22.200 1.00 44.78 418 GLN A O 1
ATOM 3267 N N . LEU A 1 419 ? 0.947 -21.530 -21.618 1.00 45.00 419 LEU A N 1
ATOM 3268 C CA . LEU A 1 419 ? 0.101 -21.503 -20.444 1.00 45.00 419 LEU A CA 1
ATOM 3269 C C . LEU A 1 419 ? -1.287 -21.076 -20.929 1.00 45.00 419 LEU A C 1
ATOM 3271 O O . LEU A 1 419 ? -1.396 -19.984 -21.499 1.00 45.00 419 LEU A O 1
ATOM 3275 N N . PRO A 1 420 ? -2.321 -21.919 -20.759 1.00 39.56 420 PRO A N 1
ATOM 3276 C CA . PRO A 1 420 ? -3.651 -21.629 -21.269 1.00 39.56 420 PRO A CA 1
ATOM 3277 C C . PRO A 1 420 ? -4.123 -20.301 -20.676 1.00 39.56 420 PRO A C 1
ATOM 3279 O O . PRO A 1 420 ? -4.252 -20.162 -19.460 1.00 39.56 420 PRO A O 1
ATOM 3282 N N . ALA A 1 421 ? -4.323 -19.303 -21.537 1.00 43.16 421 ALA A N 1
ATOM 3283 C CA . ALA A 1 421 ? -5.059 -18.111 -21.154 1.00 43.16 421 ALA A CA 1
ATOM 3284 C C . ALA A 1 421 ? -6.472 -18.568 -20.777 1.00 43.16 421 ALA A C 1
ATOM 3286 O O . ALA A 1 421 ? -7.080 -19.336 -21.521 1.00 43.16 421 ALA A O 1
ATOM 3287 N N . SER A 1 422 ? -6.985 -18.155 -19.617 1.00 45.19 422 SER A N 1
ATOM 3288 C CA . SER A 1 422 ? -8.402 -18.375 -19.327 1.00 45.19 422 SER A CA 1
ATOM 3289 C C . SER A 1 422 ? -9.228 -17.580 -20.342 1.00 45.19 422 SER A C 1
ATOM 3291 O O . SER A 1 422 ? -8.817 -16.483 -20.729 1.00 45.19 422 SER A O 1
ATOM 3293 N N . ASP A 1 423 ? -10.392 -18.091 -20.751 1.00 47.41 423 ASP A N 1
ATOM 3294 C CA . ASP A 1 423 ? -11.257 -17.450 -21.761 1.00 47.41 423 ASP A CA 1
ATOM 3295 C C . ASP A 1 423 ? -11.609 -15.984 -21.425 1.00 47.41 423 ASP A C 1
ATOM 3297 O O . ASP A 1 423 ? -11.890 -15.177 -22.310 1.00 47.41 423 ASP A O 1
ATOM 3301 N N . ASN A 1 424 ? -11.513 -15.605 -20.146 1.00 47.16 424 ASN A N 1
ATOM 3302 C CA . ASN A 1 424 ? -11.771 -14.248 -19.672 1.00 47.16 424 ASN A CA 1
ATOM 3303 C C . ASN A 1 424 ? -10.550 -13.317 -19.731 1.00 47.16 424 ASN A C 1
ATOM 3305 O O . ASN A 1 424 ? -10.729 -12.107 -19.759 1.00 47.16 424 ASN A O 1
ATOM 3309 N N . SER A 1 425 ? -9.318 -13.832 -19.814 1.00 43.19 425 SER A N 1
ATOM 3310 C CA . SER A 1 425 ? -8.083 -13.027 -19.718 1.00 43.19 425 SER A CA 1
ATOM 3311 C C . SER A 1 425 ? -8.003 -11.910 -20.771 1.00 43.19 425 SER A C 1
ATOM 3313 O O . SER A 1 425 ? -7.447 -10.842 -20.523 1.00 43.19 425 SER A O 1
ATOM 3315 N N . PHE A 1 426 ? -8.543 -12.158 -21.969 1.00 42.50 426 PHE A N 1
ATOM 3316 C CA . PHE A 1 426 ? -8.534 -11.196 -23.076 1.00 42.50 426 PHE A CA 1
ATOM 3317 C C . PHE A 1 426 ? -9.658 -10.157 -22.946 1.00 42.50 426 PHE A C 1
ATOM 3319 O O . PHE A 1 426 ? -9.435 -8.973 -23.183 1.00 42.50 426 PHE A O 1
ATOM 3326 N N . ALA A 1 427 ? -10.844 -10.589 -22.507 1.00 45.19 427 ALA A N 1
ATOM 3327 C CA . ALA A 1 427 ? -11.974 -9.706 -22.220 1.00 45.19 427 ALA A CA 1
ATOM 3328 C C . ALA A 1 427 ? -11.704 -8.794 -21.006 1.00 45.19 427 ALA A C 1
ATOM 3330 O O . ALA A 1 427 ? -12.150 -7.652 -20.980 1.00 45.19 427 ALA A O 1
ATOM 3331 N N . GLU A 1 428 ? -10.935 -9.275 -20.025 1.00 43.25 428 GLU A N 1
ATOM 3332 C CA . GLU A 1 428 ? -10.509 -8.509 -18.848 1.00 43.25 428 GLU A CA 1
ATOM 3333 C C . GLU A 1 428 ? -9.481 -7.418 -19.185 1.00 43.25 428 GLU A C 1
ATOM 3335 O O . GLU A 1 428 ? -9.489 -6.365 -18.551 1.00 43.25 428 GLU A O 1
ATOM 3340 N N . ALA A 1 429 ? -8.616 -7.646 -20.181 1.00 40.03 429 ALA A N 1
ATOM 3341 C CA . ALA A 1 429 ? -7.644 -6.659 -20.661 1.00 40.03 429 ALA A CA 1
ATOM 3342 C C . ALA A 1 429 ? -8.260 -5.628 -21.628 1.00 40.03 429 ALA A C 1
ATOM 3344 O O . ALA A 1 429 ? -7.761 -4.511 -21.734 1.00 40.03 429 ALA A O 1
ATOM 3345 N N . PHE A 1 430 ? -9.348 -5.993 -22.314 1.00 41.94 430 PHE A N 1
ATOM 3346 C CA . PHE A 1 430 ? -10.014 -5.170 -23.324 1.00 41.94 430 PHE A CA 1
ATOM 3347 C C . PHE A 1 430 ? -11.536 -5.179 -23.134 1.00 41.94 430 PHE A C 1
ATOM 3349 O O . PHE A 1 430 ? -12.278 -5.701 -23.965 1.00 41.94 430 PHE A O 1
ATOM 3356 N N . SER A 1 431 ? -12.023 -4.565 -22.054 1.00 41.28 431 SER A N 1
ATOM 3357 C CA . SER A 1 431 ? -13.462 -4.500 -21.736 1.00 41.28 431 SER A CA 1
ATOM 3358 C C . SER A 1 431 ? -14.306 -3.785 -22.806 1.00 41.28 431 SER A C 1
ATOM 3360 O O . SER A 1 431 ? -15.515 -4.001 -22.895 1.00 41.28 431 SER A O 1
ATOM 3362 N N . SER A 1 432 ? -13.674 -2.952 -23.638 1.00 38.88 432 SER A N 1
ATOM 3363 C CA . SER A 1 432 ? -14.287 -2.216 -24.749 1.00 38.88 432 SER A CA 1
ATOM 3364 C C . SER A 1 432 ? -14.329 -2.996 -26.069 1.00 38.88 432 SER A C 1
ATOM 3366 O O . SER A 1 432 ? -15.018 -2.577 -27.003 1.00 38.88 432 SER A O 1
ATOM 3368 N N . VAL A 1 433 ? -13.627 -4.130 -26.168 1.00 37.47 433 VAL A N 1
ATOM 3369 C CA . VAL A 1 433 ? -13.596 -4.966 -27.372 1.00 37.47 433 VAL A CA 1
ATOM 3370 C C . VAL A 1 433 ? -14.596 -6.099 -27.198 1.00 37.47 433 VAL A C 1
ATOM 3372 O O . VAL A 1 433 ? -14.415 -7.012 -26.398 1.00 37.47 433 VAL A O 1
ATOM 3375 N N . SER A 1 434 ? -15.681 -6.041 -27.967 1.00 36.16 434 SER A N 1
ATOM 3376 C CA . SER A 1 434 ? -16.673 -7.110 -27.994 1.00 36.16 434 SER A CA 1
ATOM 3377 C C . SER A 1 434 ? -16.029 -8.415 -28.473 1.00 36.16 434 SER A C 1
ATOM 3379 O O . SER A 1 434 ? -15.606 -8.526 -29.622 1.00 36.16 434 SER A O 1
ATOM 3381 N N . THR A 1 435 ? -15.962 -9.417 -27.596 1.00 43.28 435 THR A N 1
ATOM 3382 C CA . THR A 1 435 ? -15.449 -10.757 -27.918 1.00 43.28 435 THR A CA 1
ATOM 3383 C C . THR A 1 435 ? -16.450 -11.612 -28.699 1.00 43.28 435 THR A C 1
ATOM 3385 O O . THR A 1 435 ? -16.136 -12.750 -29.055 1.00 43.28 435 THR A O 1
ATOM 3388 N N . THR A 1 436 ? -17.646 -11.096 -29.027 1.00 34.81 436 THR A N 1
ATOM 3389 C CA . THR A 1 436 ? -18.581 -11.810 -29.907 1.00 34.81 436 THR A CA 1
ATOM 3390 C C . THR A 1 436 ? -17.996 -11.914 -31.312 1.00 34.81 436 THR A C 1
ATOM 3392 O O . THR A 1 436 ? -18.075 -10.974 -32.099 1.00 34.81 436 THR A O 1
ATOM 3395 N N . GLY A 1 437 ? -17.423 -13.077 -31.621 1.00 35.25 437 GLY A N 1
ATOM 3396 C CA . GLY A 1 437 ? -16.963 -13.442 -32.961 1.00 35.25 437 GLY A CA 1
ATOM 3397 C C . GLY A 1 437 ? -15.535 -13.978 -33.047 1.00 35.25 437 GLY A C 1
ATOM 3398 O O . GLY A 1 437 ? -15.168 -14.484 -34.104 1.00 35.25 437 GLY A O 1
ATOM 3399 N N . ILE A 1 438 ? -14.734 -13.926 -31.977 1.00 36.41 438 ILE A N 1
ATOM 3400 C CA . ILE A 1 438 ? -13.374 -14.485 -32.003 1.00 36.41 438 ILE A CA 1
ATOM 3401 C C . ILE A 1 438 ? -13.442 -15.970 -31.630 1.00 36.41 438 ILE A C 1
ATOM 3403 O O . ILE A 1 438 ? -13.328 -16.345 -30.468 1.00 36.41 438 ILE A O 1
ATOM 3407 N N . VAL A 1 439 ? -13.656 -16.825 -32.631 1.00 29.19 439 VAL A N 1
ATOM 3408 C CA . VAL A 1 439 ? -13.376 -18.261 -32.511 1.00 29.19 439 VAL A CA 1
ATOM 3409 C C . VAL A 1 439 ? -11.869 -18.430 -32.690 1.00 29.19 439 VAL A C 1
ATOM 3411 O O . VAL A 1 439 ? -11.358 -18.266 -33.796 1.00 29.19 439 VAL A O 1
ATOM 3414 N N . LEU A 1 440 ? -11.151 -18.710 -31.601 1.00 33.53 440 LEU A N 1
ATOM 3415 C CA . LEU A 1 440 ? -9.753 -19.137 -31.665 1.00 33.53 440 LEU A CA 1
ATOM 3416 C C . LEU A 1 440 ? -9.730 -20.591 -32.157 1.00 33.53 440 LEU A C 1
ATOM 3418 O O . LEU A 1 440 ? -10.138 -21.494 -31.427 1.00 33.53 440 LEU A O 1
ATOM 3422 N N . SER A 1 441 ? -9.328 -20.792 -33.414 1.00 32.25 441 SER A N 1
ATOM 3423 C CA . SER A 1 441 ? -9.024 -22.107 -33.999 1.00 32.25 441 SER A CA 1
ATOM 3424 C C . SER A 1 441 ? -7.589 -22.521 -33.727 1.00 32.25 441 SER A C 1
ATOM 3426 O O . SER A 1 441 ? -6.716 -21.654 -33.975 1.00 32.25 441 SER A O 1
#

Foldseek 3Di:
DVLVVLVPDQLVPPDPVVVVVLVVVLVVCVVPVVVSVSSLLSQLQVCNNPVVPDPVSVVVSLVVVLVCCLPVVPPPDRDALLNLLVCLQPLLVVLPPDPPPDDPSPVSNVVSLVSSLVSLLSVQWDNVLSVVVVVVVVCVVVCVVPPDDDDQSQGETDLLSLVVLLQLQVLHQRDPDDDDDPDDPDDDDDPVCVVVDPPSNRRPPVSLLSSLVSLLCQCPPPNRNVNSLVSCVVVPHLLSLLSQCLDLPQSSNLSSLLSNLSSQLVVQVVCCPDVVRDADDLVSLCSNLVSNPCLVHAHAPSNLQSLVCSQQSPHPPPPQFHQPPPDDRRLRAHGDLVCLLPTAGRHLSNPVSVLVSCLSHALLSVVSVVVSLCSNLPPPDDRNVVNVVSNVVSCVVVPPDPDPPVVSNVSSVPDGDVPDDDPCRNCSRCVPDPPVPDDDD

Secondary structure (DSSP, 8-state):
-HHHHHHH--GGG--HHHHHHHHHHHHHTTT-HHHHHHHHHHHHH-HHHHTTS-HHHHHHHHHHHHHHHHHHTT-TTS--HHHHHHHHHHHHHTT-S---TTS-THHHHHHHHHHHHHHHHHHHB-HHHHHHHHHHHHHHHHHTTS----------B-HHHHHHHHHHHHT----SSS---TT-------GGGGGG-----PPPTTTHHHHHHHHHHHHH-TTTHHHHHHHHHHTTGGGGTHHHHTSS-HHHHHHHHHHHHHHHHHHHHT-TT-SSPP---HHHHHHHHHTT-TTTSPPPHHHHHHHHHHHHTPPTT-TTS-TTSSS-TTSPPPPPHHHHHH---S-GGGHHHHHHHHTTS-HHHHHHHHHHHHHHT-TTSHHHHHHHHHHHHHHHHTT-----HHHHHHHHHH--------TTHHHHH-TTS--TT----

Organism: Aphanomyces astaci (NCBI:txid112090)

pLDDT: mean 70.17, std 19.03, range [28.34, 94.0]

InterPro domains:
  IPR031570 Neurobeachin/BDCP, DUF4704 [PF15787] (2-88)